Protein AF-A0A3B3RX18-F1 (afdb_monomer_lite)

Sequence (464 aa):
MSPVKWFVTLAVLIIGSKVNAAIPRHMDEFIRVLEHVEAQNPGLGPLGTVRALRHLAGYGDLFAESFLGSANDDYSRAALVLNVEFDDFIGKALRHRVSEGGEEVGVVLIRDGTTVAMAPLLLGIEAGLQTKVDALHAVALTRTLGLSFLAFHNSLLPQRLGPSGCWDSVTWPAMFTLPGKPSLATEALINGGMDGIILGTEISLLTQRPPTLSGLLKQYYSYSLGPGGLDSAPRLISVLRRDNFRELVSAASLRKEVMSSMQVHWRLMGDVRAVGSKRIVKEGVQEFIQSYANCPTIIPRCQWGAEPYRGTPTQLSPPLSYMYVHHTYEPGQPCLSFDQCAADMRSMQRFHQDGNGWDDIGYSFVAGSDGNIYEGRGWAWQGAHTLGHNSKGYGVAIIGDFTSCLPSPRTLELVRERLPACAVGSGHLSPGYIVHGHRQLVNTSCPGDTLYREIQTWPHFREV

Radius of gyration: 25.02 Å; chains: 1; bounding box: 84×44×87 Å

Foldseek 3Di:
DDDDDDDDDDDPPPPPPPPPDAAFQALVSVLVLQVVLCVQVVVQFALLSLLLLCVLLVVQDPLLCVQLNGSPDPSSPPNRPDDPRSSVSSNFLCNFDQDPQQWTTQWGAFQQLAIARQHLLSSLQNCLLVLVLLSLLLSNPLQLQLQLLVCVVVVVFVDSAEDAWFAPDLVGGDITGGPDTTTSHYPNSVLSSLNSNLNSNVQNPDPDHDRHPSVSSCLAGVDFADPLFPVPDDCRHSLNSLVSSLVVDDLVRSLVSSVVSVVSVCVSVVHDDDPPSSVSSSVSSVVCCLPRNQAFAENECNSLPFDDFADDFDWADFPFFEEEEFEPCVVADADRTSNRVSVSLNVQQCCCCVVVVHRGRQFQWEFGSVRYIYGTVHLTTFGNQAPPCRRRYGYYYYYHQPQPHDRPPSSCCNRQPRHVSSCCVVRSHPPLHAYDYNVQRDPDCTPHDRVRVVCCPGPRYDHD

Secondary structure (DSSP, 8-state):
-PPP----------------PPPP-BHHHHHHHHHHHHHH-TT--HHHHHHHHHHHTT---HHHHHHH--S-STTTTS-----HHHHHHHHHHH--EE-TTSEEESEEE-TTS-EEEHHHHHHHHHHHHTT-HHHHHIIIIIHHHHHHHHHHHTTSSS-SS----EES-SSS---EE-SSSPPSS-HHHHHHHHHHHHHHHHHHH-SS--S-HHHHHHHHHS----TTGGGSS-SSSGGGHHHHHHHH--HHHHHHHHHHHHHHHHHHHTPPPPTTHHHHHHHHHHHHIIIIIISPPEE-TTTTTPPPPPS-PPBP-SSEEEEEEEE-SSS-SPP-SHHHHHHHHHHHHHIIIIIS--SS-S-SEEE-TTS-EEESSTTTB--SSSTTTTTTEEEEEESS--SSSPPPHHHHHIIIIIHHHHHHHTTSEEEEEEEEEGGGTSSS-TT-HHHHHHHTTSTTB---

Structure (mmCIF, N/CA/C/O backbone):
data_AF-A0A3B3RX18-F1
#
_entry.id   AF-A0A3B3RX18-F1
#
loop_
_atom_site.group_PDB
_atom_site.id
_atom_site.type_symbol
_atom_site.label_atom_id
_atom_site.label_alt_id
_atom_site.label_comp_id
_atom_site.label_asym_id
_atom_site.label_entity_id
_atom_site.label_seq_id
_atom_site.pdbx_PDB_ins_code
_atom_site.Cartn_x
_atom_site.Cartn_y
_atom_site.Cartn_z
_atom_site.occupancy
_atom_site.B_iso_or_equiv
_atom_site.auth_seq_id
_atom_site.auth_comp_id
_atom_site.auth_asym_id
_atom_site.auth_atom_id
_atom_site.pdbx_PDB_model_num
ATOM 1 N N . MET A 1 1 ? -54.649 -23.809 -56.472 1.00 40.53 1 MET A N 1
ATOM 2 C CA . MET A 1 1 ? -54.683 -24.183 -55.041 1.00 40.53 1 MET A CA 1
ATOM 3 C C . MET A 1 1 ? -53.431 -23.602 -54.402 1.00 40.53 1 MET A C 1
ATOM 5 O O . MET A 1 1 ? -52.345 -24.033 -54.754 1.00 40.53 1 MET A O 1
ATOM 9 N N . SER A 1 2 ? -53.569 -22.543 -53.603 1.00 31.19 2 SER A N 1
ATOM 10 C CA . SER A 1 2 ? -52.443 -21.820 -52.986 1.00 31.19 2 SER A CA 1
ATOM 11 C C . SER A 1 2 ? -52.263 -22.298 -51.537 1.00 31.19 2 SER A C 1
ATOM 13 O O . SER A 1 2 ? -53.285 -22.452 -50.863 1.00 31.19 2 SER A O 1
ATOM 15 N N . PRO A 1 3 ? -51.042 -22.565 -51.036 1.00 40.88 3 PRO A N 1
ATOM 16 C CA . PRO A 1 3 ? -50.857 -23.041 -49.672 1.00 40.88 3 PRO A CA 1
ATOM 17 C C . PRO A 1 3 ? -50.822 -21.868 -48.683 1.00 40.88 3 PRO A C 1
ATOM 19 O O . PRO A 1 3 ? -50.105 -20.884 -48.864 1.00 40.88 3 PRO A O 1
ATOM 22 N N . VAL A 1 4 ? -51.603 -21.998 -47.614 1.00 37.00 4 VAL A N 1
ATOM 23 C CA . VAL A 1 4 ? -51.645 -21.076 -46.473 1.00 37.00 4 VAL A CA 1
ATOM 24 C C . VAL A 1 4 ? -50.371 -21.262 -45.641 1.00 37.00 4 VAL A C 1
ATOM 26 O O . VAL A 1 4 ? -50.108 -22.358 -45.150 1.00 37.00 4 VAL A O 1
ATOM 29 N N . LYS A 1 5 ? -49.574 -20.199 -45.470 1.00 34.31 5 LYS A N 1
ATOM 30 C CA . LYS A 1 5 ? -48.450 -20.170 -44.520 1.00 34.31 5 LYS A CA 1
ATOM 31 C C . LYS A 1 5 ? -48.965 -19.750 -43.144 1.00 34.31 5 LYS A C 1
ATOM 33 O O . LYS A 1 5 ? -49.404 -18.617 -42.975 1.00 34.31 5 LYS A O 1
ATOM 38 N N . TRP A 1 6 ? -48.882 -20.650 -42.169 1.00 31.86 6 TRP A N 1
ATOM 39 C CA . TRP A 1 6 ? -49.079 -20.332 -40.756 1.00 31.86 6 TRP A CA 1
ATOM 40 C C . TRP A 1 6 ? -47.766 -19.809 -40.169 1.00 31.86 6 TRP A C 1
ATOM 42 O O . TRP A 1 6 ? -46.760 -20.514 -40.178 1.00 31.86 6 TRP A O 1
ATOM 52 N N . PHE A 1 7 ? -47.772 -18.578 -39.662 1.00 33.72 7 PHE A N 1
ATOM 53 C CA . PHE A 1 7 ? -46.707 -18.067 -38.803 1.00 33.72 7 PHE A CA 1
ATOM 54 C C . PHE A 1 7 ? -47.060 -18.402 -37.352 1.00 33.72 7 PHE A C 1
ATOM 56 O O . PHE A 1 7 ? -48.052 -17.908 -36.823 1.00 33.72 7 PHE A O 1
ATOM 63 N N . VAL A 1 8 ? -46.255 -19.253 -36.718 1.00 35.75 8 VAL A N 1
ATOM 64 C CA . VAL A 1 8 ? -46.298 -19.472 -35.268 1.00 35.75 8 VAL A CA 1
ATOM 65 C C . VAL A 1 8 ? -45.308 -18.498 -34.640 1.00 35.75 8 VAL A C 1
ATOM 67 O O . VAL A 1 8 ? -44.097 -18.657 -34.782 1.00 35.75 8 VAL A O 1
ATOM 70 N N . THR A 1 9 ? -45.817 -17.471 -33.968 1.00 34.47 9 THR A N 1
ATOM 71 C CA . THR A 1 9 ? -44.996 -16.543 -33.186 1.00 34.47 9 THR A CA 1
ATOM 72 C C . THR A 1 9 ? -44.727 -17.174 -31.822 1.00 34.47 9 THR A C 1
ATOM 74 O O . THR A 1 9 ? -45.625 -17.268 -30.988 1.00 34.47 9 THR A O 1
ATOM 77 N N . LEU A 1 10 ? -43.498 -17.638 -31.593 1.00 31.91 10 LEU A N 1
ATOM 78 C CA . LEU A 1 10 ? -43.061 -18.133 -30.289 1.00 31.91 10 LEU A CA 1
ATOM 79 C C . LEU A 1 10 ? -42.781 -16.928 -29.374 1.00 31.91 10 LEU A C 1
ATOM 81 O O . LEU A 1 10 ? -41.731 -16.295 -29.470 1.00 31.91 10 LEU A O 1
ATOM 85 N N . ALA A 1 11 ? -43.731 -16.583 -28.506 1.00 33.16 11 ALA A N 1
ATOM 86 C CA . ALA A 1 11 ? -43.510 -15.606 -27.446 1.00 33.16 11 ALA A CA 1
ATOM 87 C C . ALA A 1 11 ? -42.715 -16.272 -26.312 1.00 33.16 11 ALA A C 1
ATOM 89 O O . ALA A 1 11 ? -43.265 -17.030 -25.514 1.00 33.16 11 ALA A O 1
ATOM 90 N N . VAL A 1 12 ? -41.409 -16.008 -26.250 1.00 37.41 12 VAL A N 1
ATOM 91 C CA . VAL A 1 12 ? -40.574 -16.394 -25.107 1.00 37.41 12 VAL A CA 1
ATOM 92 C C . VAL A 1 12 ? -40.885 -15.437 -23.956 1.00 37.41 12 VAL A C 1
ATOM 94 O O . VAL A 1 12 ? -40.426 -14.297 -23.933 1.00 37.41 12 VAL A O 1
ATOM 97 N N . LEU A 1 13 ? -41.691 -15.900 -23.001 1.00 31.34 13 LEU A N 1
ATOM 98 C CA . LEU A 1 13 ? -41.851 -15.254 -21.701 1.00 31.34 13 LEU A CA 1
ATOM 99 C C . LEU A 1 13 ? -40.554 -15.447 -20.904 1.00 31.34 13 LEU A C 1
ATOM 101 O O . LEU A 1 13 ? -40.333 -16.490 -20.292 1.00 31.34 13 LEU A O 1
ATOM 105 N N . ILE A 1 14 ? -39.687 -14.434 -20.914 1.00 39.38 14 ILE A N 1
ATOM 106 C CA . ILE A 1 14 ? -38.572 -14.344 -19.970 1.00 39.38 14 ILE A CA 1
ATOM 107 C C . ILE A 1 14 ? -39.174 -13.944 -18.623 1.00 39.38 14 ILE A C 1
ATOM 109 O O . ILE A 1 14 ? -39.415 -12.767 -18.353 1.00 39.38 14 ILE A O 1
ATOM 113 N N . ILE A 1 15 ? -39.443 -14.932 -17.770 1.00 36.09 15 ILE A N 1
ATOM 114 C CA . ILE A 1 15 ? -39.682 -14.688 -16.348 1.00 36.09 15 ILE A CA 1
ATOM 115 C C . ILE A 1 15 ? -38.319 -14.333 -15.754 1.00 36.09 15 ILE A C 1
ATOM 117 O O . ILE A 1 15 ? -37.553 -15.200 -15.342 1.00 36.09 15 ILE A O 1
ATOM 121 N N . GLY A 1 16 ? -37.984 -13.044 -15.776 1.00 34.72 16 GLY A N 1
ATOM 122 C CA . GLY A 1 16 ? -36.827 -12.522 -15.068 1.00 34.72 16 GLY A CA 1
ATOM 123 C C . GLY A 1 16 ? -37.069 -12.645 -13.570 1.00 34.72 16 GLY A C 1
ATOM 124 O O . GLY A 1 16 ? -37.672 -11.762 -12.962 1.00 34.72 16 GLY A O 1
ATOM 125 N N . SER A 1 17 ? -36.602 -13.732 -12.957 1.00 38.31 17 SER A N 1
ATOM 126 C CA . SER A 1 17 ? -36.336 -13.729 -11.524 1.00 38.31 17 SER A CA 1
ATOM 127 C C . SER A 1 17 ? -35.305 -12.629 -11.276 1.00 38.31 17 SER A C 1
ATOM 129 O O . SER A 1 17 ? -34.159 -12.756 -11.710 1.00 38.31 17 SER A O 1
ATOM 131 N N . LYS A 1 18 ? -35.708 -11.530 -10.627 1.00 39.75 18 LYS A N 1
ATOM 132 C CA . LYS A 1 18 ? -34.767 -10.557 -10.065 1.00 39.75 18 LYS A CA 1
ATOM 133 C C . LYS A 1 18 ? -33.941 -11.284 -9.007 1.00 39.75 18 LYS A C 1
ATOM 135 O O . LYS A 1 18 ? -34.318 -11.338 -7.843 1.00 39.75 18 LYS A O 1
ATOM 140 N N . VAL A 1 19 ? -32.835 -11.887 -9.422 1.00 40.16 19 VAL A N 1
ATOM 141 C CA . VAL A 1 19 ? -31.732 -12.159 -8.510 1.00 40.16 19 VAL A CA 1
ATOM 142 C C . VAL A 1 19 ? -31.181 -10.772 -8.194 1.00 40.16 19 VAL A C 1
ATOM 144 O O . VAL A 1 19 ? -30.611 -10.138 -9.081 1.00 40.16 19 VAL A O 1
ATOM 147 N N . ASN A 1 20 ? -31.445 -10.240 -6.995 1.00 52.09 20 ASN A N 1
ATOM 148 C CA . ASN A 1 20 ? -30.746 -9.036 -6.543 1.00 52.09 20 ASN A CA 1
ATOM 149 C C . ASN A 1 20 ? -29.249 -9.353 -6.638 1.00 52.09 20 ASN A C 1
ATOM 151 O O . ASN A 1 20 ? -28.770 -10.277 -5.978 1.00 52.09 20 ASN A O 1
ATOM 155 N N . ALA A 1 21 ? -28.533 -8.657 -7.521 1.00 61.97 21 ALA A N 1
ATOM 156 C CA . ALA A 1 21 ? -27.090 -8.804 -7.617 1.00 61.97 21 ALA A CA 1
ATOM 157 C C . ALA A 1 21 ? -26.486 -8.397 -6.266 1.00 61.97 21 ALA A C 1
ATOM 159 O O . ALA A 1 21 ? -26.846 -7.353 -5.725 1.00 61.97 21 ALA A O 1
ATOM 160 N N . ALA A 1 22 ? -25.616 -9.235 -5.702 1.00 83.19 22 ALA A N 1
ATOM 161 C CA . ALA A 1 22 ? -24.976 -8.937 -4.427 1.00 83.19 22 ALA A CA 1
ATOM 162 C C . ALA A 1 22 ? -24.147 -7.646 -4.537 1.00 83.19 22 ALA A C 1
ATOM 164 O O . ALA A 1 22 ? -23.419 -7.462 -5.517 1.00 83.19 22 ALA A O 1
ATOM 165 N N . ILE A 1 23 ? -24.251 -6.776 -3.528 1.00 89.62 23 ILE A N 1
ATOM 166 C CA . ILE A 1 23 ? -23.475 -5.533 -3.442 1.00 89.62 23 ILE A CA 1
ATOM 167 C C . ILE A 1 23 ? -21.974 -5.886 -3.416 1.00 89.62 23 ILE A C 1
ATOM 169 O O . ILE A 1 23 ? -21.570 -6.716 -2.593 1.00 89.62 23 ILE A O 1
ATOM 173 N N . PRO A 1 24 ? -21.137 -5.286 -4.286 1.00 93.44 24 PRO A N 1
ATOM 174 C CA . PRO A 1 24 ? -19.706 -5.559 -4.299 1.00 93.44 24 PRO A CA 1
ATOM 175 C C . PRO A 1 24 ? -19.042 -5.044 -3.016 1.00 93.44 24 PRO A C 1
ATOM 177 O O . PRO A 1 24 ? -19.413 -4.003 -2.474 1.00 93.44 24 PRO A O 1
ATOM 180 N N . ARG A 1 25 ? -18.026 -5.761 -2.528 1.00 94.56 25 ARG A N 1
ATOM 181 C CA . ARG A 1 25 ? -17.268 -5.454 -1.304 1.00 94.56 25 ARG A CA 1
ATOM 182 C C . ARG A 1 25 ? -16.270 -4.314 -1.531 1.00 94.56 25 ARG A C 1
ATOM 184 O O . ARG A 1 25 ? -15.064 -4.487 -1.381 1.00 94.56 25 ARG A O 1
ATOM 191 N N . HIS A 1 26 ? -16.779 -3.146 -1.902 1.00 95.44 26 HIS A N 1
ATOM 192 C CA . HIS A 1 26 ? -16.003 -1.926 -2.098 1.00 95.44 26 HIS A CA 1
ATOM 193 C C . HIS A 1 26 ? -16.279 -0.923 -0.970 1.00 95.44 26 HIS A C 1
ATOM 195 O O . HIS A 1 26 ? -17.399 -0.843 -0.460 1.00 95.44 26 HIS A O 1
ATOM 201 N N . MET A 1 27 ? -15.282 -0.124 -0.584 1.00 96.81 27 MET A N 1
ATOM 202 C CA . MET A 1 27 ? -15.448 0.877 0.479 1.00 96.81 27 MET A CA 1
ATOM 203 C C . MET A 1 27 ? -16.493 1.939 0.134 1.00 96.81 27 MET A C 1
ATOM 205 O O . MET A 1 27 ? -17.243 2.353 1.010 1.00 96.81 27 MET A O 1
ATOM 209 N N . ASP A 1 28 ? -16.610 2.344 -1.131 1.00 95.62 28 ASP A N 1
ATOM 210 C CA . ASP A 1 28 ? -17.665 3.290 -1.524 1.00 95.62 28 ASP A CA 1
ATOM 211 C C . ASP A 1 28 ? -19.072 2.716 -1.324 1.00 95.62 28 ASP A C 1
ATOM 213 O O . ASP A 1 28 ? -19.973 3.445 -0.918 1.00 95.62 28 ASP A O 1
ATOM 217 N N . GLU A 1 29 ? -19.266 1.412 -1.553 1.00 95.44 29 GLU A N 1
ATOM 218 C CA . GLU A 1 29 ? -20.544 0.756 -1.264 1.00 95.44 29 GLU A CA 1
ATOM 219 C C . GLU A 1 29 ? -20.790 0.684 0.242 1.00 95.44 29 GLU A C 1
ATOM 221 O O . GLU A 1 29 ? -21.904 0.942 0.695 1.00 95.44 29 GLU A O 1
ATOM 226 N N . PHE A 1 30 ? -19.745 0.432 1.036 1.00 95.75 30 PHE A N 1
ATOM 227 C CA . PHE A 1 30 ? -19.843 0.514 2.490 1.00 95.75 30 PHE A CA 1
ATOM 228 C C . PHE A 1 30 ? -20.236 1.913 2.967 1.00 95.75 30 PHE A C 1
ATOM 230 O O . PHE A 1 30 ? -21.150 2.048 3.779 1.00 95.75 30 PHE A O 1
ATOM 237 N N . ILE A 1 31 ? -19.609 2.956 2.423 1.00 96.62 31 ILE A N 1
ATOM 238 C CA . ILE A 1 31 ? -19.943 4.351 2.718 1.00 96.62 31 ILE A CA 1
ATOM 239 C C . ILE A 1 31 ? -21.382 4.654 2.290 1.00 96.62 31 ILE A C 1
ATOM 241 O O . ILE A 1 31 ? -22.121 5.233 3.078 1.00 96.62 31 ILE A O 1
ATOM 245 N N . ARG A 1 32 ? -21.821 4.216 1.104 1.00 95.62 32 ARG A N 1
ATOM 246 C CA . ARG A 1 32 ? -23.198 4.413 0.617 1.00 95.62 32 ARG A CA 1
ATOM 247 C C . ARG A 1 32 ? -24.231 3.752 1.531 1.00 95.62 32 ARG A C 1
ATOM 249 O O . ARG A 1 32 ? -25.262 4.350 1.842 1.00 95.62 32 ARG A O 1
ATOM 256 N N . VAL A 1 33 ? -23.971 2.520 1.970 1.00 93.19 33 VAL A N 1
ATOM 257 C CA . VAL A 1 33 ? -24.838 1.822 2.929 1.00 93.19 33 VAL A CA 1
ATOM 258 C C . VAL A 1 33 ? -24.845 2.561 4.267 1.00 93.19 33 VAL A C 1
ATOM 260 O O . VAL A 1 33 ? -25.906 2.738 4.863 1.00 93.19 33 VAL A O 1
ATOM 263 N N . LEU A 1 34 ? -23.694 3.058 4.717 1.00 93.62 34 LEU A N 1
ATOM 264 C CA . LEU A 1 34 ? -23.582 3.815 5.958 1.00 93.62 34 LEU A CA 1
ATOM 265 C C . LEU A 1 34 ? -24.312 5.167 5.905 1.00 93.62 34 LEU A C 1
ATOM 267 O O . LEU A 1 34 ? -25.001 5.509 6.860 1.00 93.62 34 LEU A O 1
ATOM 271 N N . GLU A 1 35 ? -24.233 5.898 4.789 1.00 94.75 35 GLU A N 1
ATOM 272 C CA . GLU A 1 35 ? -25.009 7.126 4.553 1.00 94.75 35 GLU A CA 1
ATOM 273 C C . GLU A 1 35 ? -26.517 6.845 4.696 1.00 94.75 35 GLU A C 1
ATOM 275 O O . GLU A 1 35 ? -27.245 7.621 5.317 1.00 94.75 35 GLU A O 1
ATOM 280 N N . HIS A 1 36 ? -26.992 5.701 4.186 1.00 92.19 36 HIS A N 1
ATOM 281 C CA . HIS A 1 36 ? -28.382 5.285 4.366 1.00 92.19 36 HIS A CA 1
ATOM 282 C C . HIS A 1 36 ? -28.714 4.963 5.828 1.00 92.19 36 HIS A C 1
ATOM 284 O O . HIS A 1 36 ? -29.749 5.406 6.325 1.00 92.19 36 HIS A O 1
ATOM 290 N N . VAL A 1 37 ? -27.846 4.224 6.525 1.00 89.06 37 VAL A N 1
ATOM 291 C CA . VAL A 1 37 ? -28.014 3.912 7.954 1.00 89.06 37 VAL A CA 1
ATOM 292 C C . VAL A 1 37 ? -28.137 5.190 8.774 1.00 89.06 37 VAL A C 1
ATOM 294 O O . VAL A 1 37 ? -29.063 5.322 9.568 1.00 89.06 37 VAL A O 1
ATOM 297 N N . GLU A 1 38 ? -27.247 6.153 8.570 1.00 92.12 38 GLU A N 1
ATOM 298 C CA . GLU A 1 38 ? -27.259 7.413 9.313 1.00 92.12 38 GLU A CA 1
ATOM 299 C C . GLU A 1 38 ? -28.495 8.259 8.977 1.00 92.12 38 GLU A C 1
ATOM 301 O O . GLU A 1 38 ? -29.100 8.841 9.876 1.00 92.12 38 GLU A O 1
ATOM 306 N N . ALA A 1 39 ? -28.947 8.257 7.718 1.00 91.94 39 ALA A N 1
ATOM 307 C CA . ALA A 1 39 ? -30.169 8.948 7.309 1.00 91.94 39 ALA A CA 1
ATOM 308 C C . ALA A 1 39 ? -31.446 8.349 7.931 1.00 91.94 39 ALA A C 1
ATOM 310 O O . ALA A 1 39 ? -32.367 9.092 8.267 1.00 91.94 39 ALA A O 1
ATOM 311 N N . GLN A 1 40 ? -31.512 7.022 8.100 1.00 89.94 40 GLN A N 1
ATOM 312 C CA . GLN A 1 40 ? -32.641 6.352 8.763 1.00 89.94 40 GLN A CA 1
ATOM 313 C C . GLN A 1 40 ? -32.584 6.453 10.295 1.00 89.94 40 GLN A C 1
ATOM 315 O O . GLN A 1 40 ? -33.583 6.199 10.965 1.00 89.94 40 GLN A O 1
ATOM 320 N N . ASN A 1 41 ? -31.437 6.842 10.858 1.00 87.38 41 ASN A N 1
ATOM 321 C CA . ASN A 1 41 ? -31.212 6.928 12.299 1.00 87.38 41 ASN A CA 1
ATOM 322 C C . ASN A 1 41 ? -30.645 8.313 12.688 1.00 87.38 41 ASN A C 1
ATOM 324 O O . ASN A 1 41 ? -29.577 8.384 13.291 1.00 87.38 41 ASN A O 1
ATOM 328 N N . PRO A 1 42 ? -31.346 9.431 12.407 1.00 84.12 42 PRO A N 1
ATOM 329 C CA . PRO A 1 42 ? -30.796 10.789 12.547 1.00 84.12 42 PRO A CA 1
ATOM 330 C C . PRO A 1 42 ? -30.452 11.199 13.991 1.00 84.12 42 PRO A C 1
ATOM 332 O O . PRO A 1 42 ? -29.718 12.161 14.201 1.00 84.12 42 PRO A O 1
ATOM 335 N N . GLY A 1 43 ? -30.975 10.490 14.998 1.00 83.00 43 GLY A N 1
ATOM 336 C CA . GLY A 1 43 ? -30.608 10.681 16.408 1.00 83.00 43 GLY A CA 1
ATOM 337 C C . GLY A 1 43 ? -29.335 9.937 16.831 1.00 83.00 43 GLY A C 1
ATOM 338 O O . GLY A 1 43 ? -28.850 10.131 17.946 1.00 83.00 43 GLY A O 1
ATOM 339 N N . LEU A 1 44 ? -28.797 9.077 15.964 1.00 85.25 44 LEU A N 1
ATOM 340 C CA . LEU A 1 44 ? -27.625 8.260 16.230 1.00 85.25 44 LEU A CA 1
ATOM 341 C C . LEU A 1 44 ? -26.376 8.991 15.719 1.00 85.25 44 LEU A C 1
ATOM 343 O O . LEU A 1 44 ? -26.049 8.962 14.537 1.00 85.25 44 LEU A O 1
ATOM 347 N N . GLY A 1 45 ? -25.676 9.682 16.621 1.00 88.31 45 GLY A N 1
ATOM 348 C CA . GLY A 1 45 ? -24.379 10.282 16.293 1.00 88.31 45 GLY A CA 1
ATOM 349 C C . GLY A 1 45 ? -23.310 9.220 15.974 1.00 88.31 45 GLY A C 1
ATOM 350 O O . GLY A 1 45 ? -23.507 8.043 16.287 1.00 88.31 45 GLY A O 1
ATOM 351 N N . PRO A 1 46 ? -22.123 9.608 15.465 1.00 91.44 46 PRO A N 1
ATOM 352 C CA . PRO A 1 46 ? -21.091 8.668 15.004 1.00 91.44 46 PRO A CA 1
ATOM 353 C C . PRO A 1 46 ? -20.684 7.596 16.024 1.00 91.44 46 PRO A C 1
ATOM 355 O O . PRO A 1 46 ? -20.435 6.449 15.657 1.00 91.44 46 PRO A O 1
ATOM 358 N N . LEU A 1 47 ? -20.644 7.949 17.318 1.00 91.06 47 LEU A N 1
ATOM 359 C CA . LEU A 1 47 ? -20.345 6.995 18.393 1.00 91.06 47 LEU A CA 1
ATOM 360 C C . LEU A 1 47 ? -21.460 5.953 18.566 1.00 91.06 47 LEU A C 1
ATOM 362 O O . LEU A 1 47 ? -21.180 4.785 18.812 1.00 91.06 47 LEU A O 1
ATOM 366 N N . GLY A 1 48 ? -22.721 6.366 18.442 1.00 89.25 48 GLY A N 1
ATOM 367 C CA . GLY A 1 48 ? -23.847 5.437 18.456 1.00 89.25 48 GLY A CA 1
ATOM 368 C C . GLY A 1 48 ? -23.802 4.507 17.244 1.00 89.25 48 GLY A C 1
ATOM 369 O O . GLY A 1 48 ? -23.923 3.294 17.397 1.00 89.25 48 GLY A O 1
ATOM 370 N N . THR A 1 49 ? -23.525 5.065 16.062 1.00 91.06 49 THR A N 1
ATOM 371 C CA . THR A 1 49 ? -23.431 4.318 14.803 1.00 91.06 49 THR A CA 1
ATOM 372 C C . THR A 1 49 ? -22.342 3.254 14.868 1.00 91.06 49 THR A C 1
ATOM 374 O O . THR A 1 49 ? -22.615 2.085 14.607 1.00 91.06 49 THR A O 1
ATOM 377 N N . VAL A 1 50 ? -21.123 3.608 15.289 1.00 92.06 50 VAL A N 1
ATOM 378 C CA . VAL A 1 50 ? -20.022 2.636 15.373 1.00 92.06 50 VAL A CA 1
ATOM 379 C C . VAL A 1 50 ? -20.285 1.542 16.415 1.00 92.06 50 VAL A C 1
ATOM 381 O O . VAL A 1 50 ? -19.996 0.379 16.145 1.00 92.06 50 VAL A O 1
ATOM 384 N N . ARG A 1 51 ? -20.915 1.864 17.558 1.00 89.94 51 ARG A N 1
ATOM 385 C CA . ARG A 1 51 ? -21.298 0.862 18.573 1.00 89.94 51 ARG A CA 1
ATOM 386 C C . ARG A 1 51 ? -22.361 -0.104 18.051 1.00 89.94 51 ARG A C 1
ATOM 388 O O . ARG A 1 51 ? -22.266 -1.304 18.306 1.00 89.94 51 ARG A O 1
ATOM 395 N N . ALA A 1 52 ? -23.331 0.393 17.286 1.00 88.12 52 ALA A N 1
ATOM 396 C CA . ALA A 1 52 ? -24.348 -0.441 16.653 1.00 88.12 52 ALA A CA 1
ATOM 397 C C . ALA A 1 52 ? -23.739 -1.369 15.584 1.00 88.12 52 ALA A C 1
ATOM 399 O O . ALA A 1 52 ? -24.033 -2.564 15.560 1.00 88.12 52 ALA A O 1
ATOM 400 N N . LEU A 1 53 ? -22.819 -0.857 14.756 1.00 89.44 53 LEU A N 1
ATOM 401 C CA . LEU A 1 53 ? -22.067 -1.672 13.796 1.00 89.44 53 LEU A CA 1
ATOM 402 C C . LEU A 1 53 ? -21.205 -2.730 14.502 1.00 89.44 53 LEU A C 1
ATOM 404 O O . LEU A 1 53 ? -21.198 -3.888 14.086 1.00 89.44 53 LEU A O 1
ATOM 408 N N . ARG A 1 54 ? -20.527 -2.370 15.601 1.00 87.56 54 ARG A N 1
ATOM 409 C CA . ARG A 1 54 ? -19.740 -3.303 16.423 1.00 87.56 54 ARG A CA 1
ATOM 410 C C . ARG A 1 54 ? -20.597 -4.451 16.958 1.00 87.56 54 ARG A C 1
ATOM 412 O O . ARG A 1 54 ? -20.171 -5.606 16.902 1.00 87.56 54 ARG A O 1
ATOM 419 N N . HIS A 1 55 ? -21.801 -4.138 17.434 1.00 84.38 55 HIS A N 1
ATOM 420 C CA . HIS A 1 55 ? -22.775 -5.129 17.884 1.00 84.38 55 HIS A CA 1
ATOM 421 C C . HIS A 1 55 ? -23.193 -6.081 16.747 1.00 84.38 55 HIS A C 1
ATOM 423 O O . HIS A 1 55 ? -23.081 -7.296 16.904 1.00 84.38 55 HIS A O 1
ATOM 429 N N . LEU A 1 56 ? -23.584 -5.562 15.574 1.00 80.50 56 LEU A N 1
ATOM 430 C CA . LEU A 1 56 ? -23.971 -6.388 14.412 1.00 80.50 56 LEU A CA 1
ATOM 431 C C . LEU A 1 56 ? -22.846 -7.306 13.916 1.00 80.50 56 LEU A C 1
ATOM 433 O O . LEU A 1 56 ? -23.073 -8.448 13.489 1.00 80.50 56 LEU A O 1
ATOM 437 N N . ALA A 1 57 ? -21.620 -6.804 13.992 1.00 79.50 57 ALA A N 1
ATOM 438 C CA . ALA A 1 57 ? -20.420 -7.526 13.620 1.00 79.50 57 ALA A CA 1
ATOM 439 C C . ALA A 1 57 ? -20.025 -8.620 14.628 1.00 79.50 57 ALA A C 1
ATOM 441 O O . ALA A 1 57 ? -19.151 -9.429 14.333 1.00 79.50 57 ALA A O 1
ATOM 442 N N . GLY A 1 58 ? -20.660 -8.672 15.803 1.00 77.25 58 GLY A N 1
ATOM 443 C CA . GLY A 1 58 ? -20.339 -9.645 16.846 1.00 77.25 58 GLY A CA 1
ATOM 444 C C . GLY A 1 58 ? -19.009 -9.377 17.560 1.00 77.25 58 GLY A C 1
ATOM 445 O O . GLY A 1 58 ? -18.463 -10.285 18.182 1.00 77.25 58 GLY A O 1
ATOM 446 N N . TYR A 1 59 ? -18.478 -8.149 17.505 1.00 72.69 59 TYR A N 1
ATOM 447 C CA . TYR A 1 59 ? -17.226 -7.773 18.182 1.00 72.69 59 TYR A CA 1
ATOM 448 C C . TYR A 1 59 ? -17.462 -7.289 19.615 1.00 72.69 59 TYR A C 1
ATOM 450 O O . TYR A 1 59 ? -17.220 -6.132 19.976 1.00 72.69 59 TYR A O 1
ATOM 458 N N . GLY A 1 60 ? -17.941 -8.212 20.440 1.00 69.00 60 GLY A N 1
ATOM 459 C CA . GLY A 1 60 ? -18.067 -8.066 21.890 1.00 69.00 60 GLY A CA 1
ATOM 460 C C . GLY A 1 60 ? -17.162 -9.043 22.631 1.00 69.00 60 GLY A C 1
ATOM 461 O O . GLY A 1 60 ? -17.602 -9.670 23.586 1.00 69.00 60 GLY A O 1
ATOM 462 N N . ASP A 1 61 ? -15.930 -9.263 22.156 1.00 83.31 61 ASP A N 1
ATOM 463 C CA . ASP A 1 61 ? -15.018 -10.124 22.903 1.00 83.31 61 ASP A CA 1
ATOM 464 C C . ASP A 1 61 ? -14.530 -9.427 24.182 1.00 83.31 61 ASP A C 1
ATOM 466 O O . ASP A 1 61 ? -14.457 -8.197 24.262 1.00 83.31 61 ASP A O 1
ATOM 470 N N . LEU A 1 62 ? -14.196 -10.224 25.202 1.00 88.56 62 LEU A N 1
ATOM 471 C CA . LEU A 1 62 ? -13.817 -9.712 26.525 1.00 88.56 62 LEU A CA 1
ATOM 472 C C . LEU A 1 62 ? -12.661 -8.706 26.449 1.00 88.56 62 LEU A C 1
ATOM 474 O O . LEU A 1 62 ? -12.546 -7.816 27.290 1.00 88.56 62 LEU A O 1
ATOM 478 N N . PHE A 1 63 ? -11.799 -8.839 25.436 1.00 91.12 63 PHE A N 1
ATOM 479 C CA . PHE A 1 63 ? -10.703 -7.914 25.213 1.00 91.12 63 PHE A CA 1
ATOM 480 C C . PHE A 1 63 ? -11.209 -6.541 24.772 1.00 91.12 63 PHE A C 1
ATOM 482 O O . PHE A 1 63 ? -10.912 -5.557 25.446 1.00 91.12 63 PHE A O 1
ATOM 489 N N . ALA A 1 64 ? -11.987 -6.454 23.693 1.00 89.94 64 ALA A N 1
ATOM 490 C CA . ALA A 1 64 ? -12.543 -5.189 23.222 1.00 89.94 64 ALA A CA 1
ATOM 491 C C . ALA A 1 64 ? -13.432 -4.534 24.290 1.00 89.94 64 ALA A C 1
ATOM 493 O O . ALA A 1 64 ? -13.318 -3.331 24.530 1.00 89.94 64 ALA A O 1
ATOM 494 N N . GLU A 1 65 ? -14.253 -5.319 24.993 1.00 90.25 65 GLU A N 1
ATOM 495 C CA . GLU A 1 65 ? -15.121 -4.816 26.063 1.00 90.25 65 GLU A CA 1
ATOM 496 C C . GLU A 1 65 ? -14.341 -4.253 27.254 1.00 90.25 65 GLU A C 1
ATOM 498 O O . GLU A 1 65 ? -14.754 -3.243 27.826 1.00 90.25 65 GLU A O 1
ATOM 503 N N . SER A 1 66 ? -13.176 -4.824 27.586 1.00 91.56 66 SER A N 1
ATOM 504 C CA . SER A 1 66 ? -12.321 -4.301 28.662 1.00 91.56 66 SER A CA 1
ATOM 505 C C . SER A 1 66 ? -11.818 -2.874 28.407 1.00 91.56 66 SER A C 1
ATOM 507 O O . SER A 1 66 ? -11.505 -2.157 29.357 1.00 91.56 66 SER A O 1
ATOM 509 N N . PHE A 1 67 ? -11.783 -2.440 27.142 1.00 91.81 67 PHE A N 1
ATOM 510 C CA . PHE A 1 67 ? -11.387 -1.087 26.754 1.00 91.81 67 PHE A CA 1
ATOM 511 C C . PHE A 1 67 ? -12.584 -0.204 26.401 1.00 91.81 67 PHE A C 1
ATOM 513 O O . PHE A 1 67 ? -12.675 0.931 26.871 1.00 91.81 67 PHE A O 1
ATOM 520 N N . LEU A 1 68 ? -13.503 -0.695 25.572 1.00 91.31 68 LEU A N 1
ATOM 521 C CA . LEU A 1 68 ? -14.575 0.102 24.965 1.00 91.31 68 LEU A CA 1
ATOM 522 C C . LEU A 1 68 ? -15.899 0.028 25.731 1.00 91.31 68 LEU A C 1
ATOM 524 O O . LEU A 1 68 ? -16.788 0.843 25.487 1.00 91.31 68 LEU A O 1
ATOM 528 N N . GLY A 1 69 ? -16.009 -0.895 26.687 1.00 87.94 69 GLY A N 1
ATOM 529 C CA . GLY A 1 69 ? -17.258 -1.236 27.355 1.00 87.94 69 GLY A CA 1
ATOM 530 C C . GLY A 1 69 ? -18.140 -2.166 26.519 1.00 87.94 69 GLY A C 1
ATOM 531 O O . GLY A 1 69 ? -17.841 -2.499 25.366 1.00 87.94 69 GLY A O 1
ATOM 532 N N . SER A 1 70 ? -19.253 -2.577 27.121 1.00 81.06 70 SER A N 1
ATOM 533 C CA . SER A 1 70 ? -20.243 -3.454 26.497 1.00 81.06 70 SER A CA 1
ATOM 534 C C . SER A 1 70 ? -20.760 -2.870 25.178 1.00 81.06 70 SER A C 1
ATOM 536 O O . SER A 1 70 ? -21.006 -1.664 25.054 1.00 81.06 70 SER A O 1
ATOM 538 N N . ALA A 1 71 ? -20.925 -3.734 24.175 1.00 69.00 71 ALA A N 1
ATOM 539 C CA . ALA A 1 71 ? -21.693 -3.396 22.975 1.00 69.00 71 ALA A CA 1
ATOM 540 C C . ALA A 1 71 ? -23.212 -3.431 23.228 1.00 69.00 71 ALA A C 1
ATOM 542 O O . ALA A 1 71 ? -23.952 -2.909 22.404 1.00 69.00 71 ALA A O 1
ATOM 543 N N . ASN A 1 72 ? -23.666 -4.003 24.352 1.00 63.66 72 ASN A N 1
ATOM 544 C CA . ASN A 1 72 ? -25.064 -4.321 24.678 1.00 63.66 72 ASN A CA 1
ATOM 545 C C . ASN A 1 72 ? -25.755 -3.302 25.608 1.00 63.66 72 ASN A C 1
ATOM 547 O O . ASN A 1 72 ? -26.659 -3.670 26.358 1.00 63.66 72 ASN A O 1
ATOM 551 N N . ASP A 1 73 ? -25.352 -2.032 25.592 1.00 59.41 73 ASP A N 1
ATOM 552 C CA . ASP A 1 73 ? -26.051 -0.993 26.364 1.00 59.41 73 ASP A CA 1
ATOM 553 C C . ASP A 1 73 ? -27.420 -0.672 25.723 1.00 59.41 73 ASP A C 1
ATOM 555 O O . ASP A 1 73 ? -27.611 -0.879 24.524 1.00 59.41 73 ASP A O 1
ATOM 559 N N . ASP A 1 74 ? -28.381 -0.133 26.486 1.00 51.03 74 ASP A N 1
ATOM 560 C CA . ASP A 1 74 ? -29.768 0.095 26.021 1.00 51.03 74 ASP A CA 1
ATOM 561 C C . ASP A 1 74 ? -29.885 0.972 24.752 1.00 51.03 74 ASP A C 1
ATOM 563 O O . ASP A 1 74 ? -30.862 0.857 24.016 1.00 51.03 74 ASP A O 1
ATOM 567 N N . TYR A 1 75 ? -28.868 1.783 24.434 1.00 51.03 75 TYR A N 1
ATOM 568 C CA . TYR A 1 75 ? -28.772 2.546 23.178 1.00 51.03 75 TYR A CA 1
ATOM 569 C C . TYR A 1 75 ? -28.405 1.689 21.953 1.00 51.03 75 TYR A C 1
ATOM 571 O O . TYR A 1 75 ? -28.830 1.993 20.842 1.00 51.03 75 TYR A O 1
ATOM 579 N N . SER A 1 76 ? -27.637 0.614 22.142 1.00 51.81 76 SER A N 1
ATOM 580 C CA . SER A 1 76 ? -27.214 -0.313 21.081 1.00 51.81 76 SER A CA 1
ATOM 581 C C . SER A 1 76 ? -28.279 -1.367 20.747 1.00 51.81 76 SER A C 1
ATOM 583 O O . SER A 1 76 ? -28.163 -2.074 19.749 1.00 51.81 76 SER A O 1
ATOM 585 N N . ARG A 1 77 ? -29.332 -1.467 21.574 1.00 48.69 77 ARG A N 1
ATOM 586 C CA . ARG A 1 77 ? -30.512 -2.316 21.345 1.00 48.69 77 ARG A CA 1
ATOM 587 C C . ARG A 1 77 ? -31.494 -1.751 20.322 1.00 48.69 77 ARG A C 1
ATOM 589 O O . ARG A 1 77 ? -32.371 -2.489 19.875 1.00 48.69 77 ARG A O 1
ATOM 596 N N . ALA A 1 78 ? -31.371 -0.476 19.951 1.00 52.56 78 ALA A N 1
ATOM 597 C CA . ALA A 1 78 ? -32.085 0.052 18.800 1.00 52.56 78 ALA A CA 1
ATOM 598 C C . ALA A 1 78 ? -31.514 -0.635 17.552 1.00 52.56 78 ALA A C 1
ATOM 600 O O . ALA A 1 78 ? -30.428 -0.293 17.090 1.00 52.56 78 ALA A O 1
ATOM 601 N N . ALA A 1 79 ? -32.209 -1.665 17.061 1.00 61.19 79 ALA A N 1
ATOM 602 C CA . ALA A 1 79 ? -31.846 -2.332 15.821 1.00 61.19 79 ALA A CA 1
ATOM 603 C C . ALA A 1 79 ? -31.699 -1.259 14.738 1.00 61.19 79 ALA A C 1
ATOM 605 O O . ALA A 1 79 ? -32.645 -0.503 14.502 1.00 61.19 79 ALA A O 1
ATOM 606 N N . LEU A 1 80 ? -30.513 -1.166 14.123 1.00 73.62 80 LEU A N 1
ATOM 607 C CA . LEU A 1 80 ? -30.331 -0.284 12.977 1.00 73.62 80 LEU A CA 1
ATOM 608 C C . LEU A 1 80 ? -31.436 -0.607 11.979 1.00 73.62 80 LEU A C 1
ATOM 610 O O . LEU A 1 80 ? -31.630 -1.768 11.616 1.00 73.62 80 LEU A O 1
ATOM 614 N N . VAL A 1 81 ? -32.173 0.418 11.560 1.00 72.19 81 VAL A N 1
ATOM 615 C CA . VAL A 1 81 ? -33.176 0.249 10.512 1.00 72.19 81 VAL A CA 1
ATOM 616 C C . VAL A 1 81 ? -32.433 -0.039 9.211 1.00 72.19 81 VAL A C 1
ATOM 618 O O . VAL A 1 81 ? -31.917 0.863 8.554 1.00 72.19 81 VAL A O 1
ATOM 621 N N . LEU A 1 82 ? -32.339 -1.324 8.886 1.00 75.69 82 LEU A N 1
ATOM 622 C CA . LEU A 1 82 ? -31.679 -1.859 7.706 1.00 75.69 82 LEU A CA 1
ATOM 623 C C . LEU A 1 82 ? -32.709 -2.595 6.856 1.00 75.69 82 LEU A C 1
ATOM 625 O O . LEU A 1 82 ? -33.554 -3.331 7.366 1.00 75.69 82 LEU A O 1
ATOM 629 N N . ASN A 1 83 ? -32.625 -2.415 5.540 1.00 81.12 83 ASN A N 1
ATOM 630 C CA . ASN A 1 83 ? -33.276 -3.345 4.627 1.00 81.12 83 ASN A CA 1
ATOM 631 C C . ASN A 1 83 ? -32.467 -4.659 4.569 1.00 81.12 83 ASN A C 1
ATOM 633 O O . ASN A 1 83 ? -31.292 -4.693 4.936 1.00 81.12 83 ASN A O 1
ATOM 637 N N . VAL A 1 84 ? -33.098 -5.738 4.096 1.00 82.19 84 VAL A N 1
ATOM 638 C CA . VAL A 1 84 ? -32.501 -7.090 4.072 1.00 82.19 84 VAL A CA 1
ATOM 639 C C . VAL A 1 84 ? -31.177 -7.137 3.299 1.00 82.19 84 VAL A C 1
ATOM 641 O O . VAL A 1 84 ? -30.254 -7.844 3.689 1.00 82.19 84 VAL A O 1
ATOM 644 N N . GLU A 1 85 ? -31.071 -6.373 2.212 1.00 83.06 85 GLU A N 1
ATOM 645 C CA . GLU A 1 85 ? -29.872 -6.331 1.371 1.00 83.06 85 GLU A CA 1
ATOM 646 C C . GLU A 1 85 ? -28.686 -5.675 2.095 1.00 83.06 85 GLU A C 1
ATOM 648 O O . GLU A 1 85 ? -27.563 -6.175 2.043 1.00 83.06 85 GLU A O 1
ATOM 653 N N . PHE A 1 86 ? -28.932 -4.579 2.813 1.00 85.25 86 PHE A N 1
ATOM 654 C CA . PHE A 1 86 ? -27.906 -3.874 3.579 1.00 85.25 86 PHE A CA 1
ATOM 655 C C . PHE A 1 86 ? -27.499 -4.636 4.835 1.00 85.25 86 PHE A C 1
ATOM 657 O O . PHE A 1 86 ? -26.327 -4.592 5.197 1.00 85.25 86 PHE A O 1
ATOM 664 N N . ASP A 1 87 ? -28.422 -5.362 5.468 1.00 82.75 87 ASP A N 1
ATOM 665 C CA . ASP A 1 87 ? -28.096 -6.234 6.599 1.00 82.75 87 ASP A CA 1
ATOM 666 C C . ASP A 1 87 ? -27.129 -7.359 6.186 1.00 82.75 87 ASP A C 1
ATOM 668 O O . ASP A 1 87 ? -26.084 -7.538 6.816 1.00 82.75 87 ASP A O 1
ATOM 672 N N . ASP A 1 88 ? -27.399 -8.044 5.066 1.00 83.69 88 ASP A N 1
ATOM 673 C CA . ASP A 1 88 ? -26.497 -9.073 4.524 1.00 83.69 88 ASP A CA 1
ATOM 674 C C . ASP A 1 88 ? -25.118 -8.495 4.163 1.00 83.69 88 ASP A C 1
ATOM 676 O O . ASP A 1 88 ? -24.081 -9.059 4.534 1.00 83.69 88 ASP A O 1
ATOM 680 N N . PHE A 1 89 ? -25.091 -7.340 3.490 1.00 86.56 89 PHE A N 1
ATOM 681 C CA . PHE A 1 89 ? -23.844 -6.673 3.127 1.00 86.56 89 PHE A CA 1
ATOM 682 C C . PHE A 1 89 ? -23.029 -6.254 4.358 1.00 86.56 89 PHE A C 1
ATOM 684 O O . PHE A 1 89 ? -21.847 -6.585 4.444 1.00 86.56 89 PHE A O 1
ATOM 691 N N . ILE A 1 90 ? -23.641 -5.579 5.338 1.00 84.00 90 ILE A N 1
ATOM 692 C CA . ILE A 1 90 ? -22.970 -5.153 6.576 1.00 84.00 90 ILE A CA 1
ATOM 693 C C . ILE A 1 90 ? -22.472 -6.368 7.362 1.00 84.00 90 ILE A C 1
ATOM 695 O O . ILE A 1 90 ? -21.331 -6.373 7.829 1.00 84.00 90 ILE A O 1
ATOM 699 N N . GLY A 1 91 ? -23.269 -7.435 7.449 1.00 81.06 91 GLY A N 1
ATOM 700 C CA . GLY A 1 91 ? -22.858 -8.686 8.078 1.00 81.06 91 GLY A CA 1
ATOM 701 C C . GLY A 1 91 ? -21.576 -9.257 7.464 1.00 81.06 91 GLY A C 1
ATOM 702 O O . GLY A 1 91 ? -20.652 -9.616 8.197 1.00 81.06 91 GLY A O 1
ATOM 703 N N . LYS A 1 92 ? -21.479 -9.292 6.129 1.00 83.12 92 LYS A N 1
ATOM 704 C CA . LYS A 1 92 ? -20.296 -9.784 5.395 1.00 83.12 92 LYS A CA 1
ATOM 705 C C . LYS A 1 92 ? -19.111 -8.818 5.426 1.00 83.12 92 LYS A C 1
ATOM 707 O O . LYS A 1 92 ? -17.967 -9.268 5.471 1.00 83.12 92 LYS A O 1
ATOM 712 N N . ALA A 1 93 ? -19.367 -7.513 5.389 1.00 86.38 93 ALA A N 1
ATOM 713 C CA . ALA A 1 93 ? -18.336 -6.480 5.382 1.00 86.38 93 ALA A CA 1
ATOM 714 C C . ALA A 1 93 ? -17.691 -6.292 6.759 1.00 86.38 93 ALA A C 1
ATOM 716 O O . ALA A 1 93 ? -16.526 -5.915 6.832 1.00 86.38 93 ALA A O 1
ATOM 717 N N . LEU A 1 94 ? -18.414 -6.571 7.848 1.00 87.75 94 LEU A N 1
ATOM 718 C CA . LEU A 1 94 ? -17.901 -6.364 9.199 1.00 87.75 94 LEU A CA 1
ATOM 719 C C . LEU A 1 94 ? -17.370 -7.631 9.868 1.00 87.75 94 LEU A C 1
ATOM 721 O O . LEU A 1 94 ? -16.387 -7.543 10.602 1.00 87.75 94 LEU A O 1
ATOM 725 N N . ARG A 1 95 ? -17.978 -8.805 9.647 1.00 88.56 95 ARG A N 1
ATOM 726 C CA . ARG A 1 95 ? -17.554 -10.053 10.308 1.00 88.56 95 ARG A CA 1
ATOM 727 C C . ARG A 1 95 ? -16.289 -10.607 9.665 1.00 88.56 95 ARG A C 1
ATOM 729 O O . ARG A 1 95 ? -16.327 -11.268 8.629 1.00 88.56 95 ARG A O 1
ATOM 736 N N . HIS A 1 96 ? -15.173 -10.338 10.321 1.00 91.94 96 HIS A N 1
ATOM 737 C CA . HIS A 1 96 ? -13.844 -10.741 9.916 1.00 91.94 96 HIS A CA 1
ATOM 738 C C . HIS A 1 96 ? -13.620 -12.186 10.303 1.00 91.94 96 HIS A C 1
ATOM 740 O O . HIS A 1 96 ? -13.867 -12.608 11.434 1.00 91.94 96 HIS A O 1
ATOM 746 N N . ARG A 1 97 ? -13.182 -12.950 9.315 1.00 91.88 97 ARG A N 1
ATOM 747 C CA . ARG A 1 97 ? -12.760 -14.331 9.472 1.00 91.88 97 ARG A CA 1
ATOM 748 C C . ARG A 1 97 ? -11.837 -14.669 8.324 1.00 91.88 97 ARG A C 1
ATOM 750 O O . ARG A 1 97 ? -12.027 -14.186 7.210 1.00 91.88 97 ARG A O 1
ATOM 757 N N . VAL A 1 98 ? -10.910 -15.570 8.594 1.00 92.75 98 VAL A N 1
ATOM 758 C CA . VAL A 1 98 ? -10.091 -16.194 7.566 1.00 92.75 98 VAL A CA 1
ATOM 759 C C . VAL A 1 98 ? -10.382 -17.685 7.612 1.00 92.75 98 VAL A C 1
ATOM 761 O O . VAL A 1 98 ? -10.236 -18.317 8.657 1.00 92.75 98 VAL A O 1
ATOM 764 N N . SER A 1 99 ? -10.892 -18.224 6.510 1.00 90.50 99 SER A N 1
ATOM 765 C CA . SER A 1 99 ? -11.201 -19.648 6.389 1.00 90.50 99 SER A CA 1
ATOM 766 C C . SER A 1 99 ? -9.927 -20.482 6.221 1.00 90.50 99 SER A C 1
ATOM 768 O O . SER A 1 99 ? -8.877 -19.966 5.837 1.00 90.50 99 SER A O 1
ATOM 770 N N . GLU A 1 100 ? -10.024 -21.797 6.441 1.00 83.44 100 GLU A N 1
ATOM 771 C CA . GLU A 1 100 ? -8.918 -22.725 6.156 1.00 83.44 100 GLU A CA 1
ATOM 772 C C . GLU A 1 100 ? -8.498 -22.706 4.678 1.00 83.44 100 GLU A C 1
ATOM 774 O O . GLU A 1 100 ? -7.327 -22.913 4.371 1.00 83.44 100 GLU A O 1
ATOM 779 N N . GLY A 1 101 ? -9.438 -22.412 3.772 1.00 84.62 101 GLY A N 1
ATOM 780 C CA . GLY A 1 101 ? -9.188 -22.272 2.336 1.00 84.62 101 GLY A CA 1
ATOM 781 C C . GLY A 1 101 ? -8.562 -20.936 1.925 1.00 84.62 101 GLY A C 1
ATOM 782 O O . GLY A 1 101 ? -8.385 -20.705 0.734 1.00 84.62 101 GLY A O 1
ATOM 783 N N . GLY A 1 102 ? -8.253 -20.048 2.875 1.00 91.25 102 GLY A N 1
ATOM 784 C CA . GLY A 1 102 ? -7.639 -18.747 2.602 1.00 91.25 102 GLY A CA 1
ATOM 785 C C . GLY A 1 102 ? -8.621 -17.643 2.199 1.00 91.25 102 GLY A C 1
ATOM 786 O O . GLY A 1 102 ? -8.184 -16.516 1.988 1.00 91.25 102 GLY A O 1
ATOM 787 N N . GLU A 1 103 ? -9.932 -17.913 2.124 1.00 94.88 103 GLU A N 1
ATOM 788 C CA . GLU A 1 103 ? -10.934 -16.849 1.958 1.00 94.88 103 GLU A CA 1
ATOM 789 C C . GLU A 1 103 ? -10.948 -15.962 3.207 1.00 94.88 103 GLU A C 1
ATOM 791 O O . GLU A 1 103 ? -11.194 -16.452 4.315 1.00 94.88 103 GLU A O 1
ATOM 796 N N . GLU A 1 104 ? -10.733 -14.663 3.016 1.00 95.81 104 GLU A N 1
ATOM 797 C CA . GLU A 1 104 ? -10.833 -13.647 4.056 1.00 95.81 104 GLU A CA 1
ATOM 798 C C . GLU A 1 104 ? -12.102 -12.799 3.839 1.00 95.81 104 GLU A C 1
ATOM 800 O O . GLU A 1 104 ? -12.357 -12.227 2.777 1.00 95.81 104 GLU A O 1
ATOM 805 N N . VAL A 1 105 ? -12.953 -12.764 4.864 1.00 94.19 105 VAL A N 1
ATOM 806 C CA . VAL A 1 105 ? -14.231 -12.031 4.900 1.00 94.19 105 VAL A CA 1
ATOM 807 C C . VAL A 1 105 ? -14.112 -10.894 5.918 1.00 94.19 105 VAL A C 1
ATOM 809 O O . VAL A 1 105 ? -13.171 -10.879 6.707 1.00 94.19 105 VAL A O 1
ATOM 812 N N . GLY A 1 106 ? -15.022 -9.916 5.902 1.00 94.75 106 GLY A N 1
ATOM 813 C CA . GLY A 1 106 ? -14.917 -8.717 6.741 1.00 94.75 106 GLY A CA 1
ATOM 814 C C . GLY A 1 106 ? -13.923 -7.681 6.210 1.00 94.75 106 GLY A C 1
ATOM 815 O O . GLY A 1 106 ? -13.394 -6.873 6.978 1.00 94.75 106 GLY A O 1
ATOM 816 N N . VAL A 1 107 ? -13.634 -7.747 4.908 1.00 96.44 107 VAL A N 1
ATOM 817 C CA . VAL A 1 107 ? -12.695 -6.880 4.193 1.00 96.44 107 VAL A CA 1
ATOM 818 C C . VAL A 1 107 ? -13.357 -6.248 2.972 1.00 96.44 107 VAL A C 1
ATOM 820 O O . VAL A 1 107 ? -14.287 -6.826 2.400 1.00 96.44 107 VAL A O 1
ATOM 823 N N . VAL A 1 108 ? -12.866 -5.076 2.573 1.00 97.06 108 VAL A N 1
ATOM 824 C CA . VAL A 1 108 ? -13.335 -4.330 1.398 1.00 97.06 108 VAL A CA 1
ATOM 825 C C . VAL A 1 108 ? -12.164 -3.805 0.565 1.00 97.06 108 VAL A C 1
ATOM 827 O O . VAL A 1 108 ? -11.105 -3.479 1.109 1.00 97.06 108 VAL A O 1
ATOM 830 N N . LEU A 1 109 ? -12.366 -3.723 -0.751 1.00 96.94 109 LEU A N 1
ATOM 831 C CA . LEU A 1 109 ? -11.450 -3.076 -1.691 1.00 96.94 109 LEU A CA 1
ATOM 832 C C . LEU A 1 109 ? -11.578 -1.550 -1.588 1.00 96.94 109 LEU A C 1
ATOM 834 O O . LEU A 1 109 ? -12.687 -1.013 -1.504 1.00 96.94 109 LEU A O 1
ATOM 838 N N . ILE A 1 110 ? -10.439 -0.864 -1.595 1.00 96.50 110 ILE A N 1
ATOM 839 C CA . ILE A 1 110 ? -10.321 0.594 -1.565 1.00 96.50 110 ILE A CA 1
ATOM 840 C C . ILE A 1 110 ? -9.926 1.109 -2.957 1.00 96.50 110 ILE A C 1
ATOM 842 O O . ILE A 1 110 ? -9.230 0.428 -3.709 1.00 96.50 110 ILE A O 1
ATOM 846 N N . ARG A 1 111 ? -10.294 2.359 -3.270 1.00 93.88 111 ARG A N 1
ATOM 847 C CA . ARG A 1 111 ? -9.915 3.063 -4.512 1.00 93.88 111 ARG A CA 1
ATOM 848 C C . ARG A 1 111 ? -8.409 3.196 -4.747 1.00 93.88 111 ARG A C 1
ATOM 850 O O . ARG A 1 111 ? -8.004 3.489 -5.864 1.00 93.88 111 ARG A O 1
ATOM 857 N N . ASP A 1 112 ? -7.591 3.040 -3.710 1.00 94.44 112 ASP A N 1
ATOM 858 C CA . ASP A 1 112 ? -6.128 3.073 -3.800 1.00 94.44 112 ASP A CA 1
ATOM 859 C C . ASP A 1 112 ? -5.522 1.714 -4.208 1.00 94.44 112 ASP A C 1
ATOM 861 O O . ASP A 1 112 ? -4.300 1.583 -4.270 1.00 94.44 112 ASP A O 1
ATOM 865 N N . GLY A 1 113 ? -6.364 0.707 -4.480 1.00 94.69 113 GLY A N 1
ATOM 866 C CA . GLY A 1 113 ? -5.966 -0.654 -4.843 1.00 94.69 113 GLY A CA 1
ATOM 867 C C . GLY A 1 113 ? -5.675 -1.565 -3.649 1.00 94.69 113 GLY A C 1
ATOM 868 O O . GLY A 1 113 ? -5.411 -2.754 -3.833 1.00 94.69 113 GLY A O 1
ATOM 869 N N . THR A 1 114 ? -5.716 -1.039 -2.421 1.00 96.31 114 THR A N 1
ATOM 870 C CA . THR A 1 114 ? -5.477 -1.819 -1.204 1.00 96.31 114 THR A CA 1
ATOM 871 C C . THR A 1 114 ? -6.764 -2.412 -0.642 1.00 96.31 114 THR A C 1
ATOM 873 O O . THR A 1 114 ? -7.878 -2.033 -0.998 1.00 96.31 114 THR A O 1
ATOM 876 N N . THR A 1 115 ? -6.612 -3.389 0.248 1.00 97.50 115 THR A N 1
ATOM 877 C CA . THR A 1 115 ? -7.730 -4.039 0.940 1.00 97.50 115 THR A CA 1
ATOM 878 C C . THR A 1 115 ? -7.661 -3.735 2.430 1.00 97.50 115 THR A C 1
ATOM 880 O O . THR A 1 115 ? -6.575 -3.733 3.016 1.00 97.50 115 THR A O 1
ATOM 883 N N . VAL A 1 116 ? -8.816 -3.471 3.041 1.00 97.81 116 VAL A N 1
ATOM 884 C CA . VAL A 1 116 ? -8.945 -3.063 4.446 1.00 97.81 116 VAL A CA 1
ATOM 885 C C . VAL A 1 116 ? -9.948 -3.956 5.162 1.00 97.81 116 VAL A C 1
ATOM 887 O O . VAL A 1 116 ? -11.059 -4.160 4.678 1.00 97.81 116 VAL A O 1
ATOM 890 N N . ALA A 1 117 ? -9.578 -4.453 6.343 1.00 97.00 117 ALA A N 1
ATOM 891 C CA . ALA A 1 117 ? -10.512 -5.085 7.264 1.00 97.00 117 ALA A CA 1
ATOM 892 C C . ALA A 1 117 ? -11.293 -4.026 8.047 1.00 97.00 117 ALA A C 1
ATOM 894 O O . ALA A 1 117 ? -10.713 -3.167 8.716 1.00 97.00 117 ALA A O 1
ATOM 895 N N . MET A 1 118 ? -12.621 -4.114 8.012 1.00 96.38 118 MET A N 1
ATOM 896 C CA . MET A 1 118 ? -13.489 -3.079 8.584 1.00 96.38 118 MET A CA 1
ATOM 897 C C . MET A 1 118 ? -13.508 -3.092 10.110 1.00 96.38 118 MET A C 1
ATOM 899 O O . MET A 1 118 ? -13.665 -2.057 10.751 1.00 96.38 118 MET A O 1
ATOM 903 N N . ALA A 1 119 ? -13.335 -4.262 10.712 1.00 93.06 119 ALA A N 1
ATOM 904 C CA . ALA A 1 119 ? -13.402 -4.433 12.154 1.00 93.06 119 ALA A CA 1
ATOM 905 C C . ALA A 1 119 ? -12.358 -3.623 12.941 1.00 93.06 119 ALA A C 1
ATOM 907 O O . ALA A 1 119 ? -12.760 -2.797 13.764 1.00 93.06 119 ALA A O 1
ATOM 908 N N . PRO A 1 120 ? -11.041 -3.791 12.703 1.00 95.25 120 PRO A N 1
ATOM 909 C CA . PRO A 1 120 ? -10.034 -3.009 13.416 1.00 95.25 120 PRO A CA 1
ATOM 910 C C . PRO A 1 120 ? -10.145 -1.501 13.136 1.00 95.25 120 PRO A C 1
ATOM 912 O O . PRO A 1 120 ? -9.919 -0.698 14.042 1.00 95.25 120 PRO A O 1
ATOM 915 N N . LEU A 1 121 ? -10.578 -1.121 11.927 1.00 97.19 121 LEU A N 1
ATOM 916 C CA . LEU A 1 121 ? -10.860 0.267 11.552 1.00 97.19 121 LEU A CA 1
ATOM 917 C C . LEU A 1 121 ? -11.931 0.886 12.460 1.00 97.19 121 LEU A C 1
ATOM 919 O O . LEU A 1 121 ? -11.702 1.922 13.086 1.00 97.19 121 LEU A O 1
ATOM 923 N N . LEU A 1 122 ? -13.094 0.239 12.560 1.00 95.44 122 LEU A N 1
ATOM 924 C CA . LEU A 1 122 ? -14.210 0.741 13.360 1.00 95.44 122 LEU A CA 1
ATOM 925 C C . LEU A 1 122 ? -13.891 0.743 14.859 1.00 95.44 122 LEU A C 1
ATOM 927 O O . LEU A 1 122 ? -14.267 1.685 15.553 1.00 95.44 122 LEU A O 1
ATOM 931 N N . LEU A 1 123 ? -13.156 -0.256 15.357 1.00 94.62 123 LEU A N 1
ATOM 932 C CA . LEU A 1 123 ? -12.719 -0.302 16.756 1.00 94.62 123 LEU A CA 1
ATOM 933 C C . LEU A 1 123 ? -11.792 0.872 17.111 1.00 94.62 123 LEU A C 1
ATOM 935 O O . LEU A 1 123 ? -11.946 1.475 18.175 1.00 94.62 123 LEU A O 1
ATOM 939 N N . GLY A 1 124 ? -10.864 1.230 16.217 1.00 96.06 124 GLY A N 1
ATOM 940 C CA . GLY A 1 124 ? -10.023 2.416 16.386 1.00 96.06 124 GLY A CA 1
ATOM 941 C C . GLY A 1 124 ? -10.841 3.712 16.395 1.00 96.06 124 GLY A C 1
ATOM 942 O O . GLY A 1 124 ? -10.687 4.546 17.287 1.00 96.06 124 GLY A O 1
ATOM 943 N N . ILE A 1 125 ? -11.798 3.851 15.476 1.00 95.94 125 ILE A N 1
ATOM 944 C CA . ILE A 1 125 ? -12.689 5.020 15.440 1.00 95.94 125 ILE A CA 1
ATOM 945 C C . ILE A 1 125 ? -13.541 5.124 16.720 1.00 95.94 125 ILE A C 1
ATOM 947 O O . ILE A 1 125 ? -13.656 6.214 17.285 1.00 95.94 125 ILE A O 1
ATOM 951 N N . GLU A 1 126 ? -14.098 4.015 17.223 1.00 94.62 126 GLU A N 1
ATOM 952 C CA . GLU A 1 126 ? -14.853 3.991 18.486 1.00 94.62 126 GLU A CA 1
ATOM 953 C C . GLU A 1 126 ? -13.986 4.459 19.662 1.00 94.62 126 GLU A C 1
ATOM 955 O O . GLU A 1 126 ? -14.412 5.327 20.429 1.00 94.62 126 GLU A O 1
ATOM 960 N N . ALA A 1 127 ? -12.758 3.944 19.786 1.00 94.88 127 ALA A N 1
ATOM 961 C CA . ALA A 1 127 ? -11.821 4.365 20.827 1.00 94.88 127 ALA A CA 1
ATOM 962 C C . ALA A 1 127 ? -11.529 5.876 20.763 1.00 94.88 127 ALA A C 1
ATOM 964 O O . ALA A 1 127 ? -11.547 6.552 21.797 1.00 94.88 127 ALA A O 1
ATOM 965 N N . GLY A 1 128 ? -11.330 6.418 19.557 1.00 95.06 128 GLY A N 1
ATOM 966 C CA . GLY A 1 128 ? -11.108 7.847 19.321 1.00 95.06 128 GLY A CA 1
ATOM 967 C C . GLY A 1 128 ? -12.304 8.714 19.717 1.00 95.06 128 GLY A C 1
ATOM 968 O O . GLY A 1 128 ? -12.152 9.697 20.443 1.00 95.06 128 GLY A O 1
ATOM 969 N N . LEU A 1 129 ? -13.518 8.305 19.339 1.00 93.19 129 LEU A N 1
ATOM 970 C CA . LEU A 1 129 ? -14.771 8.976 19.716 1.00 93.19 129 LEU A CA 1
ATOM 971 C C . LEU A 1 129 ? -15.047 8.933 21.230 1.00 93.19 129 LEU A C 1
ATOM 973 O O . LE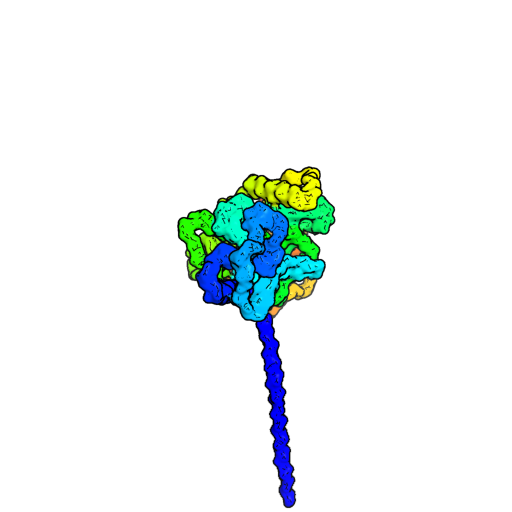U A 1 129 ? -15.706 9.828 21.771 1.00 93.19 129 LEU A O 1
ATOM 977 N N . GLN A 1 130 ? -14.545 7.909 21.923 1.00 92.00 130 GLN A N 1
ATOM 978 C CA . GLN A 1 130 ? -14.564 7.811 23.384 1.00 92.00 130 GLN A CA 1
ATOM 979 C C . GLN A 1 130 ? -13.380 8.532 24.053 1.00 92.00 130 GLN A C 1
ATOM 981 O O . GLN A 1 130 ? -13.285 8.521 25.279 1.00 92.00 130 GLN A O 1
ATOM 986 N N . THR A 1 131 ? -12.475 9.156 23.286 1.00 86.81 131 THR A N 1
ATOM 987 C CA . THR A 1 131 ? -11.228 9.789 23.766 1.00 86.81 131 THR A CA 1
ATOM 988 C C . THR A 1 131 ? -10.317 8.842 24.562 1.00 86.81 131 THR A C 1
ATOM 990 O O . THR A 1 131 ? -9.514 9.266 25.390 1.00 86.81 131 THR A O 1
ATOM 993 N N . LYS A 1 132 ? -10.418 7.532 24.311 1.00 84.75 132 LYS A N 1
ATOM 994 C CA . LYS A 1 132 ? -9.606 6.492 24.956 1.00 84.75 132 LYS A CA 1
ATOM 995 C C . LYS A 1 132 ? -8.356 6.216 24.123 1.00 84.75 132 LYS A C 1
ATOM 997 O O . LYS A 1 132 ? -8.253 5.186 23.463 1.00 84.75 132 LYS A O 1
ATOM 1002 N N . VAL A 1 133 ? -7.398 7.139 24.156 1.00 79.00 133 VAL A N 1
ATOM 1003 C CA . VAL A 1 133 ? -6.184 7.077 23.316 1.00 79.00 133 VAL A CA 1
ATOM 1004 C C . VAL A 1 133 ? -5.367 5.800 23.561 1.00 79.00 133 VAL A C 1
ATOM 1006 O O . VAL A 1 133 ? -4.929 5.157 22.610 1.00 79.00 133 VAL A O 1
ATOM 1009 N N . ASP A 1 134 ? -5.255 5.353 24.816 1.00 76.88 134 ASP A N 1
ATOM 1010 C CA . ASP A 1 134 ? -4.569 4.096 25.158 1.00 76.88 134 ASP A CA 1
ATOM 1011 C C . ASP A 1 134 ? -5.274 2.852 24.585 1.00 76.88 134 ASP A C 1
ATOM 1013 O O . ASP A 1 134 ? -4.638 1.823 24.348 1.00 76.88 134 ASP A O 1
ATOM 1017 N N . ALA A 1 135 ? -6.587 2.936 24.342 1.00 84.75 135 ALA A N 1
ATOM 1018 C CA . ALA A 1 135 ? -7.357 1.848 23.753 1.00 84.75 135 ALA A CA 1
ATOM 1019 C C . ALA A 1 135 ? -7.156 1.743 22.237 1.00 84.75 135 ALA A C 1
ATOM 1021 O O . ALA A 1 135 ? -7.232 0.628 21.728 1.00 84.75 135 ALA A O 1
ATOM 1022 N N . LEU A 1 136 ? -6.865 2.852 21.532 1.00 88.31 136 LEU A N 1
ATOM 1023 C CA . LEU A 1 136 ? -6.741 2.910 20.063 1.00 88.31 136 LEU A CA 1
ATOM 1024 C C . LEU A 1 136 ? -5.844 1.796 19.531 1.00 88.31 136 LEU A C 1
ATOM 1026 O O . LEU A 1 136 ? -6.271 0.935 18.765 1.00 88.31 136 LEU A O 1
ATOM 1030 N N . HIS A 1 137 ? -4.605 1.781 20.011 1.00 91.62 137 HIS A N 1
ATOM 1031 C CA . HIS A 1 137 ? -3.600 0.815 19.602 1.00 91.62 137 HIS A CA 1
ATOM 1032 C C . HIS A 1 137 ? -3.985 -0.603 20.024 1.00 91.62 137 HIS A C 1
ATOM 1034 O O . HIS A 1 137 ? -3.744 -1.555 19.277 1.00 91.62 137 HIS A O 1
ATOM 1040 N N . ALA A 1 138 ? -4.577 -0.766 21.211 1.00 92.00 138 ALA A N 1
ATOM 1041 C CA . ALA A 1 138 ? -4.948 -2.063 21.768 1.00 92.00 138 ALA A CA 1
ATOM 1042 C C . ALA A 1 138 ? -5.983 -2.791 20.906 1.00 92.00 138 ALA A C 1
ATOM 1044 O O . ALA A 1 138 ? -5.742 -3.930 20.496 1.00 92.00 138 ALA A O 1
ATOM 1045 N N . VAL A 1 139 ? -7.105 -2.127 20.620 1.00 92.12 139 VAL A N 1
ATOM 1046 C CA . VAL A 1 139 ? -8.248 -2.738 19.927 1.00 92.12 139 VAL A CA 1
ATOM 1047 C C . VAL A 1 139 ? -8.082 -2.770 18.412 1.00 92.12 139 VAL A C 1
ATOM 1049 O O . VAL A 1 139 ? -8.593 -3.690 17.781 1.00 92.12 139 VAL A O 1
ATOM 1052 N N . ALA A 1 140 ? -7.355 -1.812 17.829 1.00 94.19 140 ALA A N 1
ATOM 1053 C CA . ALA A 1 140 ? -7.216 -1.731 16.380 1.00 94.19 140 ALA A CA 1
ATOM 1054 C C . ALA A 1 140 ? -6.099 -2.633 15.830 1.00 94.19 140 ALA A C 1
ATOM 1056 O O . ALA A 1 140 ? -6.247 -3.177 14.742 1.00 94.19 140 ALA A O 1
ATOM 1057 N N . LEU A 1 141 ? -4.971 -2.805 16.538 1.00 95.88 141 LEU A N 1
ATOM 1058 C CA . LEU A 1 141 ? -3.788 -3.417 15.907 1.00 95.88 141 LEU A CA 1
ATOM 1059 C C . LEU A 1 141 ? -2.906 -4.266 16.832 1.00 95.88 141 LEU A C 1
ATOM 1061 O O . LEU A 1 141 ? -2.501 -5.375 16.482 1.00 95.88 141 LEU A O 1
ATOM 1065 N N . THR A 1 142 ? -2.561 -3.765 18.014 1.00 96.75 142 THR A N 1
ATOM 1066 C CA . THR A 1 142 ? -1.435 -4.309 18.790 1.00 96.75 142 THR A CA 1
ATOM 1067 C C . THR A 1 142 ? -1.704 -5.671 19.424 1.00 96.75 142 THR A C 1
ATOM 1069 O O . THR A 1 142 ? -0.761 -6.451 19.576 1.00 96.75 142 THR A O 1
ATOM 1072 N N . ARG A 1 143 ? -2.965 -6.012 19.735 1.00 95.44 143 ARG A N 1
ATOM 1073 C CA . ARG A 1 143 ? -3.330 -7.389 20.109 1.00 95.44 143 ARG A CA 1
ATOM 1074 C C . ARG A 1 143 ? -3.085 -8.355 18.952 1.00 95.44 143 ARG A C 1
ATOM 1076 O O . ARG A 1 143 ? -2.434 -9.376 19.153 1.00 95.44 143 ARG A O 1
ATOM 1083 N N . THR A 1 144 ? -3.567 -8.019 17.757 1.00 95.75 144 THR A N 1
ATOM 1084 C CA . THR A 1 144 ? -3.413 -8.835 16.545 1.00 95.75 144 THR A CA 1
ATOM 1085 C C . THR A 1 144 ? -1.940 -9.081 16.231 1.00 95.75 144 THR A C 1
ATOM 1087 O O . THR A 1 144 ? -1.530 -10.225 16.039 1.00 95.75 144 THR A O 1
ATOM 1090 N N . LEU A 1 145 ? -1.113 -8.031 16.288 1.00 97.56 145 LEU A N 1
ATOM 1091 C CA . LEU A 1 145 ? 0.336 -8.152 16.117 1.00 97.56 145 LEU A CA 1
ATOM 1092 C C . LEU A 1 145 ? 0.963 -9.075 17.170 1.00 97.56 145 LEU A C 1
ATOM 1094 O O . LEU A 1 145 ? 1.691 -10.003 16.823 1.00 97.56 145 LEU A O 1
ATOM 1098 N N . GLY A 1 146 ? 0.659 -8.859 18.453 1.00 96.94 146 GLY A N 1
ATOM 1099 C CA . GLY A 1 146 ? 1.213 -9.665 19.540 1.00 96.94 146 GLY A CA 1
ATOM 1100 C C . GLY A 1 146 ? 0.872 -11.153 19.420 1.00 96.94 146 GLY A C 1
ATOM 1101 O O . GLY A 1 146 ? 1.756 -11.997 19.586 1.00 96.94 146 GLY A O 1
ATOM 1102 N N . LEU A 1 147 ? -0.375 -11.475 19.065 1.00 95.62 147 LEU A N 1
ATOM 1103 C CA . LEU A 1 147 ? -0.815 -12.847 18.811 1.00 95.62 147 LEU A CA 1
ATOM 1104 C C . LEU A 1 147 ? -0.101 -13.458 17.605 1.00 95.62 147 LEU A C 1
ATOM 1106 O O . LEU A 1 147 ? 0.402 -14.578 17.700 1.00 95.62 147 LEU A O 1
ATOM 1110 N N . SER A 1 148 ? 0.005 -12.717 16.501 1.00 96.94 148 SER A N 1
ATOM 1111 C CA . SER A 1 148 ? 0.673 -13.199 15.290 1.00 96.94 148 SER A CA 1
ATOM 1112 C C . SER A 1 148 ? 2.161 -13.488 15.527 1.00 96.94 148 SER A C 1
ATOM 1114 O O . SER A 1 148 ? 2.672 -14.535 15.125 1.00 96.94 148 SER A O 1
ATOM 1116 N N . PHE A 1 149 ? 2.858 -12.619 16.269 1.00 97.12 149 PHE A N 1
ATOM 1117 C CA . PHE A 1 149 ? 4.272 -12.814 16.605 1.00 97.12 149 PHE A CA 1
ATOM 1118 C C . PHE A 1 149 ? 4.505 -14.066 17.455 1.00 97.12 149 PHE A C 1
ATOM 1120 O O . PHE A 1 149 ? 5.467 -14.801 17.223 1.00 97.12 149 PHE A O 1
ATOM 1127 N N . LEU A 1 150 ? 3.630 -14.323 18.431 1.00 94.81 150 LEU A N 1
ATOM 1128 C CA . LEU A 1 150 ? 3.705 -15.515 19.276 1.00 94.81 150 LEU A CA 1
ATOM 1129 C C . LEU A 1 150 ? 3.388 -16.791 18.491 1.00 94.81 150 LEU A C 1
ATOM 1131 O O . LEU A 1 150 ? 4.110 -17.777 18.626 1.00 94.81 150 LEU A O 1
ATOM 1135 N N . ALA A 1 151 ? 2.351 -16.768 17.651 1.00 93.44 151 ALA A N 1
ATOM 1136 C CA . ALA A 1 151 ? 1.964 -17.912 16.832 1.00 93.44 151 ALA A CA 1
ATOM 1137 C C . ALA A 1 151 ? 3.084 -18.329 15.866 1.00 93.44 151 ALA A C 1
ATOM 1139 O O . ALA A 1 151 ? 3.395 -19.516 15.753 1.00 93.44 151 ALA A O 1
ATOM 1140 N N . PHE A 1 152 ? 3.747 -17.359 15.234 1.00 93.62 152 PHE A N 1
ATOM 1141 C CA . PHE A 1 152 ? 4.932 -17.617 14.419 1.00 93.62 152 PHE A CA 1
ATOM 1142 C C . PHE A 1 152 ? 6.101 -18.171 15.240 1.00 93.62 152 PHE A C 1
ATOM 1144 O O . PHE A 1 152 ? 6.713 -19.158 14.846 1.00 93.62 152 PHE A O 1
ATOM 1151 N N . HIS A 1 153 ? 6.414 -17.573 16.398 1.00 92.56 153 HIS A N 1
ATOM 1152 C CA . HIS A 1 153 ? 7.521 -18.046 17.237 1.00 92.56 153 HIS A CA 1
ATOM 1153 C C . HIS A 1 153 ? 7.339 -19.507 17.668 1.00 92.56 153 HIS A C 1
ATOM 1155 O O . HIS A 1 153 ? 8.296 -20.276 17.688 1.00 92.56 153 HIS A O 1
ATOM 1161 N N . ASN A 1 154 ? 6.097 -19.900 17.945 1.00 91.31 154 ASN A N 1
ATOM 1162 C CA . ASN A 1 154 ? 5.732 -21.268 18.300 1.00 91.31 154 ASN A CA 1
ATOM 1163 C C . ASN A 1 154 ? 5.601 -22.199 17.080 1.00 91.31 154 ASN A C 1
ATOM 1165 O O . ASN A 1 154 ? 5.103 -23.312 17.220 1.00 91.31 154 ASN A O 1
ATOM 1169 N N . SER A 1 155 ? 6.029 -21.760 15.889 1.00 89.94 155 SER A N 1
ATOM 1170 C CA . SER A 1 155 ? 5.964 -22.516 14.629 1.00 89.94 155 SER A CA 1
ATOM 1171 C C . SER A 1 155 ? 4.550 -22.975 14.239 1.00 89.94 155 SER A C 1
ATOM 1173 O O . SER A 1 155 ? 4.386 -23.916 13.466 1.00 89.94 155 SER A O 1
ATOM 1175 N N . LEU A 1 156 ? 3.508 -22.310 14.754 1.00 86.62 156 LEU A N 1
ATOM 1176 C CA . LEU A 1 156 ? 2.115 -22.602 14.398 1.00 86.62 156 LEU A CA 1
ATOM 1177 C C . LEU A 1 156 ? 1.752 -22.014 13.029 1.00 86.62 156 LEU A C 1
ATOM 1179 O O . LEU A 1 156 ? 0.880 -22.541 12.327 1.00 86.62 156 LEU A O 1
ATOM 1183 N N . LEU A 1 157 ? 2.420 -20.919 12.657 1.00 87.88 157 LEU A N 1
ATOM 1184 C CA . LEU A 1 157 ? 2.218 -20.177 11.416 1.00 87.88 157 LEU A CA 1
ATOM 1185 C C . LEU A 1 157 ? 3.561 -19.934 10.715 1.00 87.88 157 LEU A C 1
ATOM 1187 O O . LEU A 1 157 ? 4.565 -19.724 11.396 1.00 87.88 157 LEU A O 1
ATOM 1191 N N . PRO A 1 158 ? 3.589 -19.941 9.370 1.00 86.31 158 PRO A N 1
ATOM 1192 C CA . PRO A 1 158 ? 4.829 -19.857 8.598 1.00 86.31 158 PRO A CA 1
ATOM 1193 C C . PRO A 1 158 ? 5.411 -18.441 8.522 1.00 86.31 158 PRO A C 1
ATOM 1195 O O . PRO A 1 158 ? 6.560 -18.281 8.130 1.00 86.31 158 PRO A O 1
ATOM 1198 N N . GLN A 1 159 ? 4.632 -17.417 8.880 1.00 90.88 159 GLN A N 1
ATOM 1199 C CA . GLN A 1 159 ? 5.027 -16.012 8.797 1.00 90.88 159 GLN A CA 1
ATOM 1200 C C . GLN A 1 159 ? 4.348 -15.175 9.887 1.00 90.88 159 GLN A C 1
ATOM 1202 O O . GLN A 1 159 ? 3.263 -15.521 10.362 1.00 90.88 159 GLN A O 1
ATOM 1207 N N . ARG A 1 160 ? 5.004 -14.084 10.306 1.00 92.88 160 ARG A N 1
ATOM 1208 C CA . ARG A 1 160 ? 4.509 -13.176 11.358 1.00 92.88 160 ARG A CA 1
ATOM 1209 C C . ARG A 1 160 ? 3.452 -12.203 10.864 1.00 92.88 160 ARG A C 1
ATOM 1211 O O . ARG A 1 160 ? 2.600 -11.792 11.648 1.00 92.88 160 ARG A O 1
ATOM 1218 N N . LEU A 1 161 ? 3.563 -11.786 9.612 1.00 94.81 161 LEU A N 1
ATOM 1219 C CA . LEU A 1 161 ? 2.782 -10.715 9.011 1.00 94.81 161 LEU A CA 1
ATOM 1220 C C . LEU A 1 161 ? 2.312 -11.156 7.627 1.00 94.81 161 LEU A C 1
ATOM 1222 O O . LEU A 1 161 ? 2.964 -11.974 6.977 1.00 94.81 161 LEU A O 1
ATOM 1226 N N . GLY A 1 162 ? 1.200 -10.590 7.171 1.00 90.88 162 GLY A N 1
ATOM 1227 C CA . GLY A 1 162 ? 0.633 -10.902 5.868 1.00 90.88 162 GLY A CA 1
ATOM 1228 C C . GLY A 1 162 ? 0.029 -12.315 5.790 1.00 90.88 162 GLY A C 1
ATOM 1229 O O . GLY A 1 162 ? -0.256 -12.945 6.814 1.00 90.88 162 GLY A O 1
ATOM 1230 N N . PRO A 1 163 ? -0.201 -12.840 4.583 1.00 89.56 163 PRO A N 1
ATOM 1231 C CA . PRO A 1 163 ? 0.101 -12.215 3.301 1.00 89.56 163 PRO A CA 1
ATOM 1232 C C . PRO A 1 163 ? -0.940 -11.131 2.959 1.00 89.56 163 PRO A C 1
ATOM 1234 O O . PRO A 1 163 ? -1.887 -10.900 3.717 1.00 89.56 163 PRO A O 1
ATOM 1237 N N . SER A 1 164 ? -0.740 -10.461 1.823 1.00 90.94 164 SER A N 1
ATOM 1238 C CA . SER A 1 164 ? -1.837 -9.818 1.088 1.00 90.94 164 SER A CA 1
ATOM 1239 C C . SER A 1 164 ? -2.610 -10.872 0.285 1.00 90.94 164 SER A C 1
ATOM 1241 O O . SER A 1 164 ? -2.277 -12.054 0.337 1.00 90.94 164 SER A O 1
ATOM 1243 N N . GLY A 1 165 ? -3.637 -10.470 -0.454 1.00 93.50 165 GLY A N 1
ATOM 1244 C CA . GLY A 1 165 ? -4.504 -11.384 -1.195 1.00 93.50 165 GLY A CA 1
ATOM 1245 C C . GLY A 1 165 ? -4.966 -10.830 -2.532 1.00 93.50 165 GLY A C 1
ATOM 1246 O O . GLY A 1 165 ? -4.589 -9.733 -2.949 1.00 93.50 165 GLY A O 1
ATOM 1247 N N . CYS A 1 166 ? -5.810 -11.606 -3.197 1.00 95.88 166 CYS A N 1
ATOM 1248 C CA . CYS A 1 166 ? -6.369 -11.293 -4.502 1.00 95.88 166 CYS A CA 1
ATOM 1249 C C . CYS A 1 166 ? -7.891 -11.237 -4.418 1.00 95.88 166 CYS A C 1
ATOM 1251 O O . CYS A 1 166 ? -8.516 -12.143 -3.862 1.00 95.88 166 CYS A O 1
ATOM 1253 N N . TRP A 1 167 ? -8.476 -10.190 -4.995 1.00 96.19 167 TRP A N 1
ATOM 1254 C CA . TRP A 1 167 ? -9.899 -10.188 -5.311 1.00 96.19 167 TRP A CA 1
ATOM 1255 C C . TRP A 1 167 ? -10.151 -11.041 -6.552 1.00 96.19 167 TRP A C 1
ATOM 1257 O O . TRP A 1 167 ? -9.336 -11.069 -7.473 1.00 96.19 167 TRP A O 1
ATOM 1267 N N . ASP A 1 168 ? -11.291 -11.718 -6.581 1.00 94.75 168 ASP A N 1
ATOM 1268 C CA . ASP A 1 168 ? -11.811 -12.396 -7.770 1.00 94.75 168 ASP A CA 1
ATOM 1269 C C . ASP A 1 168 ? -12.088 -11.420 -8.924 1.00 94.75 168 ASP A C 1
ATOM 1271 O O . ASP A 1 168 ? -11.905 -11.751 -10.095 1.00 94.75 168 ASP A O 1
ATOM 1275 N N . SER A 1 169 ? -12.491 -10.196 -8.588 1.00 93.44 169 SER A N 1
ATOM 1276 C CA . SER A 1 169 ? -12.634 -9.085 -9.518 1.00 93.44 169 SER A CA 1
ATOM 1277 C C . SER A 1 169 ? -12.331 -7.769 -8.814 1.00 93.44 169 S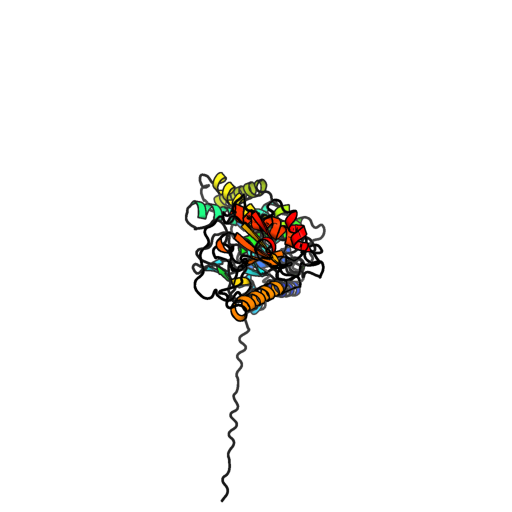ER A C 1
ATOM 1279 O O . SER A 1 169 ? -12.892 -7.480 -7.765 1.00 93.44 169 SER A O 1
ATOM 1281 N N . VAL A 1 170 ? -11.496 -6.921 -9.412 1.00 90.00 170 VAL A N 1
ATOM 1282 C CA . VAL A 1 170 ? -11.288 -5.558 -8.893 1.00 90.00 170 VAL A CA 1
ATOM 1283 C C . VAL A 1 170 ? -12.398 -4.587 -9.284 1.00 90.00 170 VAL A C 1
ATOM 1285 O O . VAL A 1 170 ? -12.632 -3.609 -8.587 1.00 90.00 170 VAL A O 1
ATOM 1288 N N . THR A 1 171 ? -13.139 -4.872 -10.359 1.00 89.88 171 THR A N 1
ATOM 1289 C CA . THR A 1 171 ? -14.296 -4.060 -10.769 1.00 89.88 171 THR A CA 1
ATOM 1290 C C . THR A 1 171 ? -15.561 -4.413 -9.993 1.00 89.88 171 THR A C 1
ATOM 1292 O O . THR A 1 171 ? -16.427 -3.565 -9.806 1.00 89.88 171 THR A O 1
ATOM 1295 N N . TRP A 1 172 ? -15.692 -5.673 -9.571 1.00 93.62 172 TRP A N 1
ATOM 1296 C CA . TRP A 1 172 ? -16.842 -6.163 -8.814 1.00 93.62 172 TRP A CA 1
ATOM 1297 C C . TRP A 1 172 ? -16.394 -7.130 -7.705 1.00 93.62 172 TRP A C 1
ATOM 1299 O O . TRP A 1 172 ? -16.662 -8.329 -7.792 1.00 93.62 172 TRP A O 1
ATOM 1309 N N . PRO A 1 173 ? -15.681 -6.636 -6.676 1.00 94.38 173 PRO A N 1
ATOM 1310 C CA . PRO A 1 173 ? -15.069 -7.479 -5.651 1.00 94.38 173 PRO A CA 1
ATOM 1311 C C . PRO A 1 173 ? -16.121 -8.273 -4.889 1.00 94.38 173 PRO A C 1
ATOM 1313 O O . PRO A 1 173 ? -16.953 -7.701 -4.182 1.00 94.38 173 PRO A O 1
ATOM 1316 N N . ALA A 1 174 ? -16.079 -9.597 -5.006 1.00 93.50 174 ALA A N 1
ATOM 1317 C CA . ALA A 1 174 ? -17.011 -10.476 -4.317 1.00 93.50 174 ALA A CA 1
ATOM 1318 C C . ALA A 1 174 ? -16.310 -11.483 -3.412 1.00 93.50 174 ALA A C 1
ATOM 1320 O O . ALA A 1 174 ? -16.922 -11.863 -2.417 1.00 93.50 174 ALA A O 1
ATOM 1321 N N . MET A 1 175 ? -15.059 -11.869 -3.670 1.00 94.31 175 MET A N 1
ATOM 1322 C CA . MET A 1 175 ? -14.280 -12.802 -2.849 1.00 94.31 175 MET A CA 1
ATOM 1323 C C . MET A 1 175 ? -12.812 -12.374 -2.772 1.00 94.31 175 MET A C 1
ATOM 1325 O O . MET A 1 175 ? -12.181 -12.149 -3.800 1.00 94.31 175 MET A O 1
ATOM 1329 N N . PHE A 1 176 ? -12.259 -12.304 -1.558 1.00 96.12 176 PHE A N 1
ATOM 1330 C CA . PHE A 1 176 ? -10.842 -12.019 -1.324 1.00 96.12 176 PHE A CA 1
ATOM 1331 C C . PHE A 1 176 ? -10.138 -13.272 -0.804 1.00 96.12 176 PHE A C 1
ATOM 1333 O O . PHE A 1 176 ? -10.573 -13.865 0.185 1.00 96.12 176 PHE A O 1
ATOM 1340 N N . THR A 1 177 ? -9.067 -13.682 -1.481 1.00 96.50 177 THR A N 1
ATOM 1341 C CA . THR A 1 177 ? -8.364 -14.941 -1.200 1.00 96.50 177 THR A CA 1
ATOM 1342 C C . THR A 1 177 ? -6.888 -14.695 -0.928 1.00 96.50 177 THR A C 1
ATOM 1344 O O . THR A 1 177 ? -6.203 -14.018 -1.696 1.00 96.50 177 THR A O 1
ATOM 1347 N N . LEU A 1 178 ? -6.390 -15.277 0.158 1.00 95.44 178 LEU A N 1
ATOM 1348 C CA . LEU A 1 178 ? -4.997 -15.217 0.575 1.00 95.44 178 LEU A CA 1
ATOM 1349 C C . LEU A 1 178 ? -4.202 -16.401 -0.003 1.00 95.44 178 LEU A C 1
ATOM 1351 O O . LEU A 1 178 ? -4.697 -17.530 -0.011 1.00 95.44 178 LEU A O 1
ATOM 1355 N N . PRO A 1 179 ? -2.954 -16.188 -0.454 1.00 91.12 179 PRO A N 1
ATOM 1356 C CA . PRO A 1 179 ? -2.081 -17.269 -0.876 1.00 91.12 179 PRO A CA 1
ATOM 1357 C C . PRO A 1 179 ? -1.525 -18.029 0.336 1.00 91.12 179 PRO A C 1
ATOM 1359 O O . PRO A 1 179 ? -0.925 -17.448 1.242 1.00 91.12 179 PRO A O 1
ATOM 1362 N N . GLY A 1 180 ? -1.650 -19.356 0.318 1.00 87.00 180 GLY A N 1
ATOM 1363 C CA . GLY A 1 180 ? -1.074 -20.225 1.346 1.00 87.00 180 GLY A CA 1
ATOM 1364 C C . GLY A 1 180 ? -1.708 -20.053 2.731 1.00 87.00 180 GLY A C 1
ATOM 1365 O O . GLY A 1 180 ? -2.835 -19.586 2.867 1.00 87.00 180 GLY A O 1
ATOM 1366 N N . LYS A 1 181 ? -0.989 -20.476 3.781 1.00 88.44 181 LYS A N 1
ATOM 1367 C CA . LYS A 1 181 ? -1.480 -20.396 5.165 1.00 88.44 181 LYS A CA 1
ATOM 1368 C C . LYS A 1 181 ? -1.263 -18.978 5.722 1.00 88.44 181 LYS A C 1
ATOM 1370 O O . LYS A 1 181 ? -0.106 -18.572 5.864 1.00 88.44 181 LYS A O 1
ATOM 1375 N N . PRO A 1 182 ? -2.327 -18.240 6.079 1.00 89.00 182 PRO A N 1
ATOM 1376 C CA . PRO A 1 182 ? -2.216 -16.840 6.473 1.00 89.00 182 PRO A CA 1
ATOM 1377 C C . PRO A 1 182 ? -1.689 -16.660 7.901 1.00 89.00 182 PRO A C 1
ATOM 1379 O O . PRO A 1 182 ? -1.840 -17.548 8.744 1.00 89.00 182 PRO A O 1
ATOM 1382 N N . SER A 1 183 ? -1.065 -15.508 8.185 1.00 91.88 183 SER A N 1
ATOM 1383 C CA . SER A 1 183 ? -0.763 -15.120 9.571 1.00 91.88 183 SER A CA 1
ATOM 1384 C C . SER A 1 183 ? -2.024 -14.600 10.275 1.00 91.88 183 SER A C 1
ATOM 1386 O O . SER A 1 183 ? -3.046 -14.360 9.632 1.00 91.88 183 SER A O 1
ATOM 1388 N N . LEU A 1 184 ? -1.961 -14.377 11.594 1.00 94.50 184 LEU A N 1
ATOM 1389 C CA . LEU A 1 184 ? -3.065 -13.713 12.306 1.00 94.50 184 LEU A CA 1
ATOM 1390 C C . LEU A 1 184 ? -3.139 -12.210 12.000 1.00 94.50 184 LEU A C 1
ATOM 1392 O O . LEU A 1 184 ? -4.138 -11.578 12.319 1.00 94.50 184 LEU A O 1
ATOM 1396 N N . ALA A 1 185 ? -2.091 -11.638 11.407 1.00 96.25 185 ALA A N 1
ATOM 1397 C CA . ALA A 1 185 ? -2.006 -10.240 11.013 1.00 96.25 185 ALA A CA 1
ATOM 1398 C C . ALA A 1 185 ? -1.920 -10.144 9.482 1.00 96.25 185 ALA A C 1
ATOM 1400 O O . ALA A 1 185 ? -0.871 -9.804 8.929 1.00 96.25 185 ALA A O 1
ATOM 1401 N N . THR A 1 186 ? -3.018 -10.491 8.802 1.00 96.69 186 THR A N 1
ATOM 1402 C CA . THR A 1 186 ? -3.164 -10.302 7.349 1.00 96.69 186 THR A CA 1
ATOM 1403 C C . THR A 1 186 ? -2.944 -8.836 6.978 1.00 96.69 186 THR A C 1
ATOM 1405 O O . THR A 1 186 ? -3.116 -7.935 7.807 1.00 96.69 186 THR A O 1
ATOM 1408 N N . GLU A 1 187 ? -2.571 -8.570 5.726 1.00 96.62 187 GLU A N 1
ATOM 1409 C CA . GLU A 1 187 ? -2.374 -7.187 5.280 1.00 96.62 187 GLU A CA 1
ATOM 1410 C C . GLU A 1 187 ? -3.660 -6.354 5.421 1.00 96.62 187 GLU A C 1
ATOM 1412 O O . GLU A 1 187 ? -3.598 -5.201 5.845 1.00 96.62 187 GLU A O 1
ATOM 1417 N N . ALA A 1 188 ? -4.831 -6.948 5.166 1.00 97.44 188 ALA A N 1
ATOM 1418 C CA . ALA A 1 188 ? -6.112 -6.266 5.326 1.00 97.44 188 ALA A CA 1
ATOM 1419 C C . ALA A 1 188 ? -6.388 -5.863 6.785 1.00 97.44 188 ALA A C 1
ATOM 1421 O O . ALA A 1 188 ? -6.812 -4.731 7.042 1.00 97.44 188 ALA A O 1
ATOM 1422 N N . LEU A 1 189 ? -6.104 -6.751 7.750 1.00 97.25 189 LEU A N 1
ATOM 1423 C CA . LEU A 1 189 ? -6.195 -6.442 9.182 1.00 97.25 189 LEU A CA 1
ATOM 1424 C C . LEU A 1 189 ? -5.230 -5.333 9.589 1.00 97.25 189 LEU A C 1
ATOM 1426 O O . LEU A 1 189 ? -5.602 -4.442 10.352 1.00 97.25 189 LEU A O 1
ATOM 1430 N N . ILE A 1 190 ? -4.002 -5.375 9.075 1.00 98.06 190 ILE A N 1
ATOM 1431 C CA . ILE A 1 190 ? -2.989 -4.359 9.352 1.00 98.06 190 ILE A CA 1
ATOM 1432 C C . ILE A 1 190 ? -3.414 -3.001 8.790 1.00 98.06 190 ILE A C 1
ATOM 1434 O O . ILE A 1 190 ? -3.375 -2.017 9.526 1.00 98.06 190 ILE A O 1
ATOM 1438 N N . ASN A 1 191 ? -3.869 -2.940 7.535 1.00 98.19 191 ASN A N 1
ATOM 1439 C CA . ASN A 1 191 ? -4.353 -1.703 6.922 1.00 98.19 191 ASN A CA 1
ATOM 1440 C C . ASN A 1 191 ? -5.528 -1.118 7.712 1.00 98.19 191 ASN A C 1
ATOM 1442 O O . ASN A 1 191 ? -5.479 0.048 8.095 1.00 98.19 191 ASN A O 1
ATOM 1446 N N . GLY A 1 192 ? -6.530 -1.937 8.050 1.00 98.00 192 GLY A N 1
ATOM 1447 C CA . GLY A 1 192 ? -7.663 -1.484 8.857 1.00 98.00 192 GLY A CA 1
ATOM 1448 C C . GLY A 1 192 ? -7.269 -1.031 10.261 1.00 98.00 192 GLY A C 1
ATOM 1449 O O . GLY A 1 192 ? -7.791 -0.036 10.753 1.00 98.00 192 GLY A O 1
ATOM 1450 N N . GLY A 1 193 ? -6.309 -1.706 10.898 1.00 97.50 193 GLY A N 1
ATOM 1451 C CA . GLY A 1 193 ? -5.777 -1.298 12.197 1.00 97.50 193 GLY A CA 1
ATOM 1452 C C . GLY A 1 193 ? -5.011 0.022 12.151 1.00 97.50 193 GLY A C 1
ATOM 1453 O O . GLY A 1 193 ? -5.203 0.864 13.028 1.00 97.50 193 GLY A O 1
ATOM 1454 N N . MET A 1 194 ? -4.182 0.234 11.123 1.00 98.06 194 MET A N 1
ATOM 1455 C CA . MET A 1 194 ? -3.497 1.512 10.906 1.00 98.06 194 MET A CA 1
ATOM 1456 C C . MET A 1 194 ? -4.506 2.636 10.664 1.00 98.06 194 MET A C 1
ATOM 1458 O O . MET A 1 194 ? -4.421 3.668 11.326 1.00 98.06 194 MET A O 1
ATOM 1462 N N . ASP A 1 195 ? -5.504 2.414 9.807 1.00 98.38 195 ASP A N 1
ATOM 1463 C CA . ASP A 1 195 ? -6.533 3.411 9.490 1.00 98.38 195 ASP A CA 1
ATOM 1464 C C . ASP A 1 195 ? -7.405 3.733 10.712 1.00 98.38 195 ASP A C 1
ATOM 1466 O O . ASP A 1 195 ? -7.715 4.897 10.968 1.00 98.38 195 ASP A O 1
ATOM 1470 N N . GLY A 1 196 ? -7.733 2.728 11.530 1.00 97.56 196 GLY A N 1
ATOM 1471 C CA . GLY A 1 196 ? -8.430 2.912 12.803 1.00 97.56 196 GLY A CA 1
ATOM 1472 C C . GLY A 1 196 ? -7.636 3.750 13.807 1.00 97.56 196 GLY A C 1
ATOM 1473 O O . GLY A 1 196 ? -8.212 4.611 14.472 1.00 97.56 196 GLY A O 1
ATOM 1474 N N . ILE A 1 197 ? -6.317 3.542 13.904 1.00 97.44 197 ILE A N 1
ATOM 1475 C CA . ILE A 1 197 ? -5.434 4.347 14.764 1.00 97.44 197 ILE A CA 1
ATOM 1476 C C . ILE A 1 197 ? -5.327 5.776 14.235 1.00 97.44 197 ILE A C 1
ATOM 1478 O O . ILE A 1 197 ? -5.463 6.711 15.023 1.00 97.44 197 ILE A O 1
ATOM 1482 N N . ILE A 1 198 ? -5.125 5.955 12.925 1.00 97.44 198 ILE A N 1
ATOM 1483 C CA . ILE A 1 198 ? -5.031 7.274 12.289 1.00 97.44 198 ILE A CA 1
ATOM 1484 C C . ILE A 1 198 ? -6.318 8.057 12.546 1.00 97.44 198 ILE A C 1
ATOM 1486 O O . ILE A 1 198 ? -6.290 9.087 13.213 1.00 97.44 198 ILE A O 1
ATOM 1490 N N . LEU A 1 199 ? -7.460 7.546 12.083 1.00 96.88 199 LEU A N 1
ATOM 1491 C CA . LEU A 1 199 ? -8.733 8.257 12.180 1.00 96.88 199 LEU A CA 1
ATOM 1492 C C . LEU A 1 199 ? -9.177 8.434 13.633 1.00 96.88 199 LEU A C 1
ATOM 1494 O O . LEU A 1 199 ? -9.658 9.503 14.001 1.00 96.88 199 LEU A O 1
ATOM 1498 N N . GLY A 1 200 ? -8.982 7.422 14.480 1.00 96.44 200 GLY A N 1
ATOM 1499 C CA . GLY A 1 200 ? -9.294 7.529 15.900 1.00 96.44 200 GLY A CA 1
ATOM 1500 C C . GLY A 1 200 ? -8.452 8.595 16.611 1.00 96.44 200 GLY A C 1
ATOM 1501 O O . GLY A 1 200 ? -8.989 9.347 17.428 1.00 96.44 200 GLY A O 1
ATOM 1502 N N . THR A 1 201 ? -7.166 8.720 16.262 1.00 95.25 201 THR A N 1
ATOM 1503 C CA . THR A 1 201 ? -6.292 9.782 16.786 1.00 95.25 201 THR A CA 1
ATOM 1504 C C . THR A 1 201 ? -6.776 11.152 16.330 1.00 95.25 201 THR A C 1
ATOM 1506 O O . THR A 1 201 ? -7.010 12.012 17.178 1.00 95.25 201 THR A O 1
ATOM 1509 N N . GLU A 1 202 ? -7.012 11.341 15.029 1.00 93.06 202 GLU A N 1
ATOM 1510 C CA . GLU A 1 202 ? -7.500 12.615 14.484 1.00 93.06 202 GLU A CA 1
ATOM 1511 C C . GLU A 1 202 ? -8.790 13.068 15.168 1.00 93.06 202 GLU A C 1
ATOM 1513 O O . GLU A 1 202 ? -8.864 14.186 15.673 1.00 93.06 202 GLU A O 1
ATOM 1518 N N . ILE A 1 203 ? -9.786 12.182 15.276 1.00 93.00 203 ILE A N 1
ATOM 1519 C CA . ILE A 1 203 ? -11.069 12.495 15.919 1.00 93.00 203 ILE A CA 1
ATOM 1520 C C . ILE A 1 203 ? -10.891 12.868 17.391 1.00 93.00 203 ILE A C 1
ATOM 1522 O O . ILE A 1 203 ? -11.580 13.766 17.873 1.00 93.00 203 ILE A O 1
ATOM 1526 N N . SER A 1 204 ? -9.986 12.196 18.111 1.00 92.31 204 SER A N 1
ATOM 1527 C CA . SER A 1 204 ? -9.755 12.469 19.536 1.00 92.31 204 SER A CA 1
ATOM 1528 C C . SER A 1 204 ? -9.207 13.876 19.801 1.00 92.31 204 SER A C 1
ATOM 1530 O O . SER A 1 204 ? -9.371 14.397 20.903 1.00 92.31 204 SER A O 1
ATOM 1532 N N . LEU A 1 205 ? -8.593 14.494 18.786 1.00 88.81 205 LEU A N 1
ATOM 1533 C CA . LEU A 1 205 ? -8.032 15.843 18.838 1.00 88.81 205 LEU A CA 1
ATOM 1534 C C . LEU A 1 205 ? -9.023 16.922 18.372 1.00 88.81 205 LEU A C 1
ATOM 1536 O O . LEU A 1 205 ? -8.773 18.111 18.581 1.00 88.81 205 LEU A O 1
ATOM 1540 N N . LEU A 1 206 ? -10.144 16.542 17.750 1.00 85.88 206 LEU A N 1
ATOM 1541 C CA . LEU A 1 206 ? -11.125 17.499 17.247 1.00 85.88 206 LEU A CA 1
ATOM 1542 C C . LEU A 1 206 ? -11.927 18.140 18.386 1.00 85.88 206 LEU A C 1
ATOM 1544 O O . LEU A 1 206 ? -12.528 17.467 19.223 1.00 85.88 206 LEU A O 1
ATOM 1548 N N . THR A 1 207 ? -12.013 19.470 18.357 1.00 78.00 207 THR A N 1
ATOM 1549 C CA . THR A 1 207 ? -12.863 20.257 19.267 1.00 78.00 207 THR A CA 1
ATOM 1550 C C . THR A 1 207 ? -14.349 20.118 18.935 1.00 78.00 207 THR A C 1
ATOM 1552 O O . THR A 1 207 ? -15.191 20.162 19.830 1.00 78.00 207 THR A O 1
ATOM 1555 N N . GLN A 1 208 ? -14.674 19.916 17.655 1.00 78.81 208 GLN A N 1
ATOM 1556 C CA . GLN A 1 208 ? -16.011 19.590 17.167 1.00 78.81 208 GLN A CA 1
ATOM 1557 C C . GLN A 1 208 ? -15.975 18.215 16.510 1.00 78.81 208 GLN A C 1
ATOM 1559 O O . GLN A 1 208 ? -15.222 17.983 15.567 1.00 78.81 208 GLN A O 1
ATOM 1564 N N . ARG A 1 209 ? -16.787 17.292 17.027 1.00 74.94 209 ARG A N 1
ATOM 1565 C CA . ARG A 1 209 ? -16.844 15.922 16.510 1.00 74.94 209 ARG A CA 1
ATOM 1566 C C . ARG A 1 209 ? -17.383 15.914 15.075 1.00 74.94 209 ARG A C 1
ATOM 1568 O O . ARG A 1 209 ? -18.232 16.751 14.759 1.00 74.94 209 ARG A O 1
ATOM 1575 N N . PRO A 1 210 ? -16.931 14.970 14.225 1.00 76.56 210 PRO A N 1
ATOM 1576 C CA . PRO A 1 210 ? -17.469 14.844 12.879 1.00 76.56 210 PRO A CA 1
ATOM 1577 C C . PRO A 1 210 ? -18.989 14.636 12.952 1.00 76.56 210 PRO A C 1
ATOM 1579 O O . PRO A 1 210 ? -19.462 13.944 13.857 1.00 76.56 210 PRO A O 1
ATOM 1582 N N . PRO A 1 211 ? -19.764 15.230 12.031 1.00 78.06 211 PRO A N 1
ATOM 1583 C CA . PRO A 1 211 ? -21.219 15.133 12.072 1.00 78.06 211 PRO A CA 1
ATOM 1584 C C . PRO A 1 211 ? -21.706 13.708 11.778 1.00 78.06 211 PRO A C 1
ATOM 1586 O O . PRO A 1 211 ? -22.710 13.283 12.342 1.00 78.06 211 PRO A O 1
ATOM 1589 N N . THR A 1 212 ? -20.983 12.959 10.939 1.00 93.75 212 THR A N 1
ATOM 1590 C CA . THR A 1 212 ? -21.313 11.583 10.548 1.00 93.75 212 THR A CA 1
ATOM 1591 C C . THR A 1 212 ? -20.055 10.723 10.394 1.00 93.75 212 THR A C 1
ATOM 1593 O O . THR A 1 212 ? -18.967 11.232 10.108 1.00 93.75 212 THR A O 1
ATOM 1596 N N . LEU A 1 213 ? -20.195 9.409 10.582 1.00 94.88 213 LEU A N 1
ATOM 1597 C CA . LEU A 1 213 ? -19.149 8.425 10.309 1.00 94.88 213 LEU A CA 1
ATOM 1598 C C . LEU A 1 213 ? -18.940 8.264 8.798 1.00 94.88 213 LEU A C 1
ATOM 1600 O O . LEU A 1 213 ? -17.793 8.201 8.358 1.00 94.88 213 LEU A O 1
ATOM 1604 N N . SER A 1 214 ? -20.009 8.267 7.991 1.00 96.25 214 SER A N 1
ATOM 1605 C CA . SER A 1 214 ? -19.884 8.211 6.524 1.00 96.25 214 SER A CA 1
ATOM 1606 C C . SER A 1 214 ? -19.064 9.371 5.963 1.00 96.25 214 SER A C 1
ATOM 1608 O O . SER A 1 214 ? -18.196 9.151 5.122 1.00 96.25 214 SER A O 1
ATOM 1610 N N . GLY A 1 215 ? -19.274 10.592 6.467 1.00 95.06 215 GLY A N 1
ATOM 1611 C CA . GLY A 1 215 ? -18.549 11.785 6.030 1.00 95.06 215 GLY A CA 1
ATOM 1612 C C . GLY A 1 215 ? -17.050 11.687 6.309 1.00 95.06 215 GLY A C 1
ATOM 1613 O O . GLY A 1 215 ? -16.242 12.009 5.438 1.00 95.06 215 GLY A O 1
ATOM 1614 N N . LEU A 1 216 ? -16.682 11.167 7.484 1.00 94.69 216 LEU A N 1
ATOM 1615 C CA . LEU A 1 216 ? -15.290 10.892 7.840 1.00 94.69 216 LEU A CA 1
ATOM 1616 C C . LEU A 1 216 ? -14.656 9.862 6.892 1.00 94.69 216 LEU A C 1
ATOM 1618 O O . LEU A 1 216 ? -13.583 10.108 6.341 1.00 94.69 216 LEU A O 1
ATOM 1622 N N . LEU A 1 217 ? -15.316 8.716 6.690 1.00 97.19 217 LEU A N 1
ATOM 1623 C CA . LEU A 1 217 ? -14.797 7.652 5.825 1.00 97.19 217 LEU A CA 1
ATOM 1624 C C . LEU A 1 217 ? -14.680 8.123 4.370 1.00 97.19 217 LEU A C 1
ATOM 1626 O O . LEU A 1 217 ? -13.683 7.835 3.716 1.00 97.19 217 LEU A O 1
ATOM 1630 N N . LYS A 1 218 ? -15.643 8.910 3.883 1.00 96.19 218 LYS A N 1
ATOM 1631 C CA . LYS A 1 218 ? -15.636 9.497 2.537 1.00 96.19 218 LYS A CA 1
ATOM 1632 C C . LYS A 1 218 ? -14.468 10.453 2.323 1.00 96.19 218 LYS A C 1
ATOM 1634 O O . LYS A 1 218 ? -13.821 10.391 1.282 1.00 96.19 218 LYS A O 1
ATOM 1639 N N . GLN A 1 219 ? -14.161 11.302 3.305 1.00 94.00 219 GLN A N 1
ATOM 1640 C CA . GLN A 1 219 ? -13.009 12.204 3.230 1.00 94.00 219 GLN A CA 1
ATOM 1641 C C . GLN A 1 219 ? -11.685 11.431 3.120 1.00 94.00 219 GLN A C 1
ATOM 1643 O O . GLN A 1 219 ? -10.791 11.852 2.389 1.00 94.00 219 GLN A O 1
ATOM 1648 N N . TYR A 1 220 ? -11.577 10.301 3.820 1.00 97.12 220 TYR A N 1
ATOM 1649 C CA . TYR A 1 220 ? -10.352 9.509 3.879 1.00 97.12 220 TYR A CA 1
ATOM 1650 C C . TYR A 1 220 ? -10.176 8.541 2.694 1.00 97.12 220 TYR A C 1
ATOM 1652 O O . TYR A 1 220 ? -9.085 8.436 2.126 1.00 97.12 220 TYR A O 1
ATOM 1660 N N . TYR A 1 221 ? -11.236 7.828 2.303 1.00 97.69 221 TYR A N 1
ATOM 1661 C CA . TYR A 1 221 ? -11.178 6.743 1.315 1.00 97.69 221 TYR A CA 1
ATOM 1662 C C . TYR A 1 221 ? -11.614 7.139 -0.098 1.00 97.69 221 TYR A C 1
ATOM 1664 O O . TYR A 1 221 ? -11.222 6.472 -1.053 1.00 97.69 221 TYR A O 1
ATOM 1672 N N . SER A 1 222 ? -12.398 8.208 -0.259 1.00 94.44 222 SER A N 1
ATOM 1673 C CA . SER A 1 222 ? -12.953 8.599 -1.564 1.00 94.44 222 SER A CA 1
ATOM 1674 C C . SER A 1 222 ? -12.254 9.822 -2.180 1.00 94.44 222 SER A C 1
ATOM 1676 O O . SER A 1 222 ? -12.775 10.425 -3.120 1.00 94.44 222 SER A O 1
ATOM 1678 N N . TYR A 1 223 ? -11.073 10.203 -1.677 1.00 94.19 223 TYR A N 1
ATOM 1679 C CA . TYR A 1 223 ? -10.292 11.301 -2.250 1.00 94.19 223 TYR A CA 1
ATOM 1680 C C . TYR A 1 223 ? -9.739 10.927 -3.633 1.00 94.19 223 TYR A C 1
ATOM 1682 O O . TYR A 1 223 ? -9.145 9.867 -3.809 1.00 94.19 223 TYR A O 1
ATOM 1690 N N . SER A 1 224 ? -9.924 11.813 -4.613 1.00 93.19 224 SER A N 1
ATOM 1691 C CA . SER A 1 224 ? -9.413 11.649 -5.979 1.00 93.19 224 SER A CA 1
ATOM 1692 C C . SER A 1 224 ? -8.309 12.666 -6.246 1.00 93.19 224 SER A C 1
ATOM 1694 O O . SER A 1 224 ? -8.494 13.858 -5.995 1.00 93.19 224 SER A O 1
ATOM 1696 N N . LEU A 1 225 ? -7.167 12.203 -6.757 1.00 94.75 225 LEU A N 1
ATOM 1697 C CA . LEU A 1 225 ? -6.024 13.067 -7.040 1.00 94.75 225 LEU A CA 1
ATOM 1698 C C . LEU A 1 225 ? -6.317 13.974 -8.242 1.00 94.75 225 LEU A C 1
ATOM 1700 O O . LEU A 1 225 ? -6.736 13.517 -9.304 1.00 94.75 225 LEU A O 1
ATOM 1704 N N . GLY A 1 226 ? -6.092 15.275 -8.061 1.00 93.00 226 GLY A N 1
ATOM 1705 C CA . GLY A 1 226 ? -6.100 16.247 -9.153 1.00 93.00 226 GLY A CA 1
ATOM 1706 C C . GLY A 1 226 ? -4.755 16.297 -9.893 1.00 93.00 226 GLY A C 1
ATOM 1707 O O . GLY A 1 226 ? -3.834 15.562 -9.543 1.00 93.00 226 GLY A O 1
ATOM 1708 N N . PRO A 1 227 ? -4.582 17.220 -10.858 1.00 90.25 227 PRO A N 1
ATOM 1709 C CA . PRO A 1 227 ? -3.350 17.340 -11.652 1.00 90.25 227 PRO A CA 1
ATOM 1710 C C . PRO A 1 227 ? -2.068 17.569 -10.836 1.00 90.25 227 PRO A C 1
ATOM 1712 O O . PRO A 1 227 ? -0.984 17.220 -11.285 1.00 90.25 227 PRO A O 1
ATOM 1715 N N . GLY A 1 228 ? -2.185 18.142 -9.633 1.00 91.06 228 GLY A N 1
ATOM 1716 C CA . GLY A 1 228 ? -1.065 18.314 -8.700 1.00 91.06 228 GLY A CA 1
ATOM 1717 C C . GLY A 1 228 ? -0.648 17.036 -7.956 1.00 91.06 228 GLY A C 1
ATOM 1718 O O . GLY A 1 228 ? 0.249 17.098 -7.116 1.00 91.06 228 GLY A O 1
ATOM 1719 N N . GLY A 1 229 ? -1.307 15.903 -8.226 1.00 93.69 229 GLY A N 1
ATOM 1720 C CA . GLY A 1 229 ? -0.994 14.592 -7.665 1.00 93.69 229 GLY A CA 1
ATOM 1721 C C . GLY A 1 229 ? -0.987 14.559 -6.136 1.00 93.69 229 GLY A C 1
ATOM 1722 O O . GLY A 1 229 ? -1.671 15.336 -5.465 1.00 93.69 229 GLY A O 1
ATOM 1723 N N . LEU A 1 230 ? -0.189 13.647 -5.577 1.00 93.56 230 LEU A N 1
ATOM 1724 C CA . LEU A 1 230 ? -0.046 13.484 -4.127 1.00 93.56 230 LEU A CA 1
ATOM 1725 C C . LEU A 1 230 ? 0.683 14.639 -3.433 1.00 93.56 230 LEU A C 1
ATOM 1727 O O . LEU A 1 230 ? 0.567 14.781 -2.217 1.00 93.56 230 LEU A O 1
ATOM 1731 N N . ASP A 1 231 ? 1.425 15.467 -4.166 1.00 90.56 231 ASP A N 1
ATOM 1732 C CA . ASP A 1 231 ? 2.129 16.612 -3.574 1.00 90.56 231 ASP A CA 1
ATOM 1733 C C . ASP A 1 231 ? 1.164 17.743 -3.200 1.00 90.56 231 ASP A C 1
ATOM 1735 O O . ASP A 1 231 ? 1.445 18.527 -2.298 1.00 90.56 231 ASP A O 1
ATOM 1739 N N . SER A 1 232 ? 0.010 17.806 -3.873 1.00 93.62 232 SER A N 1
ATOM 1740 C CA . SER A 1 232 ? -1.059 18.776 -3.595 1.00 93.62 232 SER A CA 1
ATOM 1741 C C . SER A 1 232 ? -2.209 18.189 -2.767 1.00 93.62 232 SER A C 1
ATOM 1743 O O . SER A 1 232 ? -3.178 18.890 -2.472 1.00 93.62 232 SER A O 1
ATOM 1745 N N . ALA A 1 233 ? -2.139 16.901 -2.428 1.00 94.56 233 ALA A N 1
ATOM 1746 C CA . ALA A 1 233 ? -3.197 16.202 -1.717 1.00 94.56 233 ALA A CA 1
ATOM 1747 C C . ALA A 1 233 ? -3.225 16.574 -0.220 1.00 94.56 233 ALA A C 1
ATOM 1749 O O . ALA A 1 233 ? -2.180 16.853 0.376 1.00 94.56 233 ALA A O 1
ATOM 1750 N N . PRO A 1 234 ? -4.404 16.561 0.431 1.00 95.00 234 PRO A N 1
ATOM 1751 C CA . PRO A 1 234 ? -4.485 16.703 1.874 1.00 95.00 234 PRO A CA 1
ATOM 1752 C C . PRO A 1 234 ? -3.795 15.520 2.558 1.00 95.00 234 PRO A C 1
ATOM 1754 O O . PRO A 1 234 ? -3.817 14.396 2.064 1.00 95.00 234 PRO A O 1
ATOM 1757 N N . ARG A 1 235 ? -3.228 15.773 3.741 1.00 93.19 235 ARG A N 1
ATOM 1758 C CA . ARG A 1 235 ? -2.503 14.760 4.521 1.00 93.19 235 ARG A CA 1
ATOM 1759 C C . ARG A 1 235 ? -3.366 13.529 4.831 1.00 93.19 235 ARG A C 1
ATOM 1761 O O . ARG A 1 235 ? -2.909 12.398 4.703 1.00 93.19 235 ARG A O 1
ATOM 1768 N N . LEU A 1 236 ? -4.615 13.746 5.244 1.00 94.75 236 LEU A N 1
ATOM 1769 C CA . LEU A 1 236 ? -5.484 12.699 5.785 1.00 94.75 236 LEU A CA 1
ATOM 1770 C C . LEU A 1 236 ? -6.273 11.967 4.686 1.00 94.75 236 LEU A C 1
ATOM 1772 O O . LEU A 1 236 ? -7.483 12.140 4.564 1.00 94.75 236 LEU A O 1
ATOM 1776 N N . ILE A 1 237 ? -5.576 11.144 3.901 1.00 96.62 237 ILE A N 1
ATOM 1777 C CA . ILE A 1 237 ? -6.158 10.253 2.884 1.00 96.62 237 ILE A CA 1
ATOM 1778 C C . ILE A 1 237 ? -5.540 8.853 2.962 1.00 96.62 237 ILE A C 1
ATOM 1780 O O . ILE A 1 237 ? -4.396 8.692 3.395 1.00 96.62 237 ILE A O 1
ATOM 1784 N N . SER A 1 238 ? -6.293 7.850 2.515 1.00 96.44 238 SER A N 1
ATOM 1785 C CA . SER A 1 238 ? -5.921 6.423 2.547 1.00 96.44 238 SER A CA 1
ATOM 1786 C C . SER A 1 238 ? -4.624 6.092 1.807 1.00 96.44 238 SER A C 1
ATOM 1788 O O . SER A 1 238 ? -3.794 5.362 2.343 1.00 96.44 238 SER A O 1
ATOM 1790 N N . VAL A 1 239 ? -4.368 6.721 0.656 1.00 95.81 239 VAL A N 1
ATOM 1791 C CA . VAL A 1 239 ? -3.108 6.551 -0.096 1.00 95.81 239 VAL A CA 1
ATOM 1792 C C . VAL A 1 239 ? -1.877 6.896 0.760 1.00 95.81 239 VAL A C 1
ATOM 1794 O O . VAL A 1 239 ? -0.823 6.277 0.633 1.00 95.81 239 VAL A O 1
ATOM 1797 N N . LEU A 1 240 ? -2.011 7.853 1.687 1.00 96.06 240 LEU A N 1
ATOM 1798 C CA . LEU A 1 240 ? -0.945 8.288 2.595 1.00 96.06 240 LEU A CA 1
ATOM 1799 C C . LEU A 1 240 ? -0.958 7.543 3.943 1.00 96.06 240 LEU A C 1
ATOM 1801 O O . LEU A 1 240 ? -0.257 7.948 4.871 1.00 96.06 240 LEU A O 1
ATOM 1805 N N . ARG A 1 241 ? -1.716 6.443 4.080 1.00 97.00 241 ARG A N 1
ATOM 1806 C CA . ARG A 1 241 ? -1.836 5.624 5.305 1.00 97.00 241 ARG A CA 1
ATOM 1807 C C . ARG A 1 241 ? -0.497 5.346 5.972 1.00 97.00 241 ARG A C 1
ATOM 1809 O O . ARG A 1 241 ? -0.343 5.603 7.161 1.00 97.00 241 ARG A O 1
ATOM 1816 N N . ARG A 1 242 ? 0.470 4.816 5.219 1.00 95.69 242 ARG A N 1
ATOM 1817 C CA . ARG A 1 242 ? 1.770 4.399 5.770 1.00 95.69 242 ARG A CA 1
ATOM 1818 C C . ARG A 1 242 ? 2.556 5.589 6.325 1.00 95.69 242 ARG A C 1
ATOM 1820 O O . ARG A 1 242 ? 3.149 5.478 7.395 1.00 95.69 242 ARG A O 1
ATOM 1827 N N . ASP A 1 243 ? 2.515 6.725 5.631 1.00 95.06 243 ASP A N 1
ATOM 1828 C CA . ASP A 1 243 ? 3.194 7.954 6.048 1.00 95.06 243 ASP A CA 1
ATOM 1829 C C . ASP A 1 243 ? 2.522 8.552 7.289 1.00 95.06 243 ASP A C 1
ATOM 1831 O O . ASP A 1 243 ? 3.196 8.814 8.283 1.00 95.06 243 ASP A O 1
ATOM 1835 N N . ASN A 1 244 ? 1.190 8.659 7.274 1.00 96.38 244 ASN A N 1
ATOM 1836 C CA . ASN A 1 244 ? 0.395 9.130 8.409 1.00 96.38 244 ASN A CA 1
ATOM 1837 C C . ASN A 1 244 ? 0.603 8.257 9.648 1.00 96.38 244 ASN A C 1
ATOM 1839 O O . ASN A 1 244 ? 0.787 8.764 10.748 1.00 96.38 244 ASN A O 1
ATOM 1843 N N . PHE A 1 245 ? 0.615 6.936 9.480 1.00 96.12 245 PHE A N 1
ATOM 1844 C CA . PHE A 1 245 ? 0.849 6.013 10.582 1.00 96.12 245 PHE A CA 1
ATOM 1845 C C . PHE A 1 245 ? 2.267 6.157 11.153 1.00 96.12 245 PHE A C 1
ATOM 1847 O O . PHE A 1 245 ? 2.449 6.162 12.370 1.00 96.12 245 PHE A O 1
ATOM 1854 N N . ARG A 1 246 ? 3.276 6.329 10.289 1.00 94.12 246 ARG A N 1
ATOM 1855 C CA . ARG A 1 246 ? 4.677 6.532 10.687 1.00 94.12 246 ARG A CA 1
ATOM 1856 C C . ARG A 1 246 ? 4.880 7.796 11.530 1.00 94.12 246 ARG A C 1
ATOM 1858 O O . ARG A 1 246 ? 5.768 7.803 12.375 1.00 94.12 246 ARG A O 1
ATOM 1865 N N . GLU A 1 247 ? 4.069 8.835 11.335 1.00 93.75 247 GLU A N 1
ATOM 1866 C CA . GLU A 1 247 ? 4.093 10.047 12.171 1.00 93.75 247 GLU A CA 1
ATOM 1867 C C . GLU A 1 247 ? 3.544 9.807 13.588 1.00 93.75 247 GLU A C 1
ATOM 1869 O O . GLU A 1 247 ? 3.933 10.504 14.525 1.00 93.75 247 GLU A O 1
ATOM 1874 N N . LEU A 1 248 ? 2.666 8.813 13.764 1.00 92.31 248 LEU A N 1
ATOM 1875 C CA . LEU A 1 248 ? 1.984 8.541 15.033 1.00 92.31 248 LEU A CA 1
ATOM 1876 C C . LEU A 1 248 ? 2.742 7.567 15.939 1.00 92.31 248 LEU A C 1
ATOM 1878 O O . LEU A 1 248 ? 2.588 7.619 17.160 1.00 92.31 248 LEU A O 1
ATOM 1882 N N . VAL A 1 249 ? 3.553 6.669 15.371 1.00 90.81 249 VAL A N 1
ATOM 1883 C CA . VAL A 1 249 ? 4.185 5.588 16.139 1.00 90.81 249 VAL A CA 1
ATOM 1884 C C . VAL A 1 249 ? 5.696 5.510 15.957 1.00 90.81 249 VAL A C 1
ATOM 1886 O O . VAL A 1 249 ? 6.252 5.731 14.887 1.00 90.81 249 VAL A O 1
ATOM 1889 N N . SER A 1 250 ? 6.380 5.082 17.019 1.00 93.50 250 SER A N 1
ATOM 1890 C CA . SER A 1 250 ? 7.786 4.683 16.977 1.00 93.50 250 SER A CA 1
ATOM 1891 C C . SER A 1 250 ? 7.922 3.195 17.289 1.00 93.50 250 SER A C 1
ATOM 1893 O O . SER A 1 250 ? 7.115 2.617 18.019 1.00 93.50 250 SER A O 1
ATOM 1895 N N . ALA A 1 251 ? 9.013 2.565 16.848 1.00 95.00 251 ALA A N 1
ATOM 1896 C CA . ALA A 1 251 ? 9.303 1.180 17.229 1.00 95.00 251 ALA A CA 1
ATOM 1897 C C . ALA A 1 251 ? 9.409 0.995 18.760 1.00 95.00 251 ALA A C 1
ATOM 1899 O O . ALA A 1 251 ? 9.213 -0.102 19.280 1.00 95.00 251 ALA A O 1
ATOM 1900 N N . ALA A 1 252 ? 9.754 2.041 19.518 1.00 95.50 252 ALA A N 1
ATOM 1901 C CA . ALA A 1 252 ? 9.800 1.979 20.976 1.00 95.50 252 ALA A CA 1
ATOM 1902 C C . ALA A 1 252 ? 8.400 2.018 21.605 1.00 95.50 252 ALA A C 1
ATOM 1904 O O . ALA A 1 252 ? 8.106 1.157 22.440 1.00 95.50 252 ALA A O 1
ATOM 1905 N N . SER A 1 253 ? 7.548 2.962 21.191 1.00 94.38 253 SER A N 1
ATOM 1906 C CA . SER A 1 253 ? 6.172 3.073 21.691 1.00 94.38 253 SER A CA 1
ATOM 1907 C C . SER A 1 253 ? 5.347 1.846 21.310 1.00 94.38 253 SER A C 1
ATOM 1909 O O . SER A 1 253 ? 4.780 1.203 22.192 1.00 94.38 253 SER A O 1
ATOM 1911 N N . LEU A 1 254 ? 5.428 1.406 20.052 1.00 95.56 254 LEU A N 1
ATOM 1912 C CA . LEU A 1 254 ? 4.666 0.259 19.565 1.00 95.56 254 LEU A CA 1
ATOM 1913 C C . LEU A 1 254 ? 5.043 -1.046 20.289 1.00 95.56 254 LEU A C 1
ATOM 1915 O O . LEU A 1 254 ? 4.177 -1.845 20.637 1.00 95.56 254 LEU A O 1
ATOM 1919 N N . ARG A 1 255 ? 6.329 -1.257 20.618 1.00 96.88 255 ARG A N 1
ATOM 1920 C CA . ARG A 1 255 ? 6.753 -2.403 2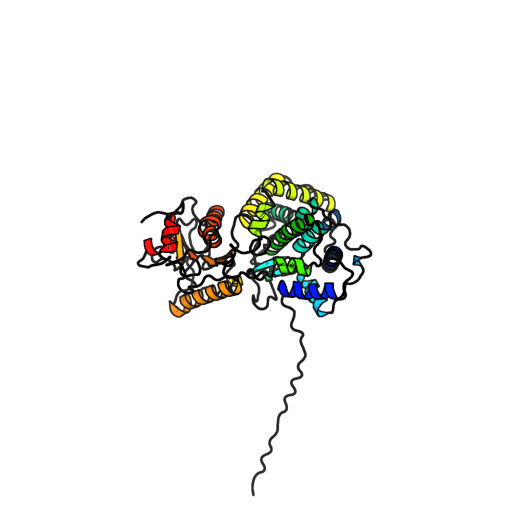1.453 1.00 96.88 255 ARG A CA 1
ATOM 1921 C C . ARG A 1 255 ? 6.113 -2.382 22.837 1.00 96.88 255 ARG A C 1
ATOM 1923 O O . ARG A 1 255 ? 5.756 -3.442 23.355 1.00 96.88 255 ARG A O 1
ATOM 1930 N N . LYS A 1 256 ? 6.014 -1.202 23.458 1.00 95.44 256 LYS A N 1
ATOM 1931 C CA . LYS A 1 256 ? 5.380 -1.041 24.772 1.00 95.44 256 LYS A CA 1
ATOM 1932 C C . LYS A 1 256 ? 3.892 -1.364 24.673 1.00 95.44 256 LYS A C 1
ATOM 1934 O O . LYS A 1 256 ? 3.407 -2.150 25.477 1.00 95.44 256 LYS A O 1
ATOM 1939 N N . GLU A 1 257 ? 3.208 -0.827 23.671 1.00 95.50 257 GLU A N 1
ATOM 1940 C CA . GLU A 1 257 ? 1.773 -1.032 23.456 1.00 95.50 257 GLU A CA 1
ATOM 1941 C C . GLU A 1 257 ? 1.433 -2.494 23.161 1.00 95.50 257 GLU A C 1
ATOM 1943 O O . GLU A 1 257 ? 0.572 -3.053 23.832 1.00 95.50 257 GLU A O 1
ATOM 1948 N N . VAL A 1 258 ? 2.172 -3.167 22.270 1.00 96.81 258 VAL A N 1
ATOM 1949 C CA . VAL A 1 258 ? 1.994 -4.609 22.016 1.00 96.81 258 VAL A CA 1
ATOM 1950 C C . VAL A 1 258 ? 2.181 -5.417 23.299 1.00 96.81 258 VAL A C 1
ATOM 1952 O O . VAL A 1 258 ? 1.365 -6.280 23.618 1.00 96.81 258 VAL A O 1
ATOM 1955 N N . MET A 1 259 ? 3.209 -5.117 24.097 1.00 95.69 259 MET A N 1
ATOM 1956 C CA . MET A 1 259 ? 3.408 -5.797 25.378 1.00 95.69 259 MET A CA 1
ATOM 1957 C C . MET A 1 259 ? 2.299 -5.511 26.399 1.00 95.69 259 MET A C 1
ATOM 1959 O O . MET A 1 259 ? 1.999 -6.395 27.203 1.00 95.69 259 MET A O 1
ATOM 1963 N N . SER A 1 260 ? 1.728 -4.307 26.414 1.00 94.56 260 SER A N 1
ATOM 1964 C CA . SER A 1 260 ? 0.600 -3.950 27.284 1.00 94.56 260 SER A CA 1
ATOM 1965 C C . SER A 1 260 ? -0.671 -4.688 26.863 1.00 94.56 260 SER A C 1
ATOM 1967 O O . SER A 1 260 ? -1.307 -5.330 27.697 1.00 94.56 260 SER A O 1
ATOM 1969 N N . SER A 1 261 ? -0.986 -4.696 25.567 1.00 95.06 261 SER A N 1
ATOM 1970 C CA . SER A 1 261 ? -2.128 -5.419 25.003 1.00 95.06 261 SER A CA 1
ATOM 1971 C C . SER A 1 261 ? -2.040 -6.916 25.283 1.00 95.06 261 SER A C 1
ATOM 1973 O O . SER A 1 261 ? -3.013 -7.520 25.729 1.00 95.06 261 SER A O 1
ATOM 1975 N N . MET A 1 262 ? -0.856 -7.518 25.140 1.00 94.69 262 MET A N 1
ATOM 1976 C CA . MET A 1 262 ? -0.671 -8.934 25.466 1.00 94.69 262 MET A CA 1
ATOM 1977 C C . MET A 1 262 ? -0.852 -9.241 26.958 1.00 94.69 262 MET A C 1
ATOM 1979 O O . MET A 1 262 ? -1.386 -10.292 27.294 1.00 94.69 262 MET A O 1
ATOM 1983 N N . GLN A 1 263 ? -0.473 -8.333 27.866 1.00 93.56 263 GLN A N 1
ATOM 1984 C CA . GLN A 1 263 ? -0.714 -8.519 29.305 1.00 93.56 263 GLN A CA 1
ATOM 1985 C C . GLN A 1 263 ? -2.204 -8.534 29.646 1.00 93.56 263 GLN A C 1
ATOM 1987 O O . GLN A 1 263 ? -2.633 -9.355 30.457 1.00 93.56 263 GLN A O 1
ATOM 1992 N N . VAL A 1 264 ? -2.983 -7.646 29.024 1.00 93.69 264 VAL A N 1
ATOM 1993 C CA . VAL A 1 264 ? -4.442 -7.631 29.181 1.00 93.69 264 VAL A CA 1
ATOM 1994 C C . VAL A 1 264 ? -5.044 -8.905 28.593 1.00 93.69 264 VAL A C 1
ATOM 1996 O O . VAL A 1 264 ? -5.832 -9.565 29.263 1.00 93.69 264 VAL A O 1
ATOM 1999 N N . HIS A 1 265 ? -4.609 -9.304 27.395 1.00 93.75 265 HIS A N 1
ATOM 2000 C CA . HIS A 1 265 ? -5.071 -10.528 26.748 1.00 93.75 265 HIS A CA 1
ATOM 2001 C C . HIS A 1 265 ? -4.834 -11.772 27.616 1.00 93.75 265 HIS A C 1
ATOM 2003 O O . HIS A 1 265 ? -5.783 -12.491 27.905 1.00 93.75 265 HIS A O 1
ATOM 2009 N N . TRP A 1 266 ? -3.609 -11.989 28.105 1.00 93.56 266 TRP A N 1
ATOM 2010 C CA . TRP A 1 266 ? -3.298 -13.146 28.952 1.00 93.56 266 TRP A CA 1
ATOM 2011 C C . TRP A 1 266 ? -4.126 -13.178 30.234 1.00 93.56 266 TRP A C 1
ATOM 2013 O O . TRP A 1 266 ? -4.641 -14.226 30.609 1.00 93.56 266 TRP A O 1
ATOM 2023 N N . ARG A 1 267 ? -4.313 -12.020 30.882 1.00 93.75 267 ARG A N 1
ATOM 2024 C CA . ARG A 1 267 ? -5.152 -11.923 32.082 1.00 93.75 267 ARG A CA 1
ATOM 2025 C C . ARG A 1 267 ? -6.594 -12.345 31.801 1.00 93.75 267 ARG A C 1
ATOM 2027 O O . ARG A 1 267 ? -7.168 -13.059 32.613 1.00 93.75 267 ARG A O 1
ATOM 2034 N N . LEU A 1 268 ? -7.171 -11.882 30.693 1.00 93.00 268 LEU A N 1
ATOM 2035 C CA . LEU A 1 268 ? -8.566 -12.160 30.342 1.00 93.00 268 LEU A CA 1
ATOM 2036 C C . LEU A 1 268 ? -8.782 -13.606 29.889 1.00 93.00 268 LEU A C 1
ATOM 2038 O O . LEU A 1 268 ? -9.817 -14.182 30.203 1.00 93.00 268 LEU A O 1
ATOM 2042 N N . MET A 1 269 ? -7.810 -14.194 29.187 1.00 91.06 269 MET A N 1
ATOM 2043 C CA . MET A 1 269 ? -7.899 -15.577 28.702 1.00 91.06 269 MET A CA 1
ATOM 2044 C C . MET A 1 269 ? -7.471 -16.619 29.745 1.00 91.06 269 MET A C 1
ATOM 2046 O O . MET A 1 269 ? -7.669 -17.809 29.529 1.00 91.06 269 MET A O 1
ATOM 2050 N N . GLY A 1 270 ? -6.884 -16.196 30.870 1.00 87.62 270 GLY A N 1
ATOM 2051 C CA . GLY A 1 270 ? -6.276 -17.113 31.839 1.00 87.62 270 GLY A CA 1
ATOM 2052 C C . GLY A 1 270 ? -4.978 -17.758 31.336 1.00 87.62 270 GLY A C 1
ATOM 2053 O O . GLY A 1 270 ? -4.526 -18.753 31.899 1.00 87.62 270 GLY A O 1
ATOM 2054 N N . ASP A 1 271 ? -4.372 -17.191 30.293 1.00 85.50 271 ASP A N 1
ATOM 2055 C CA . ASP A 1 271 ? -3.134 -17.684 29.701 1.00 85.50 271 ASP A CA 1
ATOM 2056 C C . ASP A 1 271 ? -1.911 -17.246 30.512 1.00 85.50 271 ASP A C 1
ATOM 2058 O O . ASP A 1 271 ? -1.853 -16.164 31.107 1.00 85.50 271 ASP A O 1
ATOM 2062 N N . VAL A 1 272 ? -0.863 -18.068 30.483 1.00 80.38 272 VAL A N 1
ATOM 2063 C CA . VAL A 1 272 ? 0.424 -17.713 31.083 1.00 80.38 272 VAL A CA 1
ATOM 2064 C C . VAL A 1 272 ? 1.227 -16.871 30.100 1.00 80.38 272 VAL A C 1
ATOM 2066 O O . VAL A 1 272 ? 1.328 -17.178 28.911 1.00 80.38 272 VAL A O 1
ATOM 2069 N N . ARG A 1 273 ? 1.868 -15.818 30.615 1.00 82.25 273 ARG A N 1
ATOM 2070 C CA . ARG A 1 273 ? 2.824 -15.022 29.845 1.00 82.25 273 ARG A CA 1
ATOM 2071 C C . ARG A 1 273 ? 3.857 -15.926 29.169 1.00 82.25 273 ARG A C 1
ATOM 2073 O O . ARG A 1 273 ? 4.626 -16.607 29.844 1.00 82.25 273 ARG A O 1
ATOM 2080 N N . ALA A 1 274 ? 3.946 -15.828 27.846 1.00 77.25 274 ALA A N 1
ATOM 2081 C CA . ALA A 1 274 ? 4.934 -16.568 27.073 1.00 77.25 274 ALA A CA 1
ATOM 2082 C C . ALA A 1 274 ? 6.374 -16.215 27.499 1.00 77.25 274 ALA A C 1
ATOM 2084 O O . ALA A 1 274 ? 6.750 -15.038 27.612 1.00 77.25 274 ALA A O 1
ATOM 2085 N N . VAL A 1 275 ? 7.207 -17.239 27.704 1.00 82.88 275 VAL A N 1
ATOM 2086 C CA . VAL A 1 275 ? 8.644 -17.068 27.958 1.00 82.88 275 VAL A CA 1
ATOM 2087 C C . VAL A 1 275 ? 9.283 -16.378 26.750 1.00 82.88 275 VAL A C 1
ATOM 2089 O O . VAL A 1 275 ? 8.967 -16.674 25.604 1.00 82.88 275 VAL A O 1
ATOM 2092 N N . GLY A 1 276 ? 10.161 -15.401 26.988 1.00 88.94 276 GLY A N 1
ATOM 2093 C CA . GLY A 1 276 ? 10.824 -14.674 25.900 1.00 88.94 276 GLY A CA 1
ATOM 2094 C C . GLY A 1 276 ? 9.943 -13.661 25.154 1.00 88.94 276 GLY A C 1
ATOM 2095 O O . GLY A 1 276 ? 10.424 -13.057 24.195 1.00 88.94 276 GLY A O 1
ATOM 2096 N N . SER A 1 277 ? 8.712 -13.385 25.616 1.00 90.62 277 SER A N 1
ATOM 2097 C CA . SER A 1 277 ? 7.763 -12.484 24.935 1.00 90.62 277 SER A CA 1
ATOM 2098 C C . SER A 1 277 ? 8.354 -11.119 24.557 1.00 90.62 277 SER A C 1
ATOM 2100 O O . SER A 1 277 ? 8.053 -10.585 23.497 1.00 90.62 277 SER A O 1
ATOM 2102 N N . LYS A 1 278 ? 9.241 -10.558 25.394 1.00 94.06 278 LYS A N 1
ATOM 2103 C CA . LYS A 1 278 ? 9.896 -9.266 25.122 1.00 94.06 278 LYS A CA 1
ATOM 2104 C C . LYS A 1 278 ? 10.757 -9.302 23.855 1.00 94.06 278 LYS A C 1
ATOM 2106 O O . LYS A 1 278 ? 10.772 -8.325 23.111 1.00 94.06 278 LYS A O 1
ATOM 2111 N N . ARG A 1 279 ? 11.486 -10.400 23.625 1.00 96.06 279 ARG A N 1
ATOM 2112 C CA . ARG A 1 279 ? 12.324 -10.580 22.431 1.00 96.06 279 ARG A CA 1
ATOM 2113 C C . ARG A 1 279 ? 11.446 -10.785 21.199 1.00 96.06 279 ARG A C 1
ATOM 2115 O O . ARG A 1 279 ? 11.638 -10.080 20.218 1.00 96.06 279 ARG A O 1
ATOM 2122 N N . ILE A 1 280 ? 10.445 -11.662 21.307 1.00 96.44 280 ILE A N 1
ATOM 2123 C CA . ILE A 1 280 ? 9.485 -11.962 20.232 1.00 96.44 280 ILE A CA 1
ATOM 2124 C C . ILE A 1 280 ? 8.801 -10.678 19.745 1.00 96.44 280 ILE A C 1
ATOM 2126 O O . ILE A 1 280 ? 8.812 -10.380 18.555 1.00 96.44 280 ILE A O 1
ATOM 2130 N N . VAL A 1 281 ? 8.286 -9.864 20.673 1.00 97.44 281 VAL A N 1
ATOM 2131 C CA . VAL A 1 281 ? 7.650 -8.581 20.340 1.00 97.44 281 VAL A CA 1
ATOM 2132 C C . VAL A 1 281 ? 8.648 -7.590 19.744 1.00 97.44 281 VAL A C 1
ATOM 2134 O O . VAL A 1 281 ? 8.299 -6.871 18.815 1.00 97.44 281 VAL A O 1
ATOM 2137 N N . LYS A 1 282 ? 9.893 -7.541 20.237 1.00 97.50 282 LYS A N 1
ATOM 2138 C CA . LYS A 1 282 ? 10.916 -6.652 19.669 1.00 97.50 282 LYS A CA 1
ATOM 2139 C C . LYS A 1 282 ? 11.173 -6.967 18.195 1.00 97.50 282 LYS A C 1
ATOM 2141 O O . LYS A 1 282 ? 11.182 -6.043 17.390 1.00 97.50 282 LYS A O 1
ATOM 2146 N N . GLU A 1 283 ? 11.384 -8.237 17.867 1.00 96.44 283 GLU A N 1
ATOM 2147 C CA . GLU A 1 283 ? 11.657 -8.670 16.495 1.00 96.44 283 GLU A CA 1
ATOM 2148 C C . GLU A 1 283 ? 10.442 -8.460 15.586 1.00 96.44 283 GLU A C 1
ATOM 2150 O O . GLU A 1 283 ? 10.586 -7.888 14.509 1.00 96.44 283 GLU A O 1
ATOM 2155 N N . GLY A 1 284 ? 9.244 -8.847 16.041 1.00 97.38 284 GLY A N 1
ATOM 2156 C CA . GLY A 1 284 ? 8.015 -8.680 15.265 1.00 97.38 284 GLY A CA 1
ATOM 2157 C C . GLY A 1 284 ? 7.675 -7.214 14.987 1.00 97.38 284 GLY A C 1
ATOM 2158 O O . GLY A 1 284 ? 7.317 -6.867 13.867 1.00 97.38 284 GLY A O 1
ATOM 2159 N N . VAL A 1 285 ? 7.853 -6.319 15.969 1.00 98.00 285 VAL A N 1
ATOM 2160 C CA . VAL A 1 285 ? 7.644 -4.876 15.756 1.00 98.00 285 VAL A CA 1
ATOM 2161 C C . VAL A 1 285 ? 8.665 -4.300 14.777 1.00 98.00 285 VAL A C 1
ATOM 2163 O O . VAL A 1 285 ? 8.309 -3.452 13.966 1.00 98.00 285 VAL A O 1
ATOM 2166 N N . GLN A 1 286 ? 9.922 -4.743 14.829 1.00 96.12 286 GLN A N 1
ATOM 2167 C CA . GLN A 1 286 ? 10.938 -4.270 13.890 1.00 96.12 286 GLN A CA 1
ATOM 2168 C C . GLN A 1 286 ? 10.601 -4.671 12.447 1.00 96.12 286 GLN A C 1
ATOM 2170 O O . GLN A 1 286 ? 10.684 -3.838 11.547 1.00 96.12 286 GLN A O 1
ATOM 2175 N N . GLU A 1 287 ? 10.153 -5.909 12.248 1.00 95.31 287 GLU A N 1
ATOM 2176 C CA . GLU A 1 287 ? 9.677 -6.412 10.956 1.00 95.31 287 GLU A CA 1
ATOM 2177 C C . GLU A 1 287 ? 8.419 -5.674 10.471 1.00 95.31 287 GLU A C 1
ATOM 2179 O O . GLU A 1 287 ? 8.330 -5.302 9.302 1.00 95.31 287 GLU A O 1
ATOM 2184 N N . PHE A 1 288 ? 7.479 -5.391 11.377 1.00 97.06 288 PHE A N 1
ATOM 2185 C CA . PHE A 1 288 ? 6.267 -4.630 11.077 1.00 97.06 288 PHE A CA 1
ATOM 2186 C C . PHE A 1 288 ? 6.575 -3.195 10.638 1.00 97.06 288 PHE A C 1
ATOM 2188 O O . PHE A 1 288 ? 6.092 -2.762 9.595 1.00 97.06 288 PHE A O 1
ATOM 2195 N N . ILE A 1 289 ? 7.410 -2.467 11.389 1.00 95.56 289 ILE A N 1
ATOM 2196 C CA . ILE A 1 289 ? 7.807 -1.096 11.034 1.00 95.56 289 ILE A CA 1
ATOM 2197 C C . ILE A 1 289 ? 8.511 -1.086 9.680 1.00 95.56 289 ILE A C 1
ATOM 2199 O O . ILE A 1 289 ? 8.196 -0.252 8.832 1.00 95.56 289 ILE A O 1
ATOM 2203 N N . GLN A 1 290 ? 9.410 -2.043 9.443 1.00 94.00 290 GLN A N 1
ATOM 2204 C CA . GLN A 1 290 ? 10.055 -2.155 8.145 1.00 94.00 290 GLN A CA 1
ATOM 2205 C C . GLN A 1 290 ? 9.019 -2.369 7.031 1.00 94.00 290 GLN A C 1
ATOM 2207 O O . GLN A 1 290 ? 9.008 -1.611 6.067 1.00 94.00 290 GLN A O 1
ATOM 2212 N N . SER A 1 291 ? 8.112 -3.332 7.186 1.00 93.44 291 SER A N 1
ATOM 2213 C CA . SER A 1 291 ? 7.205 -3.772 6.116 1.00 93.44 291 SER A CA 1
ATOM 2214 C C . SER A 1 291 ? 6.023 -2.836 5.855 1.00 93.44 291 SER A C 1
ATOM 2216 O O . SER A 1 291 ? 5.562 -2.758 4.719 1.00 93.44 291 SER A O 1
ATOM 2218 N N . TYR A 1 292 ? 5.527 -2.128 6.873 1.00 94.19 292 TYR A N 1
ATOM 2219 C CA . TYR A 1 292 ? 4.277 -1.356 6.787 1.00 94.19 292 TYR A CA 1
ATOM 2220 C C . TYR A 1 292 ? 4.442 0.146 7.020 1.00 94.19 292 TYR A C 1
ATOM 2222 O O . TYR A 1 292 ? 3.635 0.912 6.506 1.00 94.19 292 TYR A O 1
ATOM 2230 N N . ALA A 1 293 ? 5.490 0.592 7.720 1.00 91.25 293 ALA A N 1
ATOM 2231 C CA . ALA A 1 293 ? 5.772 2.023 7.872 1.00 91.25 293 ALA A CA 1
ATOM 2232 C C . ALA A 1 293 ? 6.831 2.509 6.869 1.00 91.25 293 ALA A C 1
ATOM 2234 O O . ALA A 1 293 ? 6.688 3.580 6.282 1.00 91.25 293 ALA A O 1
ATOM 2235 N N . ASN A 1 294 ? 7.883 1.719 6.634 1.00 92.69 294 ASN A N 1
ATOM 2236 C CA . ASN A 1 294 ? 8.993 2.134 5.771 1.00 92.69 294 ASN A CA 1
ATOM 2237 C C . ASN A 1 294 ? 8.780 1.711 4.316 1.00 92.69 294 ASN A C 1
ATOM 2239 O O . ASN A 1 294 ? 8.940 2.532 3.410 1.00 92.69 294 ASN A O 1
ATOM 2243 N N . CYS A 1 295 ? 8.367 0.466 4.078 1.00 94.88 295 CYS A N 1
ATOM 2244 C CA . CYS A 1 295 ? 8.170 -0.021 2.718 1.00 94.88 295 CYS A CA 1
ATOM 2245 C C . CYS A 1 295 ? 7.000 0.636 1.999 1.00 94.88 295 CYS A C 1
ATOM 2247 O O . CYS A 1 295 ? 6.014 0.998 2.649 1.00 94.88 295 CYS A O 1
ATOM 2249 N N . PRO A 1 296 ? 7.105 0.806 0.669 1.00 95.50 296 PRO A N 1
ATOM 2250 C CA . PRO A 1 296 ? 5.984 1.264 -0.127 1.00 95.50 296 PRO A CA 1
ATOM 2251 C C . PRO A 1 296 ? 4.937 0.152 -0.238 1.00 95.50 296 PRO A C 1
ATOM 2253 O O . PRO A 1 296 ? 5.234 -1.027 -0.024 1.00 95.50 296 PRO A O 1
ATOM 2256 N N . THR A 1 297 ? 3.711 0.524 -0.589 1.00 95.56 297 THR A N 1
ATOM 2257 C CA . THR A 1 297 ? 2.704 -0.452 -1.010 1.00 95.56 297 THR A CA 1
ATOM 2258 C C . THR A 1 297 ? 3.121 -1.038 -2.359 1.00 95.56 297 THR A C 1
ATOM 2260 O O . THR A 1 297 ? 3.423 -0.288 -3.289 1.00 95.56 297 THR A O 1
ATOM 2263 N N . ILE A 1 298 ? 3.147 -2.371 -2.455 1.00 97.38 298 ILE A N 1
ATOM 2264 C CA . ILE A 1 298 ? 3.352 -3.092 -3.714 1.00 97.38 298 ILE A CA 1
ATOM 2265 C C . ILE A 1 298 ? 2.029 -3.760 -4.090 1.00 97.38 298 ILE A C 1
ATOM 2267 O O . ILE A 1 298 ? 1.596 -4.689 -3.413 1.00 97.38 298 ILE A O 1
ATOM 2271 N N . ILE A 1 299 ? 1.395 -3.287 -5.158 1.00 97.81 299 ILE A N 1
ATOM 2272 C CA . ILE A 1 299 ? 0.181 -3.862 -5.732 1.00 97.81 299 ILE A CA 1
ATOM 2273 C C . ILE A 1 299 ? 0.569 -5.142 -6.486 1.00 97.81 299 ILE A C 1
ATOM 2275 O O . ILE A 1 299 ? 1.289 -5.057 -7.491 1.00 97.81 299 ILE A O 1
ATOM 2279 N N . PRO A 1 300 ? 0.123 -6.327 -6.029 1.00 96.50 300 PRO A N 1
ATOM 2280 C CA . PRO A 1 300 ? 0.500 -7.587 -6.648 1.00 96.50 300 PRO A CA 1
ATOM 2281 C C . PRO A 1 300 ? -0.185 -7.762 -8.003 1.00 96.50 300 PRO A C 1
ATOM 2283 O O . PRO A 1 300 ? -1.235 -7.172 -8.277 1.00 96.50 300 PRO A O 1
ATOM 2286 N N . ARG A 1 301 ? 0.375 -8.650 -8.827 1.00 97.19 301 ARG A N 1
ATOM 2287 C CA . ARG A 1 301 ? -0.115 -8.952 -10.186 1.00 97.19 301 ARG A CA 1
ATOM 2288 C C . ARG A 1 301 ? -1.626 -9.147 -10.302 1.00 97.19 301 ARG A C 1
ATOM 2290 O O . ARG A 1 301 ? -2.264 -8.587 -11.190 1.00 97.19 301 ARG A O 1
ATOM 2297 N N . CYS A 1 302 ? -2.208 -9.924 -9.395 1.00 95.19 302 CYS A N 1
ATOM 2298 C CA . CYS A 1 302 ? -3.637 -10.223 -9.430 1.00 95.19 302 CYS A CA 1
ATOM 2299 C C . CYS A 1 302 ? -4.522 -8.988 -9.197 1.00 95.19 302 CYS A C 1
ATOM 2301 O O . CYS A 1 302 ? -5.615 -8.920 -9.748 1.00 95.19 302 CYS A O 1
ATOM 2303 N N . GLN A 1 303 ? -4.054 -8.003 -8.425 1.00 95.38 303 GLN A N 1
ATOM 2304 C CA . GLN A 1 303 ? -4.838 -6.811 -8.100 1.00 95.38 303 GLN A CA 1
ATOM 2305 C C . GLN A 1 303 ? -4.911 -5.852 -9.287 1.00 95.38 303 GLN A C 1
ATOM 2307 O O . GLN A 1 303 ? -5.968 -5.312 -9.576 1.00 95.38 303 GLN A O 1
ATOM 2312 N N . TRP A 1 304 ? -3.840 -5.691 -10.065 1.00 97.06 304 TRP A N 1
ATOM 2313 C CA . TRP A 1 304 ? -3.928 -4.887 -11.290 1.00 97.06 304 TRP A CA 1
ATOM 2314 C C . TRP A 1 304 ? -4.468 -5.669 -12.500 1.00 97.06 304 TRP A C 1
ATOM 2316 O O . TRP A 1 304 ? -4.553 -5.120 -13.600 1.00 97.06 304 TRP A O 1
ATOM 2326 N N . GLY A 1 305 ? -4.901 -6.921 -12.309 1.00 96.25 305 GLY A N 1
ATOM 2327 C CA . GLY A 1 305 ? -5.497 -7.748 -13.359 1.00 96.25 305 GLY A CA 1
ATOM 2328 C C . GLY A 1 305 ? -4.485 -8.185 -14.415 1.00 96.25 305 GLY A C 1
ATOM 2329 O O . GLY A 1 305 ? -4.771 -8.096 -15.608 1.00 96.25 305 GLY A O 1
ATOM 2330 N N . ALA A 1 306 ? -3.293 -8.593 -13.979 1.00 97.81 306 ALA A N 1
ATOM 2331 C CA . ALA A 1 306 ? -2.258 -9.111 -14.861 1.00 97.81 306 ALA A CA 1
ATOM 2332 C C . ALA A 1 306 ? -2.700 -10.388 -15.574 1.00 97.81 306 ALA A C 1
ATOM 2334 O O . ALA A 1 306 ? -3.187 -11.326 -14.939 1.00 97.81 306 ALA A O 1
ATOM 2335 N N . GLU A 1 307 ? -2.398 -10.477 -16.864 1.00 97.38 307 GLU A N 1
ATOM 2336 C CA . GLU A 1 307 ? -2.426 -11.750 -17.573 1.00 97.38 307 GLU A CA 1
ATOM 2337 C C . GLU A 1 307 ? -1.357 -12.705 -17.009 1.00 97.38 307 GLU A C 1
ATOM 2339 O O . GLU A 1 307 ? -0.326 -12.260 -16.468 1.00 97.38 307 GLU A O 1
ATOM 2344 N N . PRO A 1 308 ? -1.559 -14.029 -17.126 1.00 96.44 308 PRO A N 1
ATOM 2345 C CA . PRO A 1 308 ? -0.548 -15.005 -16.761 1.00 96.44 308 PRO A CA 1
ATOM 2346 C C . PRO A 1 308 ? 0.757 -14.803 -17.539 1.00 96.44 308 PRO A C 1
ATOM 2348 O O . PRO A 1 308 ? 0.776 -14.381 -18.698 1.00 96.44 308 PRO A O 1
ATOM 2351 N N . TYR A 1 309 ? 1.861 -15.166 -16.895 1.00 96.44 309 TYR A N 1
ATOM 2352 C CA . TYR A 1 309 ? 3.147 -15.320 -17.566 1.00 96.44 309 TYR A CA 1
ATOM 2353 C C . TYR A 1 309 ? 3.034 -16.399 -18.662 1.00 96.44 309 TYR A C 1
ATOM 2355 O O . TYR A 1 309 ? 2.473 -17.469 -18.417 1.00 96.44 309 TYR A O 1
ATOM 2363 N N . ARG A 1 310 ? 3.561 -16.137 -19.863 1.00 97.06 310 ARG A N 1
ATOM 2364 C CA . ARG A 1 310 ? 3.624 -17.099 -20.977 1.00 97.06 310 ARG A CA 1
ATOM 2365 C C . ARG A 1 310 ? 4.959 -17.841 -20.939 1.00 97.06 310 ARG A C 1
ATOM 2367 O O . ARG A 1 310 ? 5.982 -17.250 -20.648 1.00 97.06 310 ARG A O 1
ATOM 2374 N N . GLY A 1 311 ? 4.975 -19.139 -21.229 1.00 94.00 311 GLY A N 1
ATOM 2375 C CA . GLY A 1 311 ? 6.218 -19.919 -21.193 1.00 94.00 311 GLY A CA 1
ATOM 2376 C C . GLY A 1 311 ? 6.695 -20.246 -19.772 1.00 94.00 311 GLY A C 1
ATOM 2377 O O . GLY A 1 311 ? 5.891 -20.402 -18.853 1.00 94.00 311 GLY A O 1
ATOM 2378 N N . THR A 1 312 ? 8.005 -20.427 -19.595 1.00 94.56 312 THR A N 1
ATOM 2379 C CA . THR A 1 312 ? 8.608 -20.853 -18.320 1.00 94.56 312 THR A CA 1
ATOM 2380 C C . THR A 1 312 ? 9.525 -19.759 -17.775 1.00 94.56 312 THR A C 1
ATOM 2382 O O . THR A 1 312 ? 10.521 -19.444 -18.427 1.00 94.56 312 THR A O 1
ATOM 2385 N N . PRO A 1 313 ? 9.230 -19.182 -16.596 1.00 95.25 313 PRO A N 1
ATOM 2386 C CA . PRO A 1 313 ? 10.014 -18.076 -16.069 1.00 95.25 313 PRO A CA 1
ATOM 2387 C C . PRO A 1 313 ? 11.391 -18.534 -15.585 1.00 95.25 313 PRO A C 1
ATOM 2389 O O . PRO A 1 313 ? 11.538 -19.572 -14.939 1.00 95.25 313 PRO A O 1
ATOM 2392 N N . THR A 1 314 ? 12.408 -17.713 -15.847 1.00 97.44 314 THR A N 1
ATOM 2393 C CA . THR A 1 314 ? 13.757 -17.912 -15.305 1.00 97.44 314 THR A CA 1
ATOM 2394 C C . THR A 1 314 ? 13.845 -17.336 -13.898 1.00 97.44 314 THR A C 1
ATOM 2396 O O . THR A 1 314 ? 13.590 -16.147 -13.691 1.00 97.44 314 THR A O 1
ATOM 2399 N N . GLN A 1 315 ? 14.235 -18.169 -12.934 1.00 98.06 315 GLN A N 1
ATOM 2400 C CA . GLN A 1 315 ? 14.400 -17.758 -11.542 1.00 98.06 315 GLN A CA 1
ATOM 2401 C C . GLN A 1 315 ? 15.666 -16.912 -11.349 1.00 98.06 315 GLN A C 1
ATOM 2403 O O . GLN A 1 315 ? 16.744 -17.257 -11.833 1.00 98.06 315 GLN A O 1
ATOM 2408 N N . LEU A 1 316 ? 15.538 -15.810 -10.612 1.00 98.19 316 LEU A N 1
ATOM 2409 C CA . LEU A 1 316 ? 16.657 -14.972 -10.187 1.00 98.19 316 LEU A CA 1
ATOM 2410 C C . LEU A 1 316 ? 17.387 -15.583 -8.985 1.00 98.19 316 LEU A C 1
ATOM 2412 O O . LEU A 1 316 ? 16.824 -16.354 -8.212 1.00 98.19 316 LEU A O 1
ATOM 2416 N N . SER A 1 317 ? 18.649 -15.193 -8.805 1.00 97.56 317 SER A N 1
ATOM 2417 C CA . SER A 1 317 ? 19.474 -15.571 -7.649 1.00 97.56 317 SER A CA 1
ATOM 2418 C C . SER A 1 317 ? 19.787 -14.334 -6.792 1.00 97.56 317 SER A C 1
ATOM 2420 O O . SER A 1 317 ? 20.868 -13.763 -6.936 1.00 97.56 317 SER A O 1
ATOM 2422 N N . PRO A 1 318 ? 18.842 -13.860 -5.954 1.00 97.25 318 PRO A N 1
ATOM 2423 C CA . PRO A 1 318 ? 19.071 -12.716 -5.072 1.00 97.25 318 PRO A CA 1
ATOM 2424 C C . PRO A 1 318 ? 20.120 -13.015 -3.972 1.00 97.25 318 PRO A C 1
ATOM 2426 O O . PRO A 1 318 ? 20.323 -14.182 -3.630 1.00 97.25 318 PRO A O 1
ATOM 2429 N N . PRO A 1 319 ? 20.760 -11.985 -3.378 1.00 98.38 319 PRO A N 1
ATOM 2430 C CA . PRO A 1 319 ? 20.558 -10.565 -3.659 1.00 98.38 319 PRO A CA 1
ATOM 2431 C C . PRO A 1 319 ? 21.158 -10.143 -5.004 1.00 98.38 319 PRO A C 1
ATOM 2433 O O . PRO A 1 319 ? 22.312 -10.439 -5.311 1.00 98.38 319 PRO A O 1
ATOM 2436 N N . LEU A 1 320 ? 20.384 -9.401 -5.798 1.00 98.56 320 LEU A N 1
ATOM 2437 C CA . LEU A 1 320 ? 20.880 -8.814 -7.043 1.00 98.56 320 LEU A CA 1
ATOM 2438 C C . LEU A 1 320 ? 21.718 -7.564 -6.761 1.00 98.56 320 LEU A C 1
ATOM 2440 O O . LEU A 1 320 ? 21.588 -6.936 -5.712 1.00 98.56 320 LEU A O 1
ATOM 2444 N N . SER A 1 321 ? 22.594 -7.193 -7.693 1.00 98.50 321 SER A N 1
ATOM 2445 C CA . SER A 1 321 ? 23.568 -6.107 -7.476 1.00 98.50 321 SER A CA 1
ATOM 2446 C C . SER A 1 321 ? 23.201 -4.799 -8.174 1.00 98.50 321 SER A C 1
ATOM 2448 O O . SER A 1 321 ? 23.886 -3.799 -7.979 1.00 98.50 321 SER A O 1
ATOM 2450 N N . TYR A 1 322 ? 22.134 -4.785 -8.976 1.00 98.75 322 TYR A N 1
ATOM 2451 C CA . TYR A 1 322 ? 21.779 -3.630 -9.795 1.00 98.75 322 TYR A CA 1
ATOM 2452 C C . TYR A 1 322 ? 20.294 -3.279 -9.712 1.00 98.75 322 TYR A C 1
ATOM 2454 O O . TYR A 1 322 ? 19.431 -4.152 -9.587 1.00 98.75 322 TYR A O 1
ATOM 2462 N N . MET A 1 323 ? 20.012 -1.988 -9.853 1.00 98.75 323 MET A N 1
ATOM 2463 C CA . MET A 1 323 ? 18.687 -1.451 -10.134 1.00 98.75 323 MET A CA 1
ATOM 2464 C C . MET A 1 323 ? 18.770 -0.601 -11.403 1.00 98.75 323 MET A C 1
ATOM 2466 O O . MET A 1 323 ? 19.585 0.318 -11.493 1.00 98.75 323 MET A O 1
ATOM 2470 N N . TYR A 1 324 ? 17.940 -0.920 -12.391 1.00 98.81 324 TYR A N 1
ATOM 2471 C CA . TYR A 1 324 ? 17.902 -0.229 -13.676 1.00 98.81 324 TYR A CA 1
ATOM 2472 C C . TYR A 1 324 ? 16.665 0.658 -13.730 1.00 98.81 324 TYR A C 1
ATOM 2474 O O . TYR A 1 324 ? 15.550 0.146 -13.661 1.00 98.81 324 TYR A O 1
ATOM 2482 N N . VAL A 1 325 ? 16.854 1.972 -13.840 1.00 98.88 325 VAL A N 1
ATOM 2483 C CA . VAL A 1 325 ? 15.755 2.944 -13.869 1.00 98.88 325 VAL A CA 1
ATOM 2484 C C . VAL A 1 325 ? 15.287 3.172 -15.303 1.00 98.88 325 VAL A C 1
ATOM 2486 O O . VAL A 1 325 ? 16.093 3.416 -16.210 1.00 98.88 325 VAL A O 1
ATOM 2489 N N . HIS A 1 326 ? 13.968 3.116 -15.481 1.00 98.88 326 HIS A N 1
ATOM 2490 C CA . HIS A 1 326 ? 13.264 3.328 -16.741 1.00 98.88 326 HIS A CA 1
ATOM 2491 C C . HIS A 1 326 ? 12.175 4.394 -16.592 1.00 98.88 326 HIS A C 1
ATOM 2493 O O . HIS A 1 326 ? 11.635 4.600 -15.508 1.00 98.88 326 HIS A O 1
ATOM 2499 N N . HIS A 1 327 ? 11.809 5.018 -17.707 1.00 98.75 327 HIS A N 1
ATOM 2500 C CA . HIS A 1 327 ? 10.474 5.591 -17.884 1.00 98.75 327 HIS A CA 1
ATOM 2501 C C . HIS A 1 327 ? 9.687 4.698 -18.845 1.00 98.75 327 HIS A C 1
ATOM 2503 O O . HIS A 1 327 ? 10.290 3.888 -19.555 1.00 98.75 327 HIS A O 1
ATOM 2509 N N . THR A 1 328 ? 8.366 4.810 -18.871 1.00 98.56 328 THR A N 1
ATOM 2510 C CA . THR A 1 328 ? 7.560 4.039 -19.827 1.00 98.56 328 THR A CA 1
ATOM 2511 C C . THR A 1 328 ? 7.544 4.683 -21.207 1.00 98.56 328 THR A C 1
ATOM 2513 O O . THR A 1 328 ? 7.516 3.949 -22.189 1.00 98.56 328 THR A O 1
ATOM 2516 N N . TYR A 1 329 ? 7.620 6.022 -21.289 1.00 97.81 329 TYR A N 1
ATOM 2517 C CA . TYR A 1 329 ? 7.410 6.847 -22.494 1.00 97.81 329 TYR A CA 1
ATOM 2518 C C . TYR A 1 329 ? 6.007 6.709 -23.108 1.00 97.81 329 TYR A C 1
ATOM 2520 O O . TYR A 1 329 ? 5.344 7.713 -23.330 1.00 97.81 329 TYR A O 1
ATOM 2528 N N . GLU A 1 330 ? 5.532 5.482 -23.310 1.00 96.81 330 GLU A N 1
ATOM 2529 C CA . GLU A 1 330 ? 4.149 5.133 -23.612 1.00 96.81 330 GLU A CA 1
ATOM 2530 C C . GLU A 1 330 ? 3.717 4.006 -22.652 1.00 96.81 330 GLU A C 1
ATOM 2532 O O . GLU A 1 330 ? 4.310 2.923 -22.685 1.00 96.81 330 GLU A O 1
ATOM 2537 N N . PRO A 1 331 ? 2.732 4.219 -21.762 1.00 97.94 331 PRO A N 1
ATOM 2538 C CA . PRO A 1 331 ? 1.943 5.439 -21.573 1.00 97.94 331 PRO A CA 1
ATOM 2539 C C . PRO A 1 331 ? 2.791 6.629 -21.105 1.00 97.94 331 PRO A C 1
ATOM 2541 O O . PRO A 1 331 ? 3.635 6.492 -20.218 1.00 97.94 331 PRO A O 1
ATOM 2544 N N . GLY A 1 332 ? 2.584 7.789 -21.737 1.00 96.44 332 GLY A N 1
ATOM 2545 C CA . GLY A 1 332 ? 3.414 8.987 -21.537 1.00 96.44 332 GLY A CA 1
ATOM 2546 C C . GLY A 1 332 ? 2.925 9.953 -20.463 1.00 96.44 332 GLY A C 1
ATOM 2547 O O . GLY A 1 332 ? 3.661 10.855 -20.066 1.00 96.44 332 GLY A O 1
ATOM 2548 N N . GLN A 1 333 ? 1.703 9.768 -19.964 1.00 97.06 333 GLN A N 1
ATOM 2549 C CA . GLN A 1 333 ? 1.153 10.580 -18.881 1.00 97.06 333 GLN A CA 1
ATOM 2550 C C . GLN A 1 333 ? 1.245 9.836 -17.546 1.00 97.06 333 GLN A C 1
ATOM 2552 O O . GLN A 1 333 ? 0.912 8.652 -17.501 1.00 97.06 333 GLN A O 1
ATOM 2557 N N . PRO A 1 334 ? 1.647 10.509 -16.453 1.00 97.12 334 PRO A N 1
ATOM 2558 C CA . PRO A 1 334 ? 1.577 9.924 -15.123 1.00 97.12 334 PRO A CA 1
ATOM 2559 C C . PRO A 1 334 ? 0.143 9.532 -14.754 1.00 97.12 334 PRO A C 1
ATOM 2561 O O . PRO A 1 334 ? -0.784 10.340 -14.840 1.00 97.12 334 PRO A O 1
ATOM 2564 N N . CYS A 1 335 ? -0.037 8.297 -14.300 1.00 97.88 335 CYS A N 1
ATOM 2565 C CA . CYS A 1 335 ? -1.314 7.809 -13.799 1.00 97.88 335 CYS A CA 1
ATOM 2566 C C . CYS A 1 335 ? -1.544 8.276 -12.349 1.00 97.88 335 CYS A C 1
ATOM 2568 O O . CYS A 1 335 ? -0.635 8.225 -11.521 1.00 97.88 335 CYS A O 1
ATOM 2570 N N . LEU A 1 336 ? -2.755 8.752 -12.041 1.00 97.00 336 LEU A N 1
ATOM 2571 C CA . LEU A 1 336 ? -3.099 9.394 -10.756 1.00 97.00 336 LEU A CA 1
ATOM 2572 C C . LEU A 1 336 ? -4.203 8.658 -9.982 1.00 97.00 336 LEU A C 1
ATOM 2574 O O . LEU A 1 336 ? -4.741 9.171 -9.005 1.00 97.00 336 LEU A O 1
ATOM 2578 N N . SER A 1 337 ? -4.581 7.464 -10.422 1.00 96.81 337 SER A N 1
ATOM 2579 C CA . SER A 1 337 ? -5.508 6.591 -9.709 1.00 96.81 337 SER A CA 1
ATOM 2580 C C . SER A 1 337 ? -5.113 5.142 -9.934 1.00 96.81 337 SER A C 1
ATOM 2582 O O . SER A 1 337 ? -4.509 4.819 -10.960 1.00 96.81 337 SER A O 1
ATOM 2584 N N . PHE A 1 338 ? -5.510 4.271 -9.008 1.00 96.94 338 PHE A N 1
ATOM 2585 C CA . PHE A 1 338 ? -5.313 2.834 -9.149 1.00 96.94 338 PHE A CA 1
ATOM 2586 C C . PHE A 1 338 ? -5.879 2.308 -10.473 1.00 96.94 338 PHE A C 1
ATOM 2588 O O . PHE A 1 338 ? -5.184 1.605 -11.198 1.00 96.94 338 PHE A O 1
ATOM 2595 N N . ASP A 1 339 ? -7.102 2.705 -10.838 1.00 96.12 339 ASP A N 1
ATOM 2596 C CA . ASP A 1 339 ? -7.743 2.252 -12.078 1.00 96.12 339 ASP A CA 1
ATOM 2597 C C . ASP A 1 339 ? -6.934 2.630 -13.325 1.00 96.12 339 ASP A C 1
ATOM 2599 O O . ASP A 1 339 ? -6.762 1.799 -14.223 1.00 96.12 339 ASP A O 1
ATOM 2603 N N . GLN A 1 340 ? -6.406 3.861 -13.369 1.00 97.75 340 GLN A N 1
ATOM 2604 C CA . GLN A 1 340 ? -5.582 4.331 -14.481 1.00 97.75 340 GLN A CA 1
ATOM 2605 C C . GLN A 1 340 ? -4.239 3.599 -14.509 1.00 97.75 340 GLN A C 1
ATOM 2607 O O . GLN A 1 340 ? -3.861 3.061 -15.545 1.00 97.75 340 GLN A O 1
ATOM 2612 N N . CYS A 1 341 ? -3.543 3.514 -13.374 1.00 98.44 341 CYS A N 1
ATOM 2613 C CA . CYS A 1 341 ? -2.250 2.840 -13.299 1.00 98.44 341 CYS A CA 1
ATOM 2614 C C . CYS A 1 341 ? -2.369 1.341 -13.609 1.00 98.44 341 CYS A C 1
ATOM 2616 O O . CYS A 1 341 ? -1.548 0.789 -14.337 1.00 98.44 341 CYS A O 1
ATOM 2618 N N . ALA A 1 342 ? -3.421 0.672 -13.135 1.00 98.31 342 ALA A N 1
ATOM 2619 C CA . ALA A 1 342 ? -3.694 -0.721 -13.459 1.00 98.31 342 ALA A CA 1
ATOM 2620 C C . ALA A 1 342 ? -4.033 -0.903 -14.952 1.00 98.31 342 ALA A C 1
ATOM 2622 O O . ALA A 1 342 ? -3.615 -1.887 -15.564 1.00 98.31 342 ALA A O 1
ATOM 2623 N N . ALA A 1 343 ? -4.757 0.039 -15.569 1.00 98.38 343 ALA A N 1
ATOM 2624 C CA . ALA A 1 343 ? -5.002 0.027 -17.012 1.00 98.38 343 ALA A CA 1
ATOM 2625 C C . ALA A 1 343 ? -3.709 0.203 -17.821 1.00 98.38 343 ALA A C 1
ATOM 2627 O O . ALA A 1 343 ? -3.496 -0.530 -18.789 1.00 98.38 343 ALA A O 1
ATOM 2628 N N . ASP A 1 344 ? -2.830 1.101 -17.385 1.00 98.81 344 ASP A N 1
ATOM 2629 C CA . ASP A 1 344 ? -1.518 1.347 -17.980 1.00 98.81 344 ASP A CA 1
ATOM 2630 C C . ASP A 1 344 ? -0.611 0.114 -17.858 1.00 98.81 344 ASP A C 1
ATOM 2632 O O . ASP A 1 344 ? -0.009 -0.313 -18.845 1.00 98.81 344 ASP A O 1
ATOM 2636 N N . MET A 1 345 ? -0.595 -0.540 -16.690 1.00 98.81 345 MET A N 1
ATOM 2637 C CA . MET A 1 345 ? 0.091 -1.820 -16.470 1.00 98.81 345 MET A CA 1
ATOM 2638 C C . MET A 1 345 ? -0.390 -2.908 -17.436 1.00 98.81 345 MET A C 1
ATOM 2640 O O . MET A 1 345 ? 0.430 -3.542 -18.106 1.00 98.81 345 MET A O 1
ATOM 2644 N N . ARG A 1 346 ? -1.711 -3.091 -17.577 1.00 98.69 346 ARG A N 1
ATOM 2645 C CA . ARG A 1 346 ? -2.293 -4.046 -18.540 1.00 98.69 346 ARG A CA 1
ATOM 2646 C C . ARG A 1 346 ? -1.978 -3.666 -19.986 1.00 98.69 346 ARG A C 1
ATOM 2648 O O . ARG A 1 346 ? -1.742 -4.543 -20.814 1.00 98.69 346 ARG A O 1
ATOM 2655 N N . SER A 1 347 ? -1.955 -2.373 -20.312 1.00 98.62 347 SER A N 1
ATOM 2656 C CA . SER A 1 347 ? -1.577 -1.886 -21.642 1.00 98.62 347 SER A CA 1
ATOM 2657 C C . SER A 1 347 ? -0.132 -2.254 -21.982 1.00 98.62 347 SER A C 1
ATOM 2659 O O . SER A 1 347 ? 0.114 -2.895 -23.004 1.00 98.62 347 SER A O 1
ATOM 2661 N N . MET A 1 348 ? 0.807 -1.960 -21.078 1.00 98.88 348 MET A N 1
ATOM 2662 C CA . MET A 1 348 ? 2.217 -2.325 -21.233 1.00 98.88 348 MET A CA 1
ATOM 2663 C C . MET A 1 348 ? 2.423 -3.837 -21.297 1.00 98.88 348 MET A C 1
ATOM 2665 O O . MET A 1 348 ? 3.221 -4.313 -22.101 1.00 98.88 348 MET A O 1
ATOM 2669 N N . GLN A 1 349 ? 1.724 -4.614 -20.465 1.00 98.81 349 GLN A N 1
ATOM 2670 C CA . GLN A 1 349 ? 1.815 -6.071 -20.504 1.00 98.81 349 GLN A CA 1
ATOM 2671 C C . GLN A 1 349 ? 1.354 -6.624 -21.857 1.00 98.81 349 GLN A C 1
ATOM 2673 O O . GLN A 1 349 ? 2.082 -7.414 -22.454 1.00 98.81 349 GLN A O 1
ATOM 2678 N N . ARG A 1 350 ? 0.202 -6.172 -22.371 1.00 98.69 350 ARG A N 1
ATOM 2679 C CA . ARG A 1 350 ? -0.290 -6.568 -23.701 1.00 98.69 350 ARG A CA 1
ATOM 2680 C C . ARG A 1 350 ? 0.677 -6.168 -24.804 1.00 98.69 350 ARG A C 1
ATOM 2682 O O . ARG A 1 350 ? 0.982 -6.986 -25.660 1.00 98.69 350 ARG A O 1
ATOM 2689 N N . PHE A 1 351 ? 1.218 -4.951 -24.771 1.00 98.50 351 PHE A N 1
ATOM 2690 C CA . PHE A 1 351 ? 2.222 -4.532 -25.750 1.00 98.50 351 PHE A CA 1
ATOM 2691 C C . PHE A 1 351 ? 3.468 -5.431 -25.713 1.00 98.50 351 PHE A C 1
ATOM 2693 O O . PHE A 1 351 ? 3.936 -5.888 -26.754 1.00 98.50 351 PHE A O 1
ATOM 2700 N N . HIS A 1 352 ? 3.976 -5.759 -24.525 1.00 98.62 352 HIS A N 1
ATOM 2701 C CA . HIS A 1 352 ? 5.122 -6.654 -24.390 1.00 98.62 352 HIS A CA 1
ATOM 2702 C C . HIS A 1 352 ? 4.812 -8.089 -24.839 1.00 98.62 352 HIS A C 1
ATOM 2704 O O . HIS A 1 352 ? 5.624 -8.690 -25.538 1.00 98.62 352 HIS A O 1
ATOM 2710 N N . GLN A 1 353 ? 3.654 -8.639 -24.477 1.00 98.44 353 GLN A N 1
ATOM 2711 C CA . GLN A 1 353 ? 3.301 -10.020 -24.804 1.00 98.44 353 GLN A CA 1
ATOM 2712 C C . GLN A 1 353 ? 2.841 -10.202 -26.253 1.00 98.44 353 GLN A C 1
ATOM 2714 O O . GLN A 1 353 ? 3.315 -11.103 -26.941 1.00 98.44 353 GLN A O 1
ATOM 2719 N N . ASP A 1 354 ? 1.922 -9.363 -26.722 1.00 97.88 354 ASP A N 1
ATOM 2720 C CA . ASP A 1 354 ? 1.287 -9.499 -28.036 1.00 97.88 354 ASP A CA 1
ATOM 2721 C C . ASP A 1 354 ? 2.022 -8.704 -29.119 1.00 97.88 354 ASP A C 1
ATOM 2723 O O . ASP A 1 354 ? 2.074 -9.136 -30.267 1.00 97.88 354 ASP A O 1
ATOM 2727 N N . GLY A 1 355 ? 2.607 -7.558 -28.760 1.00 96.88 355 GLY A N 1
ATOM 2728 C CA . GLY A 1 355 ? 3.391 -6.729 -29.678 1.00 96.88 355 GLY A CA 1
ATOM 2729 C C . GLY A 1 355 ? 4.825 -7.231 -29.842 1.00 96.88 355 GLY A C 1
ATOM 2730 O O . GLY A 1 355 ? 5.263 -7.494 -30.960 1.00 96.88 355 GLY A O 1
ATOM 2731 N N . ASN A 1 356 ? 5.553 -7.403 -28.732 1.00 95.94 356 ASN A N 1
ATOM 2732 C CA . ASN A 1 356 ? 6.968 -7.805 -28.762 1.00 95.94 356 ASN A CA 1
ATOM 2733 C C . ASN A 1 356 ? 7.192 -9.326 -28.690 1.00 95.94 356 ASN A C 1
ATOM 2735 O O . ASN A 1 356 ? 8.328 -9.777 -28.854 1.00 95.94 356 ASN A O 1
ATOM 2739 N N . GLY A 1 357 ? 6.150 -10.118 -28.419 1.00 97.38 357 GLY A N 1
ATOM 2740 C CA . GLY A 1 357 ? 6.265 -11.571 -28.267 1.00 97.38 357 GLY A CA 1
ATOM 2741 C C . GLY A 1 357 ? 6.992 -12.012 -26.993 1.00 97.38 357 GLY A C 1
ATOM 2742 O O . GLY A 1 357 ? 7.571 -13.095 -26.967 1.00 97.38 357 GLY A O 1
ATOM 2743 N N . TRP A 1 358 ? 7.033 -11.173 -25.955 1.00 97.81 358 TRP A N 1
ATOM 2744 C CA . TRP A 1 358 ? 7.660 -11.516 -24.680 1.00 97.81 358 TRP A CA 1
ATOM 2745 C C . TRP A 1 358 ? 6.735 -12.362 -23.809 1.00 97.81 358 TRP A C 1
ATOM 2747 O O . TRP A 1 358 ? 5.517 -12.369 -23.956 1.00 97.81 358 TRP A O 1
ATOM 2757 N N . ASP A 1 359 ? 7.327 -13.029 -22.829 1.00 97.88 359 ASP A N 1
ATOM 2758 C CA . ASP A 1 359 ? 6.5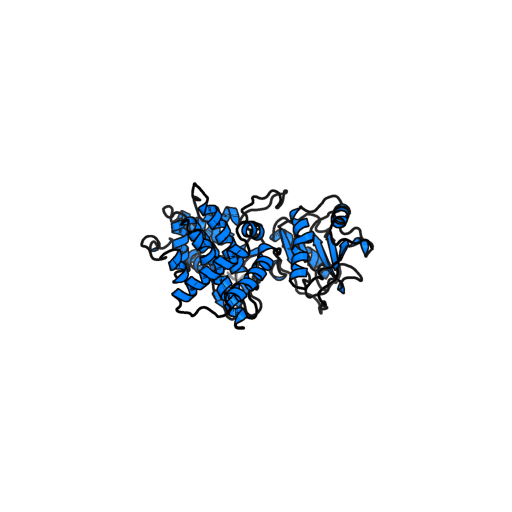81 -13.885 -21.912 1.00 97.88 359 ASP A CA 1
ATOM 2759 C C . ASP A 1 359 ? 5.646 -13.109 -20.969 1.00 97.88 359 ASP A C 1
ATOM 2761 O O . ASP A 1 359 ? 4.630 -13.622 -20.505 1.00 97.88 359 ASP A O 1
ATOM 2765 N N . ASP A 1 360 ? 5.982 -11.854 -20.672 1.00 98.62 360 ASP A N 1
ATOM 2766 C CA . ASP A 1 360 ? 5.283 -10.994 -19.716 1.00 98.62 360 ASP A CA 1
ATOM 2767 C C . ASP A 1 360 ? 5.785 -9.547 -19.834 1.00 98.62 360 ASP A C 1
ATOM 2769 O O . ASP A 1 360 ? 6.765 -9.290 -20.547 1.00 98.62 360 ASP A O 1
ATOM 2773 N N . ILE A 1 361 ? 5.183 -8.622 -19.076 1.00 98.75 361 ILE A N 1
ATOM 2774 C CA . ILE A 1 361 ? 5.680 -7.251 -18.904 1.00 98.75 361 ILE A CA 1
ATOM 2775 C C . ILE A 1 361 ? 7.195 -7.248 -18.631 1.00 98.75 361 ILE A C 1
ATOM 2777 O O . ILE A 1 361 ? 7.705 -8.070 -17.871 1.00 98.75 361 ILE A O 1
ATOM 2781 N N . GLY A 1 362 ? 7.946 -6.366 -19.297 1.00 98.44 362 GLY A N 1
ATOM 2782 C CA . GLY A 1 362 ? 9.412 -6.413 -19.262 1.00 98.44 362 GLY A CA 1
ATOM 2783 C C . GLY A 1 362 ? 10.033 -6.028 -17.915 1.00 98.44 362 GLY A C 1
ATOM 2784 O O . GLY A 1 362 ? 11.108 -6.524 -17.571 1.00 98.44 362 GLY A O 1
ATOM 2785 N N . TYR A 1 363 ? 9.372 -5.161 -17.151 1.00 98.88 363 TYR A N 1
ATOM 2786 C CA . TYR A 1 363 ? 9.893 -4.596 -15.906 1.00 98.88 363 TYR A CA 1
ATOM 2787 C C . TYR A 1 363 ? 9.682 -5.527 -14.704 1.00 98.88 363 TYR A C 1
ATOM 2789 O O . TYR A 1 363 ? 8.721 -6.297 -14.646 1.00 98.88 363 TYR A O 1
ATOM 2797 N N . SER A 1 364 ? 10.565 -5.426 -13.709 1.00 98.88 364 SER A N 1
ATOM 2798 C CA . SER A 1 364 ? 10.382 -6.094 -12.416 1.00 98.88 364 SER A CA 1
ATOM 2799 C C . SER A 1 364 ? 9.306 -5.381 -11.598 1.00 98.88 364 SER A C 1
ATOM 2801 O O . SER A 1 364 ? 8.391 -6.030 -11.095 1.00 98.88 364 SER A O 1
ATOM 2803 N N . PHE A 1 365 ? 9.387 -4.048 -11.533 1.00 98.94 365 PHE A N 1
ATOM 2804 C CA . PHE A 1 365 ? 8.447 -3.175 -10.827 1.00 98.94 365 PHE A CA 1
ATOM 2805 C C . PHE A 1 365 ? 8.162 -1.916 -11.636 1.00 98.94 365 PHE A C 1
ATOM 2807 O O . PHE A 1 365 ? 8.997 -1.471 -12.427 1.00 98.94 365 PHE A O 1
ATOM 2814 N N . VAL A 1 366 ? 6.993 -1.326 -11.413 1.00 98.94 366 VAL A N 1
ATOM 2815 C CA . VAL A 1 366 ? 6.577 -0.085 -12.068 1.00 98.94 366 VAL A CA 1
ATOM 2816 C C . VAL A 1 366 ? 5.981 0.864 -11.032 1.00 98.94 366 VAL A C 1
ATOM 2818 O O . VAL A 1 366 ? 5.102 0.470 -10.279 1.00 98.94 366 VAL A O 1
ATOM 2821 N N . ALA A 1 367 ? 6.448 2.104 -10.966 1.00 98.81 367 ALA A N 1
ATOM 2822 C CA . ALA A 1 367 ? 5.916 3.129 -10.078 1.00 98.81 367 ALA A CA 1
ATOM 2823 C C . ALA A 1 367 ? 4.826 3.947 -10.783 1.00 98.81 367 ALA A C 1
ATOM 2825 O O . ALA A 1 367 ? 5.054 4.480 -11.874 1.00 98.81 367 ALA A O 1
ATOM 2826 N N . GLY A 1 368 ? 3.664 4.057 -10.138 1.00 98.25 368 GLY A N 1
ATOM 2827 C CA . GLY A 1 368 ? 2.593 4.974 -10.517 1.00 98.25 368 GLY A CA 1
ATOM 2828 C C . GLY A 1 368 ? 2.672 6.283 -9.729 1.00 98.25 368 GLY A C 1
ATOM 2829 O O . GLY A 1 368 ? 3.207 6.330 -8.620 1.00 98.25 368 GLY A O 1
ATOM 2830 N N . SER A 1 369 ? 2.124 7.364 -10.287 1.00 97.38 369 SER A N 1
ATOM 2831 C CA . SER A 1 369 ? 2.005 8.645 -9.569 1.00 97.38 369 SER A CA 1
ATOM 2832 C C . SER A 1 369 ? 0.788 8.711 -8.639 1.00 97.38 369 SER A C 1
ATOM 2834 O O . SER A 1 369 ? 0.592 9.711 -7.947 1.00 97.38 369 SER A O 1
ATOM 2836 N N . ASP A 1 370 ? 0.028 7.618 -8.558 1.00 97.12 370 ASP A N 1
ATOM 2837 C CA . ASP A 1 370 ? -0.973 7.331 -7.533 1.00 97.12 370 ASP A CA 1
ATOM 2838 C C . ASP A 1 370 ? -0.354 6.944 -6.177 1.00 97.12 370 ASP A C 1
ATOM 2840 O O . ASP A 1 370 ? -1.085 6.778 -5.208 1.00 97.12 370 ASP A O 1
ATOM 2844 N N . GLY A 1 371 ? 0.978 6.821 -6.087 1.00 95.75 371 GLY A N 1
ATOM 2845 C CA . GLY A 1 371 ? 1.701 6.521 -4.847 1.00 95.75 371 GLY A CA 1
ATOM 2846 C C . GLY A 1 371 ? 1.992 5.039 -4.616 1.00 95.75 371 GLY A C 1
ATOM 2847 O O . GLY A 1 371 ? 2.521 4.684 -3.560 1.00 95.75 371 GLY A O 1
ATOM 2848 N N . ASN A 1 372 ? 1.682 4.181 -5.589 1.00 97.44 372 ASN A N 1
ATOM 2849 C CA . ASN A 1 372 ? 1.889 2.744 -5.499 1.00 97.44 372 ASN A CA 1
ATOM 2850 C C . ASN A 1 372 ? 3.074 2.265 -6.350 1.00 97.44 372 ASN A C 1
ATOM 2852 O O . ASN A 1 372 ? 3.406 2.822 -7.399 1.00 97.44 372 ASN A O 1
ATOM 2856 N N . ILE A 1 373 ? 3.684 1.162 -5.913 1.00 98.69 373 ILE A N 1
ATOM 2857 C CA . ILE A 1 373 ? 4.526 0.323 -6.767 1.00 98.69 373 ILE A CA 1
ATOM 2858 C C . ILE A 1 373 ? 3.673 -0.840 -7.269 1.00 98.69 373 ILE A C 1
ATOM 2860 O O . ILE A 1 373 ? 2.982 -1.484 -6.493 1.00 98.69 373 ILE A O 1
ATOM 2864 N N . TYR A 1 374 ? 3.744 -1.148 -8.552 1.00 98.88 374 TYR A N 1
ATOM 2865 C CA . TYR A 1 374 ? 3.059 -2.264 -9.186 1.00 98.88 374 TYR A CA 1
ATOM 2866 C C . TYR A 1 374 ? 4.057 -3.381 -9.471 1.00 98.88 374 TYR A C 1
ATOM 2868 O O . TYR A 1 374 ? 5.130 -3.158 -10.042 1.00 98.88 374 TYR A O 1
ATOM 2876 N N . GLU A 1 375 ? 3.710 -4.596 -9.060 1.00 98.75 375 GLU A N 1
ATOM 2877 C CA . GLU A 1 375 ? 4.507 -5.782 -9.340 1.00 98.75 375 GLU A CA 1
ATOM 2878 C C . GLU A 1 375 ? 4.403 -6.148 -10.826 1.00 98.75 375 GLU A C 1
ATOM 2880 O O . GLU A 1 375 ? 3.331 -6.510 -11.305 1.00 98.75 375 GLU A O 1
ATOM 2885 N N . GLY A 1 376 ? 5.521 -6.075 -11.551 1.00 98.69 376 GLY A N 1
ATOM 2886 C CA . GLY A 1 376 ? 5.660 -6.644 -12.889 1.00 98.69 376 GLY A CA 1
ATOM 2887 C C . GLY A 1 376 ? 6.040 -8.118 -12.784 1.00 98.69 376 GLY A C 1
ATOM 2888 O O . GLY A 1 376 ? 5.253 -8.940 -12.316 1.00 98.69 376 GLY A O 1
ATOM 2889 N N . ARG A 1 377 ? 7.271 -8.467 -13.174 1.00 98.50 377 ARG A N 1
ATOM 2890 C CA . ARG A 1 377 ? 7.822 -9.818 -12.933 1.00 98.50 377 ARG A CA 1
ATOM 2891 C C . ARG A 1 377 ? 8.230 -10.071 -11.476 1.00 98.50 377 ARG A C 1
ATOM 2893 O O . ARG A 1 377 ? 8.480 -11.215 -11.100 1.00 98.50 377 ARG A O 1
ATOM 2900 N N . GLY A 1 378 ? 8.272 -9.021 -10.659 1.00 98.06 378 GLY A N 1
ATOM 2901 C CA . GLY A 1 378 ? 8.494 -9.118 -9.223 1.00 98.06 378 GLY A CA 1
ATOM 2902 C C . GLY A 1 378 ? 9.929 -9.480 -8.836 1.00 98.06 378 GLY A C 1
ATOM 2903 O O . GLY A 1 378 ? 10.877 -9.308 -9.605 1.00 98.06 378 GLY A O 1
ATOM 2904 N N . TRP A 1 379 ? 10.087 -9.964 -7.602 1.00 97.69 379 TRP A N 1
ATOM 2905 C CA . TRP A 1 379 ? 11.395 -10.238 -6.993 1.00 97.69 379 TRP A CA 1
ATOM 2906 C C . TRP A 1 379 ? 12.029 -11.561 -7.443 1.00 97.69 379 TRP A C 1
ATOM 2908 O O . TRP A 1 379 ? 13.247 -11.711 -7.396 1.00 97.69 379 TRP A O 1
ATOM 2918 N N . ALA A 1 380 ? 11.215 -12.541 -7.842 1.00 97.00 380 ALA A N 1
ATOM 2919 C CA . ALA A 1 380 ? 11.673 -13.913 -8.068 1.00 97.00 380 ALA A CA 1
ATOM 2920 C C . ALA A 1 380 ? 12.099 -14.198 -9.516 1.00 97.00 380 ALA A C 1
ATOM 2922 O O . ALA A 1 380 ? 12.885 -15.119 -9.746 1.00 97.00 380 ALA A O 1
ATOM 2923 N N . TRP A 1 381 ? 11.591 -13.433 -10.487 1.00 98.06 381 TRP A N 1
ATOM 2924 C CA . TRP A 1 381 ? 11.663 -13.792 -11.903 1.00 98.06 381 TRP A CA 1
ATOM 2925 C C . TRP A 1 381 ? 12.423 -12.773 -12.743 1.00 98.06 381 TRP A C 1
ATOM 2927 O O . TRP A 1 381 ? 12.290 -11.561 -12.579 1.00 98.06 381 TRP A O 1
ATOM 2937 N N . GLN A 1 382 ? 13.211 -13.286 -13.686 1.00 98.50 382 GLN A N 1
ATOM 2938 C CA . GLN A 1 382 ? 14.044 -12.478 -14.562 1.00 98.50 382 GLN A CA 1
ATOM 2939 C C . GLN A 1 382 ? 13.205 -11.566 -15.475 1.00 98.50 382 GLN A C 1
ATOM 2941 O O . GLN A 1 382 ? 12.295 -12.022 -16.176 1.00 98.50 382 GLN A O 1
ATOM 2946 N N . GLY A 1 383 ? 13.586 -10.285 -15.515 1.00 97.94 383 GLY A N 1
ATOM 2947 C CA . GLY A 1 383 ? 13.053 -9.246 -16.399 1.00 97.94 383 GLY A CA 1
ATOM 2948 C C . GLY A 1 383 ? 13.316 -9.449 -17.897 1.00 97.94 383 GLY A C 1
ATOM 2949 O O . GLY A 1 383 ? 14.048 -10.346 -18.321 1.00 97.94 383 GLY A O 1
ATOM 2950 N N . ALA A 1 384 ? 12.758 -8.542 -18.697 1.00 98.00 384 ALA A N 1
ATOM 2951 C CA . ALA A 1 384 ? 13.097 -8.315 -20.105 1.00 98.00 384 ALA A CA 1
ATOM 2952 C C . ALA A 1 384 ? 13.304 -6.811 -20.400 1.00 98.00 384 ALA A C 1
ATOM 2954 O O . ALA A 1 384 ? 13.003 -6.331 -21.485 1.00 98.00 384 ALA A O 1
ATOM 2955 N N . HIS A 1 385 ? 13.793 -6.053 -19.415 1.00 98.06 385 HIS A N 1
ATOM 2956 C CA . HIS A 1 385 ? 13.862 -4.588 -19.443 1.00 98.06 385 HIS A CA 1
ATOM 2957 C C . HIS A 1 385 ? 15.197 -4.026 -19.950 1.00 98.06 385 HIS A C 1
ATOM 2959 O O . HIS A 1 385 ? 15.225 -2.909 -20.446 1.00 98.06 385 HIS A O 1
ATOM 2965 N N . THR A 1 386 ? 16.313 -4.747 -19.805 1.00 98.19 386 THR A N 1
ATOM 2966 C CA . THR A 1 386 ? 17.657 -4.263 -20.160 1.00 98.19 386 THR A CA 1
ATOM 2967 C C . THR A 1 386 ? 18.465 -5.398 -20.779 1.00 98.19 386 THR A C 1
ATOM 2969 O O . THR A 1 386 ? 18.932 -6.310 -20.087 1.00 98.19 386 THR A O 1
ATOM 2972 N N . LEU A 1 387 ? 18.612 -5.358 -22.105 1.00 97.44 387 LEU A N 1
ATOM 2973 C CA . LEU A 1 387 ? 19.282 -6.401 -22.884 1.00 97.44 387 LEU A CA 1
ATOM 2974 C C . LEU A 1 387 ? 20.687 -6.694 -22.328 1.00 97.44 387 LEU A C 1
ATOM 2976 O O . LEU A 1 387 ? 21.473 -5.780 -22.128 1.00 97.44 387 LEU A O 1
ATOM 2980 N N . GLY A 1 388 ? 20.997 -7.967 -22.056 1.00 97.69 388 GLY A N 1
ATOM 2981 C CA . GLY A 1 388 ? 22.289 -8.397 -21.490 1.00 97.69 388 GLY A CA 1
ATOM 2982 C C . GLY A 1 388 ? 22.438 -8.242 -19.966 1.00 97.69 388 GLY A C 1
ATOM 2983 O O . GLY A 1 388 ? 23.420 -8.721 -19.394 1.00 97.69 388 GLY A O 1
ATOM 2984 N N . HIS A 1 389 ? 21.459 -7.629 -19.292 1.00 98.25 389 HIS A N 1
ATOM 2985 C CA . HIS A 1 389 ? 21.535 -7.282 -17.867 1.00 98.25 389 HIS A CA 1
ATOM 2986 C C . HIS A 1 389 ? 20.352 -7.778 -17.017 1.00 98.25 389 HIS A C 1
ATOM 2988 O O . HIS A 1 389 ? 20.411 -7.705 -15.792 1.00 98.25 389 HIS A O 1
ATOM 2994 N N . ASN A 1 390 ? 19.312 -8.348 -17.636 1.00 98.38 390 ASN A N 1
ATOM 2995 C CA . ASN A 1 390 ? 18.080 -8.791 -16.965 1.00 98.38 390 ASN A CA 1
ATOM 2996 C C . ASN A 1 390 ? 18.273 -9.751 -15.773 1.00 98.38 390 ASN A C 1
ATOM 2998 O O . ASN A 1 390 ? 17.444 -9.771 -14.872 1.00 98.38 390 ASN A O 1
ATOM 3002 N N . SER A 1 391 ? 19.334 -10.566 -15.760 1.00 98.25 391 SER A N 1
ATOM 3003 C CA . SER A 1 391 ? 19.620 -11.520 -14.674 1.00 98.25 391 SER A CA 1
ATOM 3004 C C . SER A 1 391 ? 20.419 -10.924 -13.510 1.00 98.25 391 SER A C 1
ATOM 3006 O O . SER A 1 391 ? 20.637 -11.598 -12.506 1.00 98.25 391 SER A O 1
ATOM 3008 N N . LYS A 1 392 ? 20.889 -9.677 -13.641 1.00 98.25 392 LYS A N 1
ATOM 3009 C CA . LYS A 1 392 ? 21.820 -9.039 -12.696 1.00 98.25 392 LYS A CA 1
ATOM 3010 C C . LYS A 1 392 ? 21.154 -7.996 -11.800 1.00 98.25 392 LYS A C 1
ATOM 3012 O O . LYS A 1 392 ? 21.733 -7.621 -10.780 1.00 98.25 392 LYS A O 1
ATOM 3017 N N . GLY A 1 393 ? 19.966 -7.524 -12.167 1.00 98.31 393 GLY A N 1
ATOM 3018 C CA . GLY A 1 393 ? 19.272 -6.460 -11.454 1.00 98.31 393 GLY A CA 1
ATOM 3019 C C . GLY A 1 393 ? 17.797 -6.356 -11.793 1.00 98.31 393 GLY A C 1
ATOM 3020 O O . GLY A 1 393 ? 17.331 -6.968 -12.751 1.00 98.31 393 GLY A O 1
ATOM 3021 N N . TYR A 1 394 ? 17.090 -5.545 -11.011 1.00 98.88 394 TYR A N 1
ATOM 3022 C CA . TYR A 1 394 ? 15.669 -5.271 -11.211 1.00 98.88 394 TYR A CA 1
ATOM 3023 C C . TYR A 1 394 ? 15.473 -4.043 -12.094 1.00 98.88 394 TYR A C 1
ATOM 3025 O O . TYR A 1 394 ? 16.071 -2.994 -11.849 1.00 98.88 394 TYR A O 1
ATOM 3033 N N . GLY A 1 395 ? 14.610 -4.155 -13.099 1.00 98.81 395 GLY A N 1
ATOM 3034 C CA . GLY A 1 395 ? 14.142 -3.014 -13.880 1.00 98.81 395 GLY A CA 1
ATOM 3035 C C . GLY A 1 395 ? 12.966 -2.345 -13.190 1.00 98.81 395 GLY A C 1
ATOM 3036 O O . GLY A 1 395 ? 11.920 -2.975 -13.030 1.00 98.81 395 GLY A O 1
ATOM 3037 N N . VAL A 1 396 ? 13.138 -1.081 -12.810 1.00 98.88 396 VAL A N 1
ATOM 3038 C CA . VAL A 1 396 ? 12.107 -0.261 -12.172 1.00 98.88 396 VAL A CA 1
ATOM 3039 C C . VAL A 1 396 ? 11.721 0.865 -13.122 1.00 98.88 396 VAL A C 1
ATOM 3041 O O . VAL A 1 396 ? 12.527 1.757 -13.388 1.00 98.88 396 VAL A O 1
ATOM 3044 N N . ALA A 1 397 ? 10.506 0.803 -13.663 1.00 98.88 397 ALA A N 1
ATOM 3045 C CA . ALA A 1 397 ? 9.969 1.844 -14.536 1.00 98.88 397 ALA A CA 1
ATOM 3046 C C . ALA A 1 397 ? 9.115 2.846 -13.763 1.00 98.88 397 ALA A C 1
ATOM 3048 O O . ALA A 1 397 ? 8.506 2.493 -12.759 1.00 98.88 397 ALA A O 1
ATOM 3049 N N . ILE A 1 398 ? 9.037 4.080 -14.249 1.00 98.88 398 ILE A N 1
ATOM 3050 C CA . ILE A 1 398 ? 8.076 5.086 -13.789 1.00 98.88 398 ILE A CA 1
ATOM 3051 C C . ILE A 1 398 ? 7.113 5.377 -14.941 1.00 98.88 398 ILE A C 1
ATOM 3053 O O . ILE A 1 398 ? 7.574 5.653 -16.051 1.00 98.88 398 ILE A O 1
ATOM 3057 N N . ILE A 1 399 ? 5.802 5.309 -14.685 1.00 98.81 399 ILE A N 1
ATOM 3058 C CA . ILE A 1 399 ? 4.777 5.601 -15.697 1.00 98.81 399 ILE A CA 1
ATOM 3059 C C . ILE A 1 399 ? 4.829 7.088 -16.069 1.00 98.81 399 ILE A C 1
ATOM 3061 O O . ILE A 1 399 ? 4.577 7.953 -15.230 1.00 98.81 399 ILE A O 1
ATOM 3065 N N . GLY A 1 400 ? 5.169 7.375 -17.324 1.00 98.44 400 GLY A N 1
ATOM 3066 C CA . GLY A 1 400 ? 5.228 8.713 -17.906 1.00 98.44 400 GLY A CA 1
ATOM 3067 C C . GLY A 1 400 ? 6.393 8.919 -18.882 1.00 98.44 400 GLY A C 1
ATOM 3068 O O . GLY A 1 400 ? 7.282 8.073 -19.026 1.00 98.44 400 GLY A O 1
ATOM 3069 N N . ASP A 1 401 ? 6.405 10.083 -19.535 1.00 98.56 401 ASP A N 1
ATOM 3070 C CA . ASP A 1 401 ? 7.528 10.588 -20.331 1.00 98.56 401 ASP A CA 1
ATOM 3071 C C . ASP A 1 401 ? 8.311 11.675 -19.578 1.00 98.56 401 ASP A C 1
ATOM 3073 O O . ASP A 1 401 ? 7.954 12.852 -19.563 1.00 98.56 401 ASP A O 1
ATOM 3077 N N . PHE A 1 402 ? 9.439 11.275 -18.993 1.00 98.50 402 PHE A N 1
ATOM 3078 C CA . PHE A 1 402 ? 10.346 12.165 -18.261 1.00 98.50 402 PHE A CA 1
ATOM 3079 C C . PHE A 1 402 ? 11.526 12.690 -19.091 1.00 98.50 402 PHE A C 1
ATOM 3081 O O . PHE A 1 402 ? 12.621 12.950 -18.575 1.00 98.50 402 PHE A O 1
ATOM 3088 N N . THR A 1 403 ? 11.322 12.862 -20.400 1.00 98.56 403 THR A N 1
ATOM 3089 C CA . THR A 1 403 ? 12.313 13.507 -21.270 1.00 98.56 403 THR A CA 1
ATOM 3090 C C . THR A 1 403 ? 12.507 14.972 -20.878 1.00 98.56 403 THR A C 1
ATOM 3092 O O . THR A 1 403 ? 13.637 15.404 -20.648 1.00 98.56 403 THR A O 1
ATOM 3095 N N . SER A 1 404 ? 11.420 15.724 -20.696 1.00 97.88 404 SER A N 1
ATOM 3096 C CA . SER A 1 404 ? 11.450 17.170 -20.413 1.00 97.88 404 SER A CA 1
ATOM 3097 C C . SER A 1 404 ? 10.901 17.576 -19.041 1.00 97.88 404 SER A C 1
ATOM 3099 O O . SER A 1 404 ? 10.896 18.763 -18.720 1.00 97.88 404 SER A O 1
ATOM 3101 N N . CYS A 1 405 ? 10.431 16.630 -18.229 1.00 96.38 405 CYS A N 1
ATOM 3102 C CA . CYS A 1 405 ? 9.920 16.884 -16.882 1.00 96.38 405 CYS A CA 1
ATOM 3103 C C . CYS A 1 405 ? 10.386 15.800 -15.903 1.00 96.38 405 CYS A C 1
ATOM 3105 O O . CYS A 1 405 ? 10.881 14.751 -16.313 1.00 96.38 405 CYS A O 1
ATOM 3107 N N . LEU A 1 406 ? 10.259 16.074 -14.604 1.00 97.62 406 LEU A N 1
ATOM 3108 C CA . LEU A 1 406 ? 10.506 15.086 -13.555 1.00 97.62 406 LEU A CA 1
ATOM 3109 C C . LEU A 1 406 ? 9.199 14.400 -13.141 1.00 97.62 406 LEU A C 1
ATOM 3111 O O . LEU A 1 406 ? 8.144 15.040 -13.184 1.00 97.62 406 LEU A O 1
ATOM 3115 N N . PRO A 1 407 ? 9.265 13.139 -12.675 1.00 97.06 407 PRO A N 1
ATOM 3116 C CA . PRO A 1 407 ? 8.195 12.568 -11.869 1.00 97.06 407 PRO A CA 1
ATOM 3117 C C . PRO A 1 407 ? 7.958 13.407 -10.609 1.00 97.06 407 PRO A C 1
ATOM 3119 O O . PRO A 1 407 ? 8.828 14.173 -10.184 1.00 97.06 407 PRO A O 1
ATOM 3122 N N . SER A 1 408 ? 6.799 13.231 -9.972 1.00 95.94 408 SER A N 1
ATOM 3123 C CA . SER A 1 408 ? 6.538 13.882 -8.687 1.00 95.94 408 SER A CA 1
ATOM 3124 C C . SER A 1 408 ? 7.597 13.504 -7.639 1.00 95.94 408 SER A C 1
ATOM 3126 O O . SER A 1 408 ? 8.057 12.354 -7.630 1.00 95.94 408 SER A O 1
ATOM 3128 N N . PRO A 1 409 ? 7.962 14.416 -6.715 1.00 96.38 409 PRO A N 1
ATOM 3129 C CA . PRO A 1 409 ? 8.870 14.126 -5.608 1.00 96.38 409 PRO A CA 1
ATOM 3130 C C . PRO A 1 409 ? 8.534 12.841 -4.849 1.00 96.38 409 PRO A C 1
ATOM 3132 O O . PRO A 1 409 ? 9.434 12.056 -4.559 1.00 96.38 409 PRO A O 1
ATOM 3135 N N . ARG A 1 410 ? 7.247 12.567 -4.595 1.00 94.62 410 ARG A N 1
ATOM 3136 C CA . ARG A 1 410 ? 6.832 11.310 -3.951 1.00 94.62 410 ARG A CA 1
ATOM 3137 C C . ARG A 1 410 ? 7.089 10.074 -4.812 1.00 94.62 410 ARG A C 1
ATOM 3139 O O . ARG A 1 410 ? 7.564 9.071 -4.291 1.00 94.62 410 ARG A O 1
ATOM 3146 N N . THR A 1 411 ? 6.841 10.131 -6.123 1.00 96.94 411 THR A N 1
ATOM 3147 C CA . THR A 1 411 ? 7.164 9.007 -7.025 1.00 96.94 411 THR A CA 1
ATOM 3148 C C . THR A 1 411 ? 8.676 8.766 -7.075 1.00 96.94 411 THR A C 1
ATOM 3150 O O . THR A 1 411 ? 9.126 7.620 -7.047 1.00 96.94 411 THR A O 1
ATOM 3153 N N . LEU A 1 412 ? 9.473 9.841 -7.083 1.00 98.19 412 LEU A N 1
ATOM 3154 C CA . LEU A 1 412 ? 10.930 9.750 -6.988 1.00 98.19 412 LEU A CA 1
ATOM 3155 C C . LEU A 1 412 ? 11.374 9.124 -5.660 1.00 98.19 412 LEU A C 1
ATOM 3157 O O . LEU A 1 412 ? 12.213 8.232 -5.686 1.00 98.19 412 LEU A O 1
ATOM 3161 N N . GLU A 1 413 ? 10.798 9.516 -4.520 1.00 97.19 413 GLU A N 1
ATOM 3162 C CA . GLU A 1 413 ? 11.095 8.923 -3.205 1.00 97.19 413 GLU A CA 1
ATOM 3163 C C . GLU A 1 413 ? 10.797 7.413 -3.175 1.00 97.19 413 GLU A C 1
ATOM 3165 O O . GLU A 1 413 ? 11.602 6.625 -2.664 1.00 97.19 413 GLU A O 1
ATOM 3170 N N . LEU A 1 414 ? 9.673 6.985 -3.768 1.00 97.38 414 LEU A N 1
ATOM 3171 C CA . LEU A 1 414 ? 9.308 5.568 -3.854 1.00 97.38 414 LEU A CA 1
ATOM 3172 C C . LEU A 1 414 ? 10.399 4.743 -4.547 1.00 97.38 414 LEU A C 1
ATOM 3174 O O . LEU A 1 414 ? 10.786 3.693 -4.033 1.00 97.38 414 LEU A O 1
ATOM 3178 N N . VAL A 1 415 ? 10.911 5.226 -5.682 1.00 98.50 415 VAL A N 1
ATOM 3179 C CA . VAL A 1 415 ? 11.912 4.513 -6.493 1.00 98.50 415 VAL A CA 1
ATOM 3180 C C . VAL A 1 415 ? 13.330 4.681 -5.948 1.00 98.50 415 VAL A C 1
ATOM 3182 O O . VAL A 1 415 ? 14.095 3.720 -5.937 1.00 98.50 415 VAL A O 1
ATOM 3185 N N . ARG A 1 416 ? 13.692 5.882 -5.488 1.00 98.38 416 ARG A N 1
ATOM 3186 C CA . ARG A 1 416 ? 15.040 6.216 -5.009 1.00 98.38 416 ARG A CA 1
ATOM 3187 C C . ARG A 1 416 ? 15.349 5.592 -3.657 1.00 98.38 416 ARG A C 1
ATOM 3189 O O . ARG A 1 416 ? 16.483 5.185 -3.421 1.00 98.38 416 ARG A O 1
ATOM 3196 N N . GLU A 1 417 ? 14.367 5.559 -2.759 1.00 96.81 417 GLU A N 1
ATOM 3197 C CA . GLU A 1 417 ? 14.607 5.280 -1.341 1.00 96.81 417 GLU A CA 1
ATOM 3198 C C . GLU A 1 417 ? 13.781 4.103 -0.840 1.00 96.81 417 GLU A C 1
ATOM 3200 O O . GLU A 1 417 ? 14.346 3.114 -0.370 1.00 96.81 417 GLU A O 1
ATOM 3205 N N . ARG A 1 418 ? 12.448 4.174 -0.943 1.00 97.06 418 ARG A N 1
ATOM 3206 C CA . ARG A 1 418 ? 11.574 3.228 -0.231 1.00 97.06 418 ARG A CA 1
ATOM 3207 C C . ARG A 1 418 ? 11.643 1.817 -0.808 1.00 97.06 418 ARG A C 1
ATOM 3209 O O . ARG A 1 418 ? 11.844 0.865 -0.055 1.00 97.06 418 ARG A O 1
ATOM 3216 N N . LEU A 1 419 ? 11.508 1.664 -2.125 1.00 98.38 419 LEU A N 1
ATOM 3217 C CA . LEU A 1 419 ? 11.592 0.364 -2.793 1.00 98.38 419 LEU A CA 1
ATOM 3218 C C . LEU A 1 419 ? 12.966 -0.312 -2.595 1.00 98.38 419 LEU A C 1
ATOM 3220 O O . LEU A 1 419 ? 12.983 -1.446 -2.106 1.00 98.38 419 LEU A O 1
ATOM 3224 N N . PRO A 1 420 ? 14.116 0.330 -2.895 1.00 98.00 420 PRO A N 1
ATOM 3225 C CA . PRO A 1 420 ? 15.418 -0.309 -2.715 1.00 98.00 420 PRO A CA 1
ATOM 3226 C C . PRO A 1 420 ? 15.759 -0.572 -1.245 1.00 98.00 420 PRO A C 1
ATOM 3228 O O . PRO A 1 420 ? 16.299 -1.635 -0.950 1.00 98.00 420 PRO A O 1
ATOM 3231 N N . ALA A 1 421 ? 15.400 0.309 -0.300 1.00 96.25 421 ALA A N 1
ATOM 3232 C CA . ALA A 1 421 ? 15.604 0.034 1.127 1.00 96.25 421 ALA A CA 1
ATOM 3233 C C . ALA A 1 421 ? 14.872 -1.244 1.570 1.00 96.25 421 ALA A C 1
ATOM 3235 O O . ALA A 1 421 ? 15.397 -2.038 2.353 1.00 96.25 421 ALA A O 1
ATOM 3236 N N . CYS A 1 422 ? 13.679 -1.478 1.028 1.00 96.12 422 CYS A N 1
ATOM 3237 C CA . CYS A 1 422 ? 12.907 -2.685 1.295 1.00 96.12 422 CYS A CA 1
ATOM 3238 C C . CYS A 1 422 ? 13.465 -3.922 0.619 1.00 96.12 422 CYS A C 1
ATOM 3240 O O . CYS A 1 422 ? 13.536 -4.973 1.256 1.00 96.12 422 CYS A O 1
ATOM 3242 N N . ALA A 1 423 ? 13.929 -3.793 -0.621 1.00 97.50 423 ALA A N 1
ATOM 3243 C CA . ALA A 1 423 ? 14.614 -4.869 -1.318 1.00 97.50 423 ALA A CA 1
ATOM 3244 C C . ALA A 1 423 ? 15.911 -5.279 -0.594 1.00 97.50 423 ALA A C 1
ATOM 3246 O O . ALA A 1 423 ? 16.205 -6.466 -0.486 1.00 97.50 423 ALA A O 1
ATOM 3247 N N . VAL A 1 424 ? 16.658 -4.321 -0.034 1.00 97.44 424 VAL A N 1
ATOM 3248 C CA . VAL A 1 424 ? 17.848 -4.599 0.788 1.00 97.44 424 VAL A CA 1
ATOM 3249 C C . VAL A 1 424 ? 17.465 -5.279 2.101 1.00 97.44 424 VAL A C 1
ATOM 3251 O O . VAL A 1 424 ? 18.031 -6.314 2.445 1.00 97.44 424 VAL A O 1
ATOM 3254 N N . GLY A 1 425 ? 16.472 -4.744 2.820 1.00 93.44 425 GLY A N 1
ATOM 3255 C CA . GLY A 1 425 ? 16.024 -5.299 4.102 1.00 93.44 425 GLY A CA 1
ATOM 3256 C C . GLY A 1 425 ? 15.457 -6.722 4.011 1.00 93.44 425 GLY A C 1
ATOM 3257 O O . GLY A 1 425 ? 15.524 -7.464 4.988 1.00 93.44 425 GLY A O 1
ATOM 3258 N N . SER A 1 426 ? 14.939 -7.111 2.844 1.00 93.19 426 SER A N 1
ATOM 3259 C CA . SER A 1 426 ? 14.413 -8.454 2.550 1.00 93.19 426 SER A CA 1
ATOM 3260 C C . SER A 1 426 ? 15.412 -9.372 1.832 1.00 93.19 426 SER A C 1
ATOM 3262 O O . SER A 1 426 ? 15.092 -10.523 1.548 1.00 93.19 426 SER A O 1
ATOM 3264 N N . GLY A 1 427 ? 16.633 -8.900 1.551 1.00 96.56 427 GLY A N 1
ATOM 3265 C CA . GLY A 1 427 ? 17.675 -9.692 0.890 1.00 96.56 427 GLY A CA 1
ATOM 3266 C C . GLY A 1 427 ? 17.481 -9.888 -0.619 1.00 96.56 427 GLY A C 1
ATOM 3267 O O . GLY A 1 427 ? 18.188 -10.690 -1.224 1.00 96.56 427 GLY A O 1
ATOM 3268 N N . HIS A 1 428 ? 16.559 -9.159 -1.250 1.00 98.12 428 HIS A N 1
ATOM 3269 C CA . HIS A 1 428 ? 16.364 -9.172 -2.701 1.00 98.12 428 HIS A CA 1
ATOM 3270 C C . HIS A 1 428 ? 17.430 -8.370 -3.451 1.00 98.12 428 HIS A C 1
ATOM 3272 O O . HIS A 1 428 ? 17.777 -8.724 -4.580 1.00 98.12 428 HIS A O 1
ATOM 3278 N N . LEU A 1 429 ? 17.957 -7.315 -2.827 1.00 98.50 429 LEU A N 1
ATOM 3279 C CA . LEU A 1 429 ? 18.946 -6.400 -3.390 1.00 98.50 429 LEU A CA 1
ATOM 3280 C C . LEU A 1 429 ? 20.155 -6.295 -2.451 1.00 98.50 429 LEU A C 1
ATOM 3282 O O . LEU A 1 429 ? 20.013 -6.272 -1.231 1.00 98.50 429 LEU A O 1
ATOM 3286 N N . SER A 1 430 ? 21.359 -6.250 -3.012 1.00 98.31 430 SER A N 1
ATOM 3287 C CA . SER A 1 430 ? 22.594 -6.114 -2.239 1.00 98.31 430 SER A CA 1
ATOM 3288 C C . SER A 1 430 ? 22.644 -4.745 -1.551 1.00 98.31 430 SER A C 1
ATOM 3290 O O . SER A 1 430 ? 22.320 -3.751 -2.197 1.00 98.31 430 SER A O 1
ATOM 3292 N N . PRO A 1 431 ? 23.122 -4.626 -0.297 1.00 97.69 431 PRO A N 1
ATOM 3293 C CA . PRO A 1 431 ? 23.330 -3.321 0.339 1.00 97.69 431 PRO A CA 1
ATOM 3294 C C . PRO A 1 431 ? 24.250 -2.384 -0.461 1.00 97.69 431 PRO A C 1
ATOM 3296 O O . PRO A 1 431 ? 24.123 -1.168 -0.372 1.00 97.69 431 PRO A O 1
ATOM 3299 N N . GLY A 1 432 ? 25.173 -2.947 -1.250 1.00 97.38 432 GLY A N 1
ATOM 3300 C CA . GLY A 1 432 ? 26.094 -2.213 -2.123 1.00 97.38 432 GLY A CA 1
ATOM 3301 C C . GLY A 1 432 ? 25.622 -2.098 -3.573 1.00 97.38 432 GLY A C 1
ATOM 3302 O O . GLY A 1 432 ? 26.468 -2.010 -4.460 1.00 97.38 432 GLY A O 1
ATOM 3303 N N . TYR A 1 433 ? 24.312 -2.179 -3.832 1.00 98.62 433 TYR A N 1
ATOM 3304 C CA . TYR A 1 433 ? 23.769 -2.141 -5.189 1.00 98.62 433 TYR A CA 1
ATOM 3305 C C . TYR A 1 433 ? 24.159 -0.875 -5.959 1.00 98.62 433 TYR A C 1
ATOM 3307 O O . TYR A 1 433 ? 24.458 0.170 -5.375 1.00 98.62 433 TYR A O 1
ATOM 3315 N N . ILE A 1 434 ? 24.117 -0.985 -7.284 1.00 98.75 434 ILE A N 1
ATOM 3316 C CA . ILE A 1 434 ? 24.405 0.100 -8.219 1.00 98.75 434 ILE A CA 1
ATOM 3317 C C . ILE A 1 434 ? 23.131 0.481 -8.973 1.00 98.75 434 ILE A C 1
ATOM 3319 O O . ILE A 1 434 ? 22.382 -0.384 -9.432 1.00 98.75 434 ILE A O 1
ATOM 3323 N N . VAL A 1 435 ? 22.906 1.784 -9.121 1.00 98.81 435 VAL A N 1
ATOM 3324 C CA . VAL A 1 435 ? 21.839 2.348 -9.950 1.00 98.81 435 VAL A CA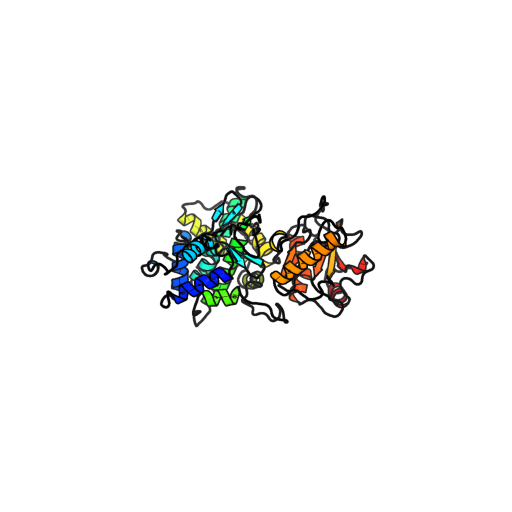 1
ATOM 3325 C C . VAL A 1 435 ? 22.404 2.753 -11.300 1.00 98.81 435 VAL A C 1
ATOM 3327 O O . VAL A 1 435 ? 23.382 3.498 -11.364 1.00 98.81 435 VAL A O 1
ATOM 3330 N N . HIS A 1 436 ? 21.738 2.309 -12.362 1.00 98.75 436 HIS A N 1
ATOM 3331 C CA . HIS A 1 436 ? 21.971 2.800 -13.714 1.00 98.75 436 HIS A CA 1
ATOM 3332 C C . HIS A 1 436 ? 20.661 3.223 -14.376 1.00 98.75 436 HIS A C 1
ATOM 3334 O O . HIS A 1 436 ? 19.617 2.603 -14.173 1.00 98.75 436 HIS A O 1
ATOM 3340 N N . GLY A 1 437 ? 20.718 4.249 -15.219 1.00 98.62 437 GLY A N 1
ATOM 3341 C CA . GLY A 1 437 ? 19.672 4.521 -16.200 1.00 98.62 437 GLY A CA 1
ATOM 3342 C C . GLY A 1 437 ? 19.789 3.561 -17.379 1.00 98.62 437 GLY A C 1
ATOM 3343 O O . GLY A 1 437 ? 20.894 3.178 -17.759 1.00 98.62 437 GLY A O 1
ATOM 3344 N N . HIS A 1 438 ? 18.663 3.195 -17.992 1.00 98.62 438 HIS A N 1
ATOM 3345 C CA . HIS A 1 438 ? 18.644 2.257 -19.122 1.00 98.62 438 HIS A CA 1
ATOM 3346 C C . HIS A 1 438 ? 19.657 2.612 -20.235 1.00 98.62 438 HIS A C 1
ATOM 3348 O O . HIS A 1 438 ? 20.397 1.741 -20.697 1.00 98.62 438 HIS A O 1
ATOM 3354 N N . ARG A 1 439 ? 19.762 3.900 -20.590 1.00 98.25 439 ARG A N 1
ATOM 3355 C CA . ARG A 1 439 ? 20.699 4.435 -21.594 1.00 98.25 439 ARG A CA 1
ATOM 3356 C C . ARG A 1 439 ? 22.179 4.154 -21.342 1.00 98.25 439 ARG A C 1
ATOM 3358 O O . ARG A 1 439 ? 22.958 4.216 -22.282 1.00 98.25 439 ARG A O 1
ATOM 3365 N N . GLN A 1 440 ? 22.589 3.871 -20.104 1.00 98.25 440 GLN A N 1
ATOM 3366 C CA . GLN A 1 440 ? 23.998 3.586 -19.808 1.00 98.25 440 GLN A CA 1
ATOM 3367 C C . GLN A 1 440 ? 24.435 2.221 -20.347 1.00 98.25 440 GLN A C 1
ATOM 3369 O O . GLN A 1 440 ? 25.628 1.975 -20.483 1.00 98.25 440 GLN A O 1
ATOM 3374 N N . LEU A 1 441 ? 23.484 1.326 -20.633 1.00 97.88 441 LEU A N 1
ATOM 3375 C CA . LEU A 1 441 ? 23.770 -0.077 -20.940 1.00 97.88 441 LEU A CA 1
ATOM 3376 C C . LEU A 1 441 ? 23.339 -0.494 -22.345 1.00 97.88 441 LEU A C 1
ATOM 3378 O O . LEU A 1 441 ? 23.862 -1.466 -22.884 1.00 97.88 441 LEU A O 1
ATOM 3382 N N . VAL A 1 442 ? 22.392 0.225 -22.949 1.00 96.25 442 VAL A N 1
ATOM 3383 C CA . VAL A 1 442 ? 21.919 -0.038 -24.313 1.00 96.25 442 VAL A CA 1
ATOM 3384 C C . VAL A 1 442 ? 21.616 1.272 -25.039 1.00 96.25 442 VAL A C 1
ATOM 3386 O O . VAL A 1 442 ? 21.379 2.301 -24.410 1.00 96.25 442 VAL A O 1
ATOM 3389 N N . ASN A 1 443 ? 21.582 1.232 -26.374 1.00 97.06 443 ASN A N 1
ATOM 3390 C CA . ASN A 1 443 ? 21.278 2.400 -27.201 1.00 97.06 443 ASN A CA 1
ATOM 3391 C C . ASN A 1 443 ? 19.783 2.770 -27.127 1.00 97.06 443 ASN A C 1
ATOM 3393 O O . ASN A 1 443 ? 18.962 2.232 -27.868 1.00 97.06 443 ASN A O 1
ATOM 3397 N N . THR A 1 444 ? 19.431 3.664 -26.205 1.00 97.88 444 THR A N 1
ATOM 3398 C CA . THR A 1 444 ? 18.067 4.157 -25.969 1.00 97.88 444 THR A CA 1
ATOM 3399 C C . THR A 1 444 ? 18.098 5.538 -25.313 1.00 97.88 444 THR A C 1
ATOM 3401 O O . THR A 1 444 ? 19.065 5.886 -24.637 1.00 97.88 444 THR A O 1
ATOM 3404 N N . SER A 1 445 ? 17.027 6.319 -25.462 1.00 97.44 445 SER A N 1
ATOM 3405 C CA . SER A 1 445 ? 16.812 7.559 -24.704 1.00 97.44 445 SER A CA 1
ATOM 3406 C C . SER A 1 445 ? 16.219 7.312 -23.311 1.00 97.44 445 SER A C 1
ATOM 3408 O O . SER A 1 445 ? 16.209 8.220 -22.483 1.00 97.44 445 SER A O 1
ATOM 3410 N N . CYS A 1 446 ? 15.760 6.104 -22.987 1.00 98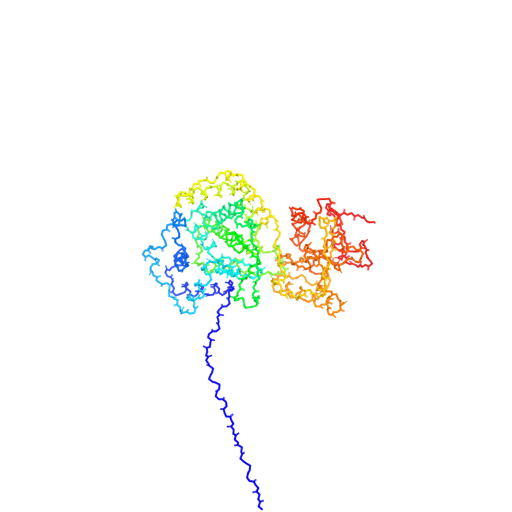.25 446 CYS A N 1
ATOM 3411 C CA . CYS A 1 446 ? 15.241 5.770 -21.657 1.00 98.25 446 CYS A CA 1
ATOM 3412 C C . CYS A 1 446 ? 16.327 5.982 -20.572 1.00 98.25 446 CYS A C 1
ATOM 3414 O O . CYS A 1 446 ? 17.475 5.592 -20.788 1.00 98.25 446 CYS A O 1
ATOM 3416 N N . PRO A 1 447 ? 16.050 6.593 -19.402 1.00 98.31 447 PRO A N 1
ATOM 3417 C CA . PRO A 1 447 ? 14.741 6.924 -18.824 1.00 98.31 447 PRO A CA 1
ATOM 3418 C C . PRO A 1 447 ? 14.224 8.349 -19.124 1.00 98.31 447 PRO A C 1
ATOM 3420 O O . PRO A 1 447 ? 13.455 8.895 -18.341 1.00 98.31 447 PRO A O 1
ATOM 3423 N N . GLY A 1 448 ? 14.651 8.975 -20.223 1.00 98.44 448 GLY A N 1
ATOM 3424 C CA . GLY A 1 448 ? 14.377 10.385 -20.523 1.00 98.44 448 GLY A CA 1
ATOM 3425 C C . GLY A 1 448 ? 15.429 11.326 -19.925 1.00 98.44 448 GLY A C 1
ATOM 3426 O O . GLY A 1 448 ? 16.031 11.037 -18.892 1.00 98.44 448 GLY A O 1
ATOM 3427 N N . ASP A 1 449 ? 15.719 12.438 -20.607 1.00 98.62 449 ASP A N 1
ATOM 3428 C CA . ASP A 1 449 ? 16.872 13.299 -20.286 1.00 98.62 449 ASP A CA 1
ATOM 3429 C C . ASP A 1 449 ? 16.767 13.993 -18.936 1.00 98.62 449 ASP A C 1
ATOM 3431 O O . ASP A 1 449 ? 17.775 14.244 -18.272 1.00 98.62 449 ASP A O 1
ATOM 3435 N N . THR A 1 450 ? 15.554 14.327 -18.518 1.00 98.69 450 THR A N 1
ATOM 3436 C CA . THR A 1 450 ? 15.336 15.027 -17.258 1.00 98.69 450 THR A CA 1
ATOM 3437 C C . THR A 1 450 ? 15.409 14.059 -16.082 1.00 98.69 450 THR A C 1
ATOM 3439 O O . THR A 1 450 ? 16.149 14.331 -15.137 1.00 98.69 450 THR A O 1
ATOM 3442 N N . LEU A 1 451 ? 14.771 12.888 -16.175 1.00 98.75 451 LEU A N 1
ATOM 3443 C CA . LEU A 1 451 ? 14.928 11.839 -15.162 1.00 98.75 451 LEU A CA 1
ATOM 3444 C C . LEU A 1 451 ? 16.359 11.284 -15.113 1.00 98.75 451 LEU A C 1
ATOM 3446 O O . LEU A 1 451 ? 16.867 11.026 -14.028 1.00 98.75 451 LEU A O 1
ATOM 3450 N N . TYR A 1 452 ? 17.055 11.153 -16.246 1.00 98.69 452 TYR A N 1
ATOM 3451 C CA . TYR A 1 452 ? 18.447 10.698 -16.235 1.00 98.69 452 TYR A CA 1
ATOM 3452 C C . TYR A 1 452 ? 19.366 11.650 -15.453 1.00 98.69 452 TYR A C 1
ATOM 3454 O O . TYR A 1 452 ? 20.163 11.203 -14.632 1.00 98.69 452 TYR A O 1
ATOM 3462 N N . ARG A 1 453 ? 19.216 12.966 -15.649 1.00 98.62 453 ARG A N 1
ATOM 3463 C CA . ARG A 1 453 ? 19.966 13.968 -14.871 1.00 98.62 453 ARG A CA 1
ATOM 3464 C C . ARG A 1 453 ? 19.663 13.890 -13.376 1.00 98.62 453 ARG A C 1
ATOM 3466 O O . ARG A 1 453 ? 20.566 14.075 -12.569 1.00 98.62 453 ARG A O 1
ATOM 3473 N N . GLU A 1 454 ? 18.418 13.599 -13.009 1.00 98.62 454 GLU A N 1
ATOM 3474 C CA . GLU A 1 454 ? 18.030 13.395 -11.611 1.00 98.62 454 GLU A CA 1
ATOM 3475 C C . GLU A 1 454 ? 18.701 12.153 -11.010 1.00 98.62 454 GLU A C 1
ATOM 3477 O O . GLU A 1 454 ? 19.329 12.260 -9.957 1.00 98.62 454 GLU A O 1
ATOM 3482 N N . ILE A 1 455 ? 18.653 10.991 -11.677 1.00 98.44 455 ILE A N 1
ATOM 3483 C CA . ILE A 1 455 ? 19.229 9.759 -11.106 1.00 98.44 455 ILE A CA 1
ATOM 3484 C C . ILE A 1 455 ? 20.751 9.823 -10.936 1.00 98.44 455 ILE A C 1
ATOM 3486 O O . ILE A 1 455 ? 21.281 9.131 -10.072 1.00 98.44 455 ILE A O 1
ATOM 3490 N N . GLN A 1 456 ? 21.456 10.671 -11.695 1.00 98.50 456 GLN A N 1
ATOM 3491 C CA . GLN A 1 456 ? 22.896 10.907 -11.512 1.00 98.50 456 GLN A CA 1
ATOM 3492 C C . GLN A 1 456 ? 23.233 11.472 -10.124 1.00 98.50 456 GLN A C 1
ATOM 3494 O O . GLN A 1 456 ? 24.358 11.328 -9.650 1.00 98.50 456 GLN A O 1
ATOM 3499 N N . THR A 1 457 ? 22.260 12.095 -9.453 1.00 98.19 457 THR A N 1
ATOM 3500 C CA . THR A 1 457 ? 22.423 12.634 -8.097 1.00 98.19 457 THR A CA 1
ATOM 3501 C C . THR A 1 457 ? 22.205 11.586 -7.002 1.00 98.19 457 THR A C 1
ATOM 3503 O O . THR A 1 457 ? 22.459 11.857 -5.827 1.00 98.19 457 THR A O 1
ATOM 3506 N N . TRP A 1 458 ? 21.727 10.385 -7.348 1.00 98.19 458 TRP A N 1
ATOM 3507 C CA . TRP A 1 458 ? 21.347 9.379 -6.360 1.00 98.19 458 TRP A CA 1
ATOM 3508 C C . TRP A 1 458 ? 22.579 8.703 -5.733 1.00 98.19 458 TRP A C 1
ATOM 3510 O O . TRP A 1 458 ? 23.546 8.411 -6.439 1.00 98.19 458 TRP A O 1
ATOM 3520 N N . PRO A 1 459 ? 22.557 8.349 -4.429 1.00 95.62 459 PRO A N 1
ATOM 3521 C CA . PRO A 1 459 ? 23.744 7.842 -3.721 1.00 95.62 459 PRO A CA 1
ATOM 3522 C C . PRO A 1 459 ? 24.405 6.599 -4.350 1.00 95.62 459 PRO A C 1
ATOM 3524 O O . PRO A 1 459 ? 25.631 6.432 -4.315 1.00 95.62 459 PRO A O 1
ATOM 3527 N N . HIS A 1 460 ? 23.588 5.723 -4.939 1.00 97.56 460 HIS A N 1
ATOM 3528 C CA . HIS A 1 460 ? 24.005 4.452 -5.536 1.00 97.56 460 HIS A CA 1
ATOM 3529 C C . HIS A 1 460 ? 24.273 4.534 -7.047 1.00 97.56 460 HIS A C 1
ATOM 3531 O O . HIS A 1 460 ? 24.611 3.523 -7.661 1.00 97.56 460 HIS A O 1
ATOM 3537 N N . PHE A 1 461 ? 24.149 5.713 -7.660 1.00 98.50 461 PHE A N 1
ATOM 3538 C CA . PHE A 1 461 ? 24.429 5.887 -9.080 1.00 98.50 461 PHE A CA 1
ATOM 3539 C C . PHE A 1 461 ? 25.921 5.725 -9.387 1.00 98.50 461 PHE A C 1
ATOM 3541 O O . PHE A 1 461 ? 26.777 6.214 -8.643 1.00 98.50 461 PHE A O 1
ATOM 3548 N N . ARG A 1 462 ? 26.247 5.041 -10.487 1.00 98.00 462 ARG A N 1
ATOM 3549 C CA . ARG A 1 462 ? 27.617 4.935 -11.009 1.00 98.00 462 ARG A CA 1
ATOM 3550 C C . ARG A 1 462 ? 27.620 5.153 -12.519 1.00 98.00 462 ARG A C 1
ATOM 3552 O O . ARG A 1 462 ? 26.695 4.725 -13.208 1.00 98.00 462 ARG A O 1
ATOM 3559 N N . GLU A 1 463 ? 28.667 5.803 -13.014 1.00 93.38 463 GLU A N 1
ATOM 3560 C CA . GLU A 1 463 ? 28.955 5.870 -14.451 1.00 93.38 463 GLU A CA 1
ATOM 3561 C C . GLU A 1 463 ? 29.531 4.531 -14.941 1.00 93.38 463 GLU A C 1
ATOM 3563 O O . GLU A 1 463 ? 30.072 3.761 -14.137 1.00 93.38 463 GLU A O 1
ATOM 3568 N N . VAL A 1 464 ? 29.366 4.250 -16.237 1.00 86.81 464 VAL A N 1
ATOM 3569 C CA . VAL A 1 464 ? 29.784 3.001 -16.906 1.00 86.81 464 VAL A CA 1
ATOM 3570 C C . VAL A 1 464 ? 30.934 3.264 -17.862 1.00 86.81 464 VAL A C 1
ATOM 3572 O O . VAL A 1 464 ? 30.878 4.299 -18.563 1.00 86.81 464 VAL A O 1
#

pLDDT: mean 90.76, std 13.76, range [31.19, 98.94]

Organism: NCBI:txid1676925

InterPro domains:
  IPR002502 N-acetylmuramoyl-L-alanine amidase domain [PF01510] (319-448)
  IPR002502 N-acetylmuramoyl-L-alanine amidase domain [SM00644] (309-448)
  IPR002502 N-acetylmuramoyl-L-alanine amidase domain [cd06583] (319-449)
  IPR006619 Peptidoglycan recognition protein family domain, metazoa/bacteria [SM00701] (296-442)
  IPR015510 Peptidoglycan recognition protein [PTHR11022] (176-461)
  IPR036505 N-acetylmuramoyl-L-alanine amidase/PGRP domain superfamily [G3DSA:3.40.80.10] (287-464)
  IPR036505 N-acetylmuramoyl-L-alanine amidase/PGRP domain superfamily [SSF55846] (295-463)